Protein 5J81 (pdb70)

B-factor: mean 25.36, std 16.97, range [4.24, 122.99]

Radius of gyration: 30.82 Å; Cα contacts (8 Å, |Δi|>4): 1094; chains: 1; bounding box: 37×49×113 Å

Secondary structure (DSSP, 8-state):
-EES---SEE--GGG-SEEEEEEEETT--EEEEEEEP-TTTSSS-EEEEEEEPPPEEEEEEEEEEEEEEEEEEEEEEEESSS-GGGS--GGGGSSEEEEEEEES---TTSS-TT---SS-SEEEEEEEEEEEEEEEEEEEEEEEEEEEEEEEEETTEEEEEEEETT-EEE-SSEEEEEE----S--TT-EEEESS-GGG-EEEES----S--BTTSTT-SEEETTEEE--B-SS-EEEE--TTS--EEEE-S--S-HHHHHHHTGGGSEEE--EEEEE-SSEEEEE---TT-EEEEEEEE--STT-EETT--S-EEEEEEEEEEEBSS-SS-EEEEEEEEEEEEEEEEEEEEEE-SS-EEEEEEEEEEEEEEEEEEEE----TT--BEEEETTEE-S--B--BPP------

Solvent-accessible surface area: 20736 Å² total; per-residue (Å²): 119,127,42,28,55,46,81,9,24,19,50,80,108,162,99,34,41,18,102,21,86,44,57,15,18,10,20,27,66,72,83,38,156,126,104,3,87,25,101,104,77,138,154,118,100,45,50,1,26,0,70,3,36,82,15,45,9,16,0,5,4,22,94,42,9,60,0,20,24,3,41,32,34,57,91,49,18,39,54,26,116,20,25,6,164,145,56,91,10,82,2,82,126,22,42,2,82,52,52,91,59,28,67,124,84,12,22,168,51,12,6,13,115,122,6,89,3,94,41,32,1,0,4,0,0,0,0,32,2,52,130,49,140,62,24,9,84,0,3,53,3,7,32,38,74,37,21,2,117,0,11,3,60,13,16,142,96,103,55,57,107,74,3,51,18,109,40,25,14,30,25,106,12,1,21,0,20,5,98,12,74,109,45,60,4,81,76,67,4,1,0,0,1,76,32,80,34,112,125,3,11,18,13,4,127,150,17,20,94,114,75,3,52,2,14,41,40,0,0,0,8,33,36,143,140,33,68,32,37,5,63,27,77,37,62,37,135,33,93,57,41,160,43,60,61,4,70,7,69,27,109,24,20,58,81,1,2,45,83,122,7,67,90,67,93,139,80,66,125,75,3,77,7,54,120,30,103,84,46,95,10,2,1,48,1,16,7,60,48,69,87,22,111,5,65,0,26,0,10,0,0,59,44,181,36,22,109,40,82,31,128,36,68,15,112,30,107,23,52,13,59,51,38,89,33,14,61,5,12,36,134,4,0,58,0,27,0,34,0,40,2,71,98,3,82,43,4,68,1,40,0,56,0,5,13,107,98,41,32,20,21,73,40,82,0,109,2,89,141,33,137,18,85,24,115,0,66,0,80,1,0,53,72,43,3,133,0,34,0,2,25,87,114,108,58,6,118,84,25,61,77,11,64,63,26,170,102,128,60,131,123

Foldseek 3Di:
DAELQPFWKDDDVVQFFDKDWDKFFLQDKDKDKDFTADPVPRPHTKIKIKIKHRKKKKFFKDFQAFFKFWFKDKDKDWDLADFPVVDDDPQVPAQDKDKDKDAQDDDQFFDAPVHPHHSHTIIMMMIGTDPIDGQWTKIATLDIWIWMWMWIDIHHDIDTDIATQQHWDDDPFKIKGKAFDDDPDDHRWMWTDRDPQQAWTWTDPCAPAQAAEFQGRPQWGQDPVGIDHHHHAWDWDFDGGRNDHTDIDTDGDRGGNVVNCVVVVVVTDIFGFAPWDDDDRIIMTRGPPRVGIMIMMMIGGPDPNMDRSSDDQKDKDKAWDDKEDAASHSQFIKTKMKMAIPPDQWYWYKKWKAFPPGTFWIDTDTDGHGIDIDITGGYHDDQPGFIFIAGDHGTHPGGHGYHHHDRDHPD

InterPro domains:
  IPR002532 Hantavirus glycoprotein Gc, N-terminal domain [PF01561] (660-978)
  IPR002534 Hantavirus glycoprotein Gn, head [PF01567] (32-380)
  IPR012316 ITAM motif, hantavirus type [PS51056] (621-644)
  IPR016402 Envelope glycoprotein precursor, Hantavirus [PIRSF003945] (7-1144)
  IPR048790 Glycoprotein Gn, base, hantavirus [PF20679] (389-490)
  IPR048791 Glycoprotein Gc, C-terminal, bunyavirales [PF20682] (980-1139)

Structure (mmCIF, N/CA/C/O backbone):
data_5J81
#
_entry.id   5J81
#
_cell.length_a   96.430
_cell.length_b   96.430
_cell.length_c   247.110
_cell.angle_alpha   90.000
_cell.angle_beta   90.000
_cell.angle_gamma   120.000
#
_symmetry.space_group_name_H-M   'H 3 2'
#
loop_
_entity.id
_entity.type
_entity.pdbx_description
1 polymer 'Envelopment polyprotein'
2 branched beta-D-mannopyranose-(1-4)-2-acetamido-2-deoxy-beta-D-glucopyranose-(1-4)-2-acetamido-2-deoxy-beta-D-glucopyranose
3 non-polymer 3,6,9,12,15,18-HEXAOXAICOSANE-1,20-DIOL
4 non-polymer 'SULFATE ION'
5 non-polymer 'ACETATE ION'
6 water water
#
loop_
_atom_site.group_PDB
_atom_site.id
_atom_site.type_symbol
_atom_site.label_atom_id
_atom_site.label_alt_id
_atom_site.label_comp_id
_atom_site.label_asym_id
_atom_site.label_entity_id
_atom_site.label_seq_id
_atom_site.pdbx_PDB_ins_code
_atom_site.Cartn_x
_atom_site.Cartn_y
_atom_site.Cartn_z
_atom_site.occupancy
_atom_site.B_iso_or_equiv
_atom_site.auth_seq_id
_atom_site.auth_comp_id
_atom_site.auth_asym_id
_atom_site.auth_atom_id
_atom_site.pdbx_PDB_model_num
ATOM 1 N N . GLY A 1 8 ? -11.823 33.622 130.077 1.00 58.46 666 GLY A N 1
ATOM 2 C CA . GLY A 1 8 ? -10.914 32.527 130.366 1.00 49.59 666 GLY A CA 1
ATOM 3 C C . GLY A 1 8 ? -9.464 32.958 130.469 1.00 38.56 666 GLY A C 1
ATOM 4 O O . GLY A 1 8 ? -9.152 34.146 130.383 1.00 43.12 666 GLY A O 1
ATOM 5 N N . TRP A 1 9 ? -8.575 31.981 130.640 1.00 22.98 667 TRP A N 1
ATOM 6 C CA . TRP A 1 9 ? -7.166 32.273 130.861 1.00 21.49 667 TRP A CA 1
ATOM 7 C C . TRP A 1 9 ? -6.514 32.859 129.617 1.00 19.93 667 TRP A C 1
ATOM 8 O O . TRP A 1 9 ? -6.812 32.458 128.488 1.00 13.53 667 TRP A O 1
ATOM 19 N N . THR A 1 10 ? -5.600 33.802 129.835 1.00 15.11 668 THR A N 1
ATOM 20 C CA . THR A 1 10 ? -4.695 34.252 128.790 1.00 12.32 668 THR A CA 1
ATOM 21 C C . THR A 1 10 ? -3.390 34.685 129.439 1.00 16.58 668 THR A C 1
ATOM 22 O O . THR A 1 10 ? -3.379 35.197 130.563 1.00 14.07 668 THR A O 1
ATOM 26 N N . ASP A 1 11 ? -2.287 34.455 128.728 1.00 12.35 669 ASP A N 1
ATOM 27 C CA . ASP A 1 11 ? -0.978 34.933 129.151 1.00 14.46 669 ASP A CA 1
ATOM 28 C C . ASP A 1 11 ? -0.528 36.148 128.352 1.00 13.37 669 ASP A C 1
ATOM 29 O O . ASP A 1 11 ? 0.627 36.569 128.476 1.00 10.81 669 ASP A O 1
ATOM 34 N N . THR A 1 12 ? -1.414 36.721 127.537 1.00 10.85 670 THR A N 1
ATOM 35 C CA . THR A 1 12 ? -1.049 37.816 126.648 1.00 10.14 670 THR A CA 1
ATOM 36 C C . THR A 1 12 ? -1.132 39.185 127.312 1.00 13.29 670 THR A C 1
ATOM 37 O O . THR A 1 12 ? -0.637 40.159 126.737 1.00 8.97 670 THR A O 1
ATOM 41 N N . ALA A 1 13 ? -1.746 39.293 128.489 1.00 9.83 671 ALA A N 1
ATOM 42 C CA . ALA A 1 13 ? -1.727 40.547 129.237 1.00 11.84 671 ALA A CA 1
ATOM 43 C C . ALA A 1 13 ? -0.361 40.692 129.894 1.00 9.77 671 ALA A C 1
ATOM 44 O O . ALA A 1 13 ? -0.063 40.009 130.878 1.00 15.37 671 ALA A O 1
ATOM 46 N N . HIS A 1 14 ? 0.477 41.568 129.350 1.00 9.92 672 HIS A N 1
ATOM 47 C CA . HIS A 1 14 ? 1.822 41.786 129.879 1.00 11.45 672 HIS A CA 1
ATOM 48 C C . HIS A 1 14 ? 1.786 43.033 130.752 1.00 12.77 672 HIS A C 1
ATOM 49 O O . HIS A 1 14 ? 1.806 44.159 130.249 1.00 11.12 672 HIS A O 1
ATOM 56 N N . GLY A 1 15 ? 1.742 42.832 132.066 1.00 13.84 673 GLY A N 1
ATOM 57 C CA . GLY A 1 15 ? 1.731 43.960 132.974 1.00 10.82 673 GLY A CA 1
ATOM 58 C C . GLY A 1 15 ? 1.528 43.502 134.403 1.00 8.99 673 GLY A C 1
ATOM 59 O O . GLY A 1 15 ? 1.757 42.338 134.734 1.00 10.39 673 GLY A O 1
ATOM 60 N N . SER A 1 16 ? 1.084 44.435 135.238 1.00 13.28 674 SER A N 1
ATOM 61 C CA . SER A 1 16 ? 1.028 44.183 136.667 1.00 15.02 674 SER A CA 1
ATOM 62 C C . SER A 1 16 ? -0.254 44.737 137.268 1.00 10.75 674 SER A C 1
ATOM 63 O O . SER A 1 16 ? -0.843 45.694 136.758 1.00 12.69 674 SER A O 1
ATOM 66 N N . GLY A 1 17 ? -0.685 44.100 138.353 1.00 15.44 675 GLY A N 1
ATOM 67 C CA . GLY A 1 17 ? -1.627 44.686 139.289 1.00 14.57 675 GLY A CA 1
ATOM 68 C C . GLY A 1 17 ? -0.882 45.043 140.564 1.00 16.59 675 GLY A C 1
ATOM 69 O O . GLY A 1 17 ? -0.065 44.257 141.052 1.00 16.32 675 GLY A O 1
ATOM 70 N N . ILE A 1 18 ? -1.141 46.249 141.075 1.00 16.62 676 ILE A N 1
ATOM 71 C CA . ILE A 1 18 ? -0.434 46.751 142.248 1.00 16.44 676 ILE A CA 1
ATOM 72 C C . ILE A 1 18 ? -1.390 47.512 143.156 1.00 18.61 676 ILE A C 1
ATOM 73 O O . ILE A 1 18 ? -2.460 47.964 142.744 1.00 14.39 676 ILE A O 1
ATOM 78 N N . ILE A 1 19 ? -0.978 47.648 144.413 1.00 20.23 677 ILE A N 1
ATOM 79 C CA . ILE A 1 19 ? -1.568 48.603 145.345 1.00 20.69 677 ILE A CA 1
ATOM 80 C C . ILE A 1 19 ? -0.652 49.824 145.371 1.00 21.71 677 ILE A C 1
ATOM 81 O O . ILE A 1 19 ? 0.489 49.714 145.849 1.00 22.07 677 ILE A O 1
ATOM 86 N N . PRO A 1 20 ? -1.085 50.981 144.863 1.00 21.69 678 PRO A N 1
ATOM 87 C CA . PRO A 1 20 ? -0.157 52.122 144.756 1.00 24.77 678 PRO A CA 1
ATOM 88 C C . PRO A 1 20 ? 0.458 52.531 146.084 1.00 25.29 678 PRO A C 1
ATOM 89 O O . PRO A 1 20 ? 1.576 53.060 146.103 1.00 29.06 678 PRO A O 1
ATOM 93 N N . MET A 1 21 ? -0.238 52.281 147.196 1.00 22.49 679 MET A N 1
ATOM 94 C CA . MET A 1 21 ? 0.320 52.532 148.522 1.00 32.98 679 MET A CA 1
ATOM 95 C C . MET A 1 21 ? 1.558 51.686 148.787 1.00 36.44 679 MET A C 1
ATOM 96 O O . MET A 1 21 ? 2.408 52.066 149.601 1.00 33.55 679 MET A O 1
ATOM 101 N N . LYS A 1 22 ? 1.663 50.528 148.135 1.00 25.14 680 LYS A N 1
ATOM 102 C CA . LYS A 1 22 ? 2.759 49.593 148.342 1.00 21.32 680 LYS A CA 1
ATOM 103 C C . LYS A 1 22 ? 3.810 49.674 147.241 1.00 22.48 680 LYS A C 1
ATOM 104 O O . LYS A 1 22 ? 4.590 48.733 147.068 1.00 30.24 680 LYS A O 1
ATOM 110 N N . THR A 1 23 ? 3.845 50.775 146.496 1.00 13.70 681 THR A N 1
ATOM 111 C CA . THR A 1 23 ? 4.777 50.954 145.391 1.00 16.36 681 THR A CA 1
ATOM 112 C C . THR A 1 23 ? 6.000 51.724 145.868 1.00 19.30 681 THR A C 1
ATOM 113 O O . THR A 1 23 ? 5.869 52.775 146.502 1.00 24.13 681 THR A O 1
ATOM 117 N N . ASP A 1 24 ? 7.187 5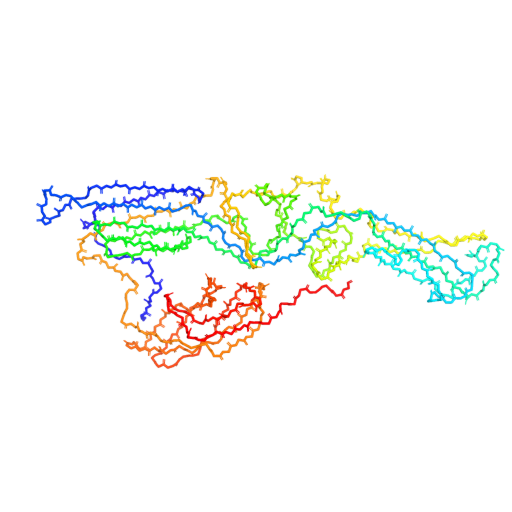1.200 145.554 1.00 16.92 682 ASP A N 1
ATOM 118 C CA . ASP A 1 24 ? 8.424 51.847 145.977 1.00 16.30 682 ASP A CA 1
ATOM 119 C C . ASP A 1 24 ? 8.768 53.045 145.103 1.00 23.32 682 ASP A C 1
ATOM 120 O O . ASP A 1 24 ? 9.286 54.048 145.603 1.00 15.95 682 ASP A O 1
ATOM 125 N N . LEU A 1 25 ? 8.491 52.960 143.802 1.00 17.81 683 LEU A N 1
ATOM 126 C CA . LEU A 1 25 ? 8.984 53.949 142.855 1.00 18.43 683 LEU A CA 1
ATOM 127 C C . LEU A 1 25 ? 8.165 53.870 141.576 1.00 16.35 683 LEU A C 1
ATOM 128 O O . LEU A 1 25 ? 7.778 52.778 141.152 1.00 18.52 683 LEU A O 1
ATOM 133 N N . GLU A 1 26 ? 7.903 55.027 140.967 1.00 13.79 684 GLU A N 1
ATOM 134 C CA . GLU A 1 26 ? 7.317 55.081 139.633 1.00 11.69 684 GLU A CA 1
ATOM 135 C C . GLU A 1 26 ? 8.070 56.098 138.789 1.00 9.81 684 GLU A C 1
ATOM 136 O O . GLU A 1 26 ? 8.238 57.250 139.200 1.00 15.90 684 GLU A O 1
ATOM 142 N N . LEU A 1 27 ? 8.526 55.665 137.618 1.00 10.47 685 LEU A N 1
ATOM 143 C CA . LEU A 1 27 ? 9.068 56.554 136.603 1.00 13.09 685 LEU A CA 1
ATOM 144 C C . LEU A 1 27 ? 8.066 56.659 135.467 1.00 15.04 685 LEU A C 1
ATOM 145 O O . LEU A 1 27 ? 7.496 55.651 135.034 1.00 12.95 685 LEU A O 1
ATOM 150 N N . ASP A 1 28 ? 7.845 57.878 134.989 1.00 10.87 686 ASP A N 1
ATOM 151 C CA . ASP A 1 28 ? 6.925 58.108 133.884 1.00 15.09 686 ASP A CA 1
ATOM 152 C C . ASP A 1 28 ? 7.483 59.240 133.041 1.00 13.18 686 ASP A C 1
ATOM 153 O O . ASP A 1 28 ? 7.620 60.365 133.534 1.00 9.06 686 ASP A O 1
ATOM 158 N N . PHE A 1 29 ? 7.807 58.948 131.782 1.00 10.07 687 PHE A N 1
ATOM 159 C CA . PHE A 1 29 ? 8.535 59.927 130.990 1.00 10.60 687 PHE A CA 1
ATOM 160 C C . PHE A 1 29 ? 8.415 59.622 129.504 1.00 16.15 687 PHE A C 1
ATOM 161 O O . PHE A 1 29 ? 8.035 58.521 129.094 1.00 12.97 687 PHE A O 1
ATOM 169 N N . SER A 1 30 ? 8.732 60.639 128.709 1.00 6.99 688 SER A N 1
ATOM 170 C CA . SER A 1 30 ? 8.835 60.539 127.262 1.00 12.05 688 SER A CA 1
ATOM 171 C C . SER A 1 30 ? 10.309 60.439 126.888 1.00 11.61 688 SER A C 1
ATOM 172 O O . SER A 1 30 ? 11.152 61.118 127.479 1.00 10.57 688 SER A O 1
ATOM 175 N N . LEU A 1 31 ? 10.620 59.578 125.918 1.00 11.97 689 LEU A N 1
ATOM 176 C CA . LEU A 1 31 ? 12.010 59.334 125.530 1.00 11.44 689 LEU A CA 1
ATOM 177 C C . LEU A 1 31 ? 12.087 59.186 124.016 1.00 11.54 689 LEU A C 1
ATOM 178 O O . LEU A 1 31 ? 11.257 58.465 123.426 1.00 9.58 689 LEU A O 1
ATOM 183 N N . PRO A 1 32 ? 13.046 59.837 123.355 1.00 11.38 690 PRO A N 1
ATOM 184 C CA . PRO A 1 32 ? 13.179 59.652 121.907 1.00 8.12 690 PRO A CA 1
ATOM 185 C C . PRO A 1 32 ? 13.539 58.214 121.576 1.00 5.60 690 PRO A C 1
ATOM 186 O O . PRO A 1 32 ? 14.273 57.546 122.309 1.00 8.72 690 PRO A O 1
ATOM 190 N N . SER A 1 33 ? 13.007 57.747 120.446 1.00 8.81 691 SER A N 1
ATOM 191 C CA A SER A 1 33 ? 13.296 56.384 120.022 0.60 9.92 691 SER A CA 1
ATOM 192 C CA B SER A 1 33 ? 13.297 56.399 119.964 0.40 11.46 691 SER A CA 1
ATOM 193 C C . SER A 1 33 ? 14.796 56.144 119.869 1.00 14.74 691 SER A C 1
ATOM 194 O O . SER A 1 33 ? 15.271 55.040 120.157 1.00 15.21 691 SER A O 1
ATOM 199 N N . SER A 1 34 ? 15.560 57.155 119.457 1.00 8.17 692 SER A N 1
ATOM 200 C CA . SER A 1 34 ? 16.997 56.991 119.275 1.00 10.74 692 SER A CA 1
ATOM 201 C C . SER A 1 34 ? 17.806 57.346 120.516 1.00 10.02 692 SER A C 1
ATOM 202 O O . SER A 1 34 ? 19.031 57.473 120.425 1.00 15.20 692 SER A O 1
ATOM 205 N N . ALA A 1 35 ? 17.162 57.497 121.665 1.00 6.96 693 ALA A N 1
ATOM 206 C CA . ALA A 1 35 ? 17.859 57.771 122.912 1.00 8.21 693 ALA A CA 1
ATOM 207 C C . ALA A 1 35 ? 17.895 56.520 123.782 1.00 9.98 693 ALA A C 1
ATOM 208 O O . ALA A 1 35 ? 16.908 55.782 123.867 1.00 11.97 693 ALA A O 1
ATOM 210 N N . SER A 1 36 ? 19.042 56.275 124.408 1.00 10.82 694 SER A N 1
ATOM 211 C CA . SER A 1 36 ? 19.120 55.324 125.506 1.00 11.50 694 SER A CA 1
ATOM 212 C C . SER A 1 36 ? 18.937 56.065 126.830 1.00 15.27 694 SER A C 1
ATOM 213 O O . SER A 1 36 ? 18.994 57.296 126.892 1.00 14.37 694 SER A O 1
ATOM 216 N N . TYR A 1 37 ? 18.704 55.304 127.898 1.00 9.93 695 TYR A N 1
ATOM 217 C CA . TYR A 1 37 ? 18.458 55.902 129.206 1.00 13.44 695 TYR A CA 1
ATOM 218 C C . TYR A 1 37 ? 18.908 54.956 130.309 1.00 14.72 695 TYR A C 1
ATOM 219 O O . TYR A 1 37 ? 18.703 53.741 130.223 1.00 15.83 695 TYR A O 1
ATOM 228 N N . THR A 1 38 ? 19.508 55.531 131.350 1.00 14.14 696 THR A N 1
ATOM 229 C CA . THR A 1 38 ? 19.987 54.801 132.514 1.00 17.42 696 THR A CA 1
ATOM 230 C C . THR A 1 38 ? 19.467 55.479 133.774 1.00 16.04 696 THR A C 1
ATOM 231 O O . THR A 1 38 ? 19.425 56.710 133.851 1.00 17.40 696 THR A O 1
ATOM 235 N N . TYR A 1 39 ? 19.066 54.674 134.757 1.00 17.57 697 TYR A N 1
ATOM 236 C CA . TYR A 1 39 ? 18.551 55.188 136.019 1.00 15.45 697 TYR A CA 1
ATOM 237 C C . TYR A 1 39 ? 19.008 54.283 137.152 1.00 15.51 697 TYR A C 1
ATOM 238 O O . TYR A 1 39 ? 18.878 53.058 137.062 1.00 11.31 697 TYR A O 1
ATOM 247 N N . ARG A 1 40 ? 19.532 54.888 138.216 1.00 14.08 698 ARG A N 1
ATOM 248 C CA . ARG A 1 40 ? 19.974 54.165 139.398 1.00 18.14 698 ARG A CA 1
ATOM 249 C C . ARG A 1 40 ? 19.361 54.793 140.640 1.00 19.79 698 ARG A C 1
ATOM 250 O O . ARG A 1 40 ? 19.161 56.009 140.703 1.00 26.87 698 ARG A O 1
ATOM 258 N N . ARG A 1 41 ? 19.072 53.957 141.634 1.00 24.75 699 ARG A N 1
ATOM 259 C CA . ARG A 1 41 ? 18.551 54.460 142.896 1.00 23.24 699 ARG A CA 1
ATOM 260 C C . ARG A 1 41 ? 18.743 53.412 143.981 1.00 30.98 699 ARG A C 1
ATOM 261 O O . ARG A 1 41 ? 18.615 52.211 143.725 1.00 25.41 699 ARG A O 1
ATOM 269 N N . GLN A 1 42 ? 19.063 53.883 145.185 1.00 21.17 700 GLN A N 1
ATOM 270 C CA . GLN A 1 42 ? 19.115 53.050 146.377 1.00 21.30 700 GLN A CA 1
ATOM 271 C C . GLN A 1 42 ? 17.739 53.051 147.026 1.00 28.82 700 GLN A C 1
ATOM 272 O O . GLN A 1 42 ? 17.262 54.099 147.471 1.00 31.92 700 GLN A O 1
ATOM 278 N N . LEU A 1 43 ? 17.105 51.888 147.084 1.00 22.73 701 LEU A N 1
ATOM 279 C CA . LEU A 1 43 ? 15.773 51.793 147.655 1.00 36.83 701 LEU A CA 1
ATOM 280 C C . LEU A 1 43 ? 15.835 51.298 149.094 1.00 42.21 701 LEU A C 1
ATOM 281 O O . LEU A 1 43 ? 16.750 50.569 149.490 1.00 39.01 701 LEU A O 1
ATOM 286 N N . GLN A 1 44 ? 14.840 51.714 149.869 1.00 47.20 702 GLN A N 1
ATOM 287 C CA . GLN A 1 44 ? 14.746 51.360 151.278 1.00 65.39 702 GLN A CA 1
ATOM 288 C C . GLN A 1 44 ? 14.565 49.856 151.458 1.00 70.75 702 GLN A C 1
ATOM 289 O O . GLN A 1 44 ? 13.675 49.248 150.858 1.00 65.05 702 GLN A O 1
ATOM 295 N N . ASN A 1 45 ? 15.422 49.247 152.276 1.00 83.03 703 ASN A N 1
ATOM 296 C CA . ASN A 1 45 ? 15.180 47.861 152.655 1.00 93.25 703 ASN A CA 1
ATOM 297 C C . ASN A 1 45 ? 14.151 47.854 153.778 1.00 97.72 703 ASN A C 1
ATOM 298 O O . ASN A 1 45 ? 14.430 48.352 154.876 1.00 95.16 703 ASN A O 1
ATOM 303 N N . PRO A 1 46 ? 12.950 47.319 153.541 1.00 100.03 704 PRO A N 1
ATOM 304 C CA . PRO A 1 46 ? 11.945 47.298 154.612 1.00 102.37 704 PRO A CA 1
ATOM 305 C C . PRO A 1 46 ? 12.285 46.327 155.727 1.00 107.86 704 PRO A C 1
ATOM 306 O O . PRO A 1 46 ? 12.019 46.632 156.894 1.00 108.41 704 PRO A O 1
ATOM 310 N N . ALA A 1 47 ? 12.938 45.206 155.413 1.00 111.19 705 ALA A N 1
ATOM 311 C CA . ALA A 1 47 ? 13.309 44.242 156.445 1.00 111.33 705 ALA A CA 1
ATOM 312 C C . ALA A 1 47 ? 14.525 44.685 157.258 1.00 114.86 705 ALA A C 1
ATOM 313 O O . ALA A 1 47 ? 14.614 44.360 158.448 1.00 122.99 705 ALA A O 1
ATOM 315 N N . ASN A 1 48 ? 15.455 45.425 156.652 1.00 108.58 706 ASN A N 1
ATOM 316 C CA . ASN A 1 48 ? 16.709 45.819 157.292 1.00 106.67 706 ASN A CA 1
ATOM 317 C C . ASN A 1 48 ? 16.733 47.283 157.708 1.00 108.10 706 ASN A C 1
ATOM 318 O O . ASN A 1 48 ? 16.985 47.590 158.878 1.00 109.77 706 ASN A O 1
ATOM 323 N N . GLU A 1 49 ? 16.443 48.196 156.774 1.00 108.28 707 GLU A N 1
ATOM 324 C CA . GLU A 1 49 ? 16.435 49.649 157.004 1.00 102.06 707 GLU A CA 1
ATOM 325 C C . GLU A 1 49 ? 17.797 50.163 157.455 1.00 100.63 707 GLU A C 1
ATOM 326 O O . GLU A 1 49 ? 17.892 51.161 158.172 1.00 100.62 707 GLU A O 1
ATOM 332 N N . GLN A 1 50 ? 18.860 49.476 157.040 1.00 100.25 708 GLN A N 1
ATOM 333 C CA . GLN A 1 50 ? 20.222 49.946 157.253 1.00 99.37 708 GLN A CA 1
ATOM 334 C C . GLN A 1 50 ? 20.975 49.872 155.931 1.00 99.87 708 GLN A C 1
ATOM 335 O O . GLN A 1 50 ? 21.471 50.886 155.429 1.00 95.74 708 GLN A O 1
ATOM 341 N N . GLU A 1 51 ? 21.050 48.671 155.360 1.00 103.77 709 GLU A N 1
ATOM 342 C CA . GLU A 1 51 ? 21.645 48.447 154.049 1.00 104.69 709 GLU A CA 1
ATOM 343 C C . GLU A 1 51 ? 20.585 48.611 152.966 1.00 96.00 709 GLU A C 1
ATOM 344 O O . GLU A 1 51 ? 19.434 48.202 153.144 1.00 99.10 709 GLU A O 1
ATOM 350 N N . LYS A 1 52 ? 20.975 49.211 151.843 1.00 80.06 710 LYS A N 1
ATOM 351 C CA . LYS A 1 52 ? 20.041 49.597 150.793 1.00 65.51 710 LYS A CA 1
ATOM 352 C C . LYS A 1 52 ? 20.077 48.619 149.622 1.00 58.36 710 LYS A C 1
ATOM 353 O O . LYS A 1 52 ? 21.095 47.973 149.356 1.00 59.70 710 LYS A O 1
ATOM 359 N N . ILE A 1 53 ? 18.954 48.534 148.913 1.00 46.58 711 ILE A N 1
ATOM 360 C CA . ILE A 1 53 ? 18.778 47.609 147.796 1.00 37.54 711 ILE A CA 1
ATOM 361 C C . ILE A 1 53 ? 18.952 48.400 146.500 1.00 29.58 711 ILE A C 1
ATOM 362 O O . ILE A 1 53 ? 18.126 49.282 146.212 1.00 26.61 711 ILE A O 1
ATOM 367 N N . PRO A 1 54 ? 19.980 48.124 145.698 1.00 30.95 712 PRO A N 1
ATOM 368 C CA . PRO A 1 54 ? 20.172 48.891 144.460 1.00 24.58 712 PRO A CA 1
ATOM 369 C C . PRO A 1 54 ? 19.132 48.551 143.403 1.00 24.71 712 PRO A C 1
ATOM 370 O O . PRO A 1 54 ? 18.730 47.395 143.243 1.00 18.25 712 PRO A O 1
ATOM 374 N N . PHE A 1 55 ? 18.698 49.581 142.680 1.00 23.71 713 PHE A N 1
ATOM 375 C CA . PHE A 1 55 ? 17.850 49.438 141.504 1.00 20.21 713 PHE A CA 1
ATOM 376 C C . PHE A 1 55 ? 18.547 50.097 140.324 1.00 16.37 713 PHE A C 1
ATOM 377 O O . PHE A 1 55 ? 18.998 51.244 140.427 1.00 17.11 713 PHE A O 1
ATOM 385 N N . HIS A 1 56 ? 18.638 49.375 139.211 1.00 12.13 714 HIS A N 1
ATOM 386 C CA . HIS A 1 56 ? 19.305 49.877 138.018 1.00 14.30 714 HIS A CA 1
ATOM 387 C C . HIS A 1 56 ? 18.443 49.558 136.808 1.00 15.65 714 HIS A C 1
ATOM 388 O O . HIS A 1 56 ? 18.053 48.405 136.607 1.00 16.16 714 HIS A O 1
ATOM 395 N N . LEU A 1 57 ? 18.136 50.581 136.016 1.00 13.58 715 LEU A N 1
ATOM 396 C CA . LEU A 1 57 ? 17.357 50.433 134.796 1.00 15.67 715 LEU A CA 1
ATOM 397 C C . LEU A 1 57 ? 18.203 50.882 133.615 1.00 11.68 715 LEU A C 1
ATOM 398 O O . LEU A 1 57 ? 18.827 51.945 133.667 1.00 14.76 715 LEU A O 1
ATOM 403 N N . GLN A 1 58 ? 18.222 50.076 132.555 1.00 10.40 716 GLN A N 1
ATOM 404 C CA . GLN A 1 58 ? 18.872 50.452 131.306 1.00 12.24 716 GLN A CA 1
ATOM 405 C C . GLN A 1 58 ? 17.921 50.180 130.153 1.00 11.59 716 GLN A C 1
ATOM 406 O O . GLN A 1 58 ? 17.407 49.065 130.020 1.00 17.05 716 GLN A O 1
ATOM 412 N N . LEU A 1 59 ? 17.689 51.197 129.327 1.00 11.58 717 LEU A N 1
ATOM 413 C CA . LEU A 1 59 ? 16.922 51.062 128.096 1.00 13.48 717 LEU A CA 1
ATOM 414 C C . LEU A 1 59 ? 17.851 51.351 126.929 1.00 13.27 717 LEU A C 1
ATOM 415 O O . LEU A 1 59 ? 18.468 52.420 126.878 1.00 15.05 717 LEU A O 1
ATOM 420 N N . SER A 1 60 ? 17.950 50.406 126.000 1.00 13.01 718 SER A N 1
ATOM 421 C CA . SER A 1 60 ? 18.692 50.650 124.777 1.00 7.71 718 SER A CA 1
ATOM 422 C C . SER A 1 60 ? 17.956 51.659 123.902 1.00 5.48 718 SER A C 1
ATOM 423 O O . SER A 1 60 ? 16.775 51.961 124.104 1.00 9.92 718 SER A O 1
ATOM 426 N N . LYS A 1 61 ? 18.677 52.184 122.914 1.00 10.35 719 LYS A N 1
ATOM 427 C CA . LYS A 1 61 ? 18.028 52.863 121.805 1.00 11.38 719 LYS A CA 1
ATOM 428 C C . LYS A 1 61 ? 17.094 51.895 121.089 1.00 9.67 719 LYS A C 1
ATOM 429 O O . LYS A 1 61 ? 17.325 50.684 121.057 1.00 10.24 719 LYS A O 1
ATOM 435 N N . GLN A 1 62 ? 16.027 52.438 120.516 1.00 9.87 720 GLN A N 1
ATOM 436 C CA . GLN A 1 62 ? 15.089 51.622 119.760 1.00 10.41 720 GLN A CA 1
ATOM 437 C C . GLN A 1 62 ? 15.673 51.301 118.393 1.00 12.65 720 GLN A C 1
ATOM 438 O O . GLN A 1 62 ? 16.141 52.195 117.680 1.00 12.84 720 GLN A O 1
ATOM 444 N N . VAL A 1 63 ? 15.650 50.021 118.033 1.00 8.07 721 VAL A N 1
ATOM 445 C CA . VAL A 1 63 ? 16.175 49.550 116.758 1.00 7.23 721 VAL A CA 1
ATOM 446 C C . VAL A 1 63 ? 15.002 49.238 115.841 1.00 9.34 721 VAL A C 1
ATOM 447 O O . VAL A 1 63 ? 14.068 48.528 116.237 1.00 10.50 721 VAL A O 1
ATOM 451 N N . ILE A 1 64 ? 15.036 49.782 114.624 1.00 8.40 722 ILE A N 1
ATOM 452 C CA . ILE A 1 64 ? 14.069 49.421 113.594 1.00 5.69 722 ILE A CA 1
ATOM 453 C C . ILE A 1 64 ? 14.561 48.164 112.891 1.00 9.34 722 ILE A C 1
ATOM 454 O O . ILE A 1 64 ? 15.702 48.1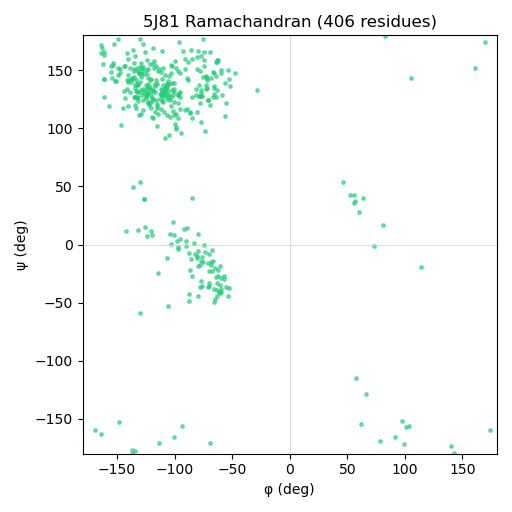15 112.420 1.00 10.44 722 ILE A O 1
ATOM 459 N N . HIS A 1 65 ? 13.708 47.145 112.821 1.00 10.00 723 HIS A N 1
ATOM 460 C CA . HIS A 1 65 ? 13.975 45.950 112.024 1.00 15.52 723 HIS A CA 1
ATOM 461 C C . HIS A 1 65 ? 12.950 45.906 110.900 1.00 7.56 723 HIS A C 1
ATOM 462 O O . HIS A 1 65 ? 11.756 45.709 111.149 1.00 9.35 723 HIS A O 1
ATOM 469 N N . ALA A 1 66 ? 13.408 46.090 109.670 1.00 7.00 724 ALA A N 1
ATOM 470 C CA . ALA A 1 66 ? 12.545 46.010 108.499 1.00 10.36 724 ALA A CA 1
ATOM 471 C C . ALA A 1 66 ? 12.890 44.738 107.736 1.00 10.97 724 ALA A C 1
ATOM 472 O O . ALA A 1 66 ? 14.001 44.610 107.210 1.00 10.87 724 ALA A O 1
ATOM 474 N N . GLU A 1 67 ? 11.950 43.795 107.681 1.00 8.49 725 GLU A N 1
ATOM 475 C CA . GLU A 1 67 ? 12.052 42.742 106.680 1.00 11.21 725 GLU A CA 1
ATOM 476 C C . GLU A 1 67 ? 11.895 43.391 105.313 1.00 8.65 725 GLU A C 1
ATOM 477 O O . GLU A 1 67 ? 11.020 44.242 105.122 1.00 10.97 725 GLU A O 1
ATOM 483 N N . ILE A 1 68 ? 12.760 43.028 104.367 1.00 8.12 726 ILE A N 1
ATOM 484 C CA . ILE A 1 68 ? 12.796 43.727 103.093 1.00 8.17 726 ILE A CA 1
ATOM 485 C C . ILE A 1 68 ? 12.868 42.741 101.937 1.00 10.35 726 ILE A C 1
ATOM 486 O O . ILE A 1 68 ? 13.191 41.561 102.101 1.00 9.03 726 ILE A O 1
ATOM 491 N N . GLN A 1 69 ? 12.536 43.253 100.756 1.00 12.18 727 GLN A N 1
ATOM 492 C CA . GLN A 1 69 ? 12.838 42.617 99.482 1.00 11.76 727 GLN A CA 1
ATOM 493 C C . GLN A 1 69 ? 13.970 43.400 98.831 1.00 18.54 727 GLN A C 1
ATOM 494 O O . GLN A 1 69 ? 13.867 44.621 98.670 1.00 15.27 727 GLN A O 1
ATOM 500 N N . HIS A 1 70 ? 15.053 42.704 98.486 1.00 16.79 728 HIS A N 1
ATOM 501 C CA . HIS A 1 70 ? 16.161 43.299 97.738 1.00 20.90 728 HIS A CA 1
ATOM 502 C C . HIS A 1 70 ? 15.717 43.495 96.295 1.00 20.44 728 HIS A C 1
ATOM 503 O O . HIS A 1 70 ? 15.764 42.563 95.490 1.00 18.34 728 HIS A O 1
ATOM 510 N N . LEU A 1 71 ? 15.284 44.706 95.947 1.00 12.39 729 LEU A N 1
ATOM 511 C CA . LEU A 1 71 ? 14.801 44.932 94.589 1.00 13.40 729 LEU A CA 1
ATOM 512 C C . LEU A 1 71 ? 15.922 45.140 93.578 1.00 18.77 729 LEU A C 1
ATOM 513 O O . LEU A 1 71 ? 15.653 45.123 92.373 1.00 23.35 729 LEU A O 1
ATOM 518 N N . GLY A 1 72 ? 17.155 45.330 94.025 1.00 14.98 730 GLY A N 1
ATOM 519 C CA . GLY A 1 72 ? 18.269 45.537 93.125 1.00 18.18 730 GLY A CA 1
ATOM 520 C C . GLY A 1 72 ? 18.701 46.988 93.052 1.00 22.69 730 GLY A C 1
ATOM 521 O O . GLY A 1 72 ? 18.475 47.791 93.961 1.00 18.60 730 GLY A O 1
ATOM 522 N N . HIS A 1 73 ? 19.341 47.323 91.935 1.00 16.80 731 HIS A N 1
ATOM 523 C CA . HIS A 1 73 ? 19.851 48.665 91.693 1.00 13.39 731 HIS A CA 1
ATOM 524 C C . HIS A 1 73 ? 18.967 49.378 90.682 1.00 17.15 731 HIS A C 1
ATOM 525 O O . HIS A 1 73 ? 18.710 48.850 89.596 1.00 16.01 731 HIS A O 1
ATOM 532 N N . TRP A 1 74 ? 18.501 50.569 91.045 1.00 13.48 732 TRP A N 1
ATOM 533 C CA . TRP A 1 74 ? 17.834 51.441 90.089 1.00 16.13 732 TRP A CA 1
ATOM 534 C C . TRP A 1 74 ? 18.868 52.028 89.137 1.00 14.85 732 TRP A C 1
ATOM 535 O O . TRP A 1 74 ? 19.952 52.441 89.558 1.00 15.28 732 TRP A O 1
ATOM 546 N N . MET A 1 75 ? 18.534 52.062 87.848 1.00 11.20 733 MET A N 1
ATOM 547 C CA . MET A 1 75 ? 19.476 52.467 86.815 1.00 15.72 733 MET A CA 1
ATOM 548 C C . MET A 1 75 ? 18.998 53.728 86.110 1.00 15.09 733 MET A C 1
ATOM 549 O O . MET A 1 75 ? 17.809 53.874 85.810 1.00 16.82 733 MET A O 1
ATOM 554 N N . ASP A 1 76 ? 19.933 54.633 85.850 1.00 13.76 734 ASP A N 1
ATOM 555 C CA . ASP A 1 76 ? 19.740 55.710 84.893 1.00 16.53 734 ASP A CA 1
ATOM 556 C C . ASP A 1 76 ? 20.152 55.216 83.507 1.00 17.36 734 ASP A C 1
ATOM 557 O O . ASP A 1 76 ? 20.912 54.253 83.372 1.00 14.38 734 ASP A O 1
ATOM 562 N N . ALA A 1 77 ? 19.625 55.868 82.472 1.00 15.00 735 ALA A N 1
ATOM 563 C CA . ALA A 1 77 ? 19.958 55.488 81.103 1.00 14.82 735 ALA A CA 1
ATOM 564 C C . ALA A 1 77 ? 19.562 56.606 80.154 1.00 20.14 735 ALA A C 1
ATOM 565 O O . ALA A 1 77 ? 18.795 57.505 80.507 1.00 17.96 735 ALA A O 1
ATOM 567 N N . THR A 1 78 ? 20.095 56.529 78.936 1.00 21.40 736 THR A N 1
ATOM 568 C CA . THR A 1 78 ? 19.731 57.432 77.854 1.00 19.31 736 THR A CA 1
ATOM 569 C C . THR A 1 78 ? 18.860 56.700 76.843 1.00 16.97 736 THR A C 1
ATOM 570 O O . THR A 1 78 ? 19.133 55.550 76.485 1.00 22.32 736 THR A O 1
ATOM 574 N N . PHE A 1 79 ? 17.798 57.374 76.416 1.00 16.22 737 PHE A N 1
ATOM 575 C CA . PHE A 1 79 ? 16.882 56.855 75.414 1.00 15.72 737 PHE A CA 1
ATOM 576 C C . PHE A 1 79 ? 17.491 57.017 74.024 1.00 11.79 737 PHE A C 1
ATOM 577 O O . PHE A 1 79 ? 18.084 58.054 73.711 1.00 21.87 737 PHE A O 1
ATOM 585 N N . ASN A 1 80 ? 17.354 55.980 73.196 1.00 15.33 738 ASN A N 1
ATOM 586 C CA . ASN A 1 80 ? 17.855 55.998 71.826 1.00 16.99 738 ASN A CA 1
ATOM 587 C C . ASN A 1 80 ? 16.819 55.383 70.897 1.00 19.18 738 ASN A C 1
ATOM 588 O O . ASN A 1 80 ? 16.161 54.402 71.255 1.00 20.32 738 ASN A O 1
ATOM 593 N N . LEU A 1 81 ? 16.687 55.951 69.698 1.00 18.84 739 LEU A N 1
ATOM 594 C CA . LEU A 1 81 ? 15.779 55.440 68.679 1.00 13.02 739 LEU A CA 1
ATOM 595 C C . LEU A 1 81 ? 16.532 55.333 67.361 1.00 14.14 739 LEU A C 1
ATOM 596 O O . LEU A 1 81 ? 17.210 56.282 66.955 1.00 18.51 739 LEU A O 1
ATOM 601 N N . LYS A 1 82 ? 16.420 54.181 66.701 1.00 21.03 740 LYS A N 1
ATOM 602 C CA . LYS A 1 82 ? 17.108 53.955 65.437 1.00 23.23 740 LYS A CA 1
ATOM 603 C C . LYS A 1 82 ? 16.174 53.296 64.433 1.00 25.83 740 LYS A C 1
ATOM 604 O O . LYS A 1 82 ? 15.278 52.529 64.799 1.00 21.18 740 LYS A O 1
ATOM 610 N N . THR A 1 83 ? 16.411 53.598 63.158 1.00 24.83 741 THR A N 1
ATOM 611 C CA . THR A 1 83 ? 15.715 52.991 62.033 1.00 22.13 741 THR A CA 1
ATOM 612 C C . THR A 1 83 ? 16.675 52.091 61.267 1.00 21.11 741 THR A C 1
ATOM 613 O O . THR A 1 83 ? 17.830 52.461 61.033 1.00 15.21 741 THR A O 1
ATOM 617 N N . ALA A 1 84 ? 16.194 50.915 60.871 1.00 17.06 742 ALA A N 1
ATOM 618 C CA . ALA A 1 84 ? 16.925 50.037 59.962 1.00 23.32 742 ALA A CA 1
ATOM 619 C C . ALA A 1 84 ? 15.967 49.605 58.862 1.00 24.78 742 ALA A C 1
ATOM 620 O O . ALA A 1 84 ? 15.021 48.856 59.121 1.00 26.60 742 ALA A O 1
ATOM 622 N N . PHE A 1 85 ? 16.204 50.075 57.639 1.00 14.06 743 PHE A N 1
ATOM 623 C CA . PHE A 1 85 ? 15.341 49.770 56.509 1.00 16.44 743 PHE A CA 1
ATOM 624 C C . PHE A 1 85 ? 16.008 48.772 55.574 1.00 19.93 743 PHE A C 1
ATOM 625 O O . PHE A 1 85 ? 17.201 48.885 55.271 1.00 14.98 743 PHE A O 1
ATOM 633 N N . HIS A 1 86 ? 15.222 47.809 55.104 1.00 14.54 744 HIS A N 1
ATOM 634 C CA . HIS A 1 86 ? 15.638 46.897 54.049 1.00 16.63 744 HIS A CA 1
ATOM 635 C C . HIS A 1 86 ? 14.519 46.798 53.026 1.00 20.00 744 HIS A C 1
ATOM 636 O O . HIS A 1 86 ? 13.369 46.527 53.384 1.00 20.85 744 HIS A O 1
ATOM 643 N N . CYS A 1 87 ? 14.862 47.027 51.757 1.00 15.55 745 CYS A N 1
ATOM 644 C CA . CYS A 1 87 ? 13.854 47.010 50.703 1.00 19.22 745 CYS A CA 1
ATOM 645 C C . CYS A 1 87 ? 13.183 45.646 50.601 1.00 20.24 745 CYS A C 1
ATOM 646 O O . CYS A 1 87 ? 11.963 45.559 50.421 1.00 19.87 745 CYS A O 1
ATOM 649 N N . TYR A 1 88 ? 13.961 44.572 50.722 1.00 16.48 746 TYR A N 1
ATOM 650 C CA . TYR A 1 88 ? 13.438 43.216 50.640 1.00 18.43 746 TYR A CA 1
ATOM 651 C C . TYR A 1 88 ? 13.910 42.395 51.827 1.00 27.50 746 TYR A C 1
ATOM 652 O O . TYR A 1 88 ? 14.951 42.671 52.429 1.00 22.71 746 TYR A O 1
ATOM 661 N N . GLY A 1 89 ? 13.143 41.365 52.135 1.00 22.91 747 GLY A N 1
ATOM 662 C CA . GLY A 1 89 ? 13.537 40.444 53.182 1.00 21.92 747 GLY A CA 1
ATOM 663 C C . GLY A 1 89 ? 12.724 40.652 54.445 1.00 26.16 747 GLY A C 1
ATOM 664 O O . GLY A 1 89 ? 12.381 41.783 54.817 1.00 27.13 747 GLY A O 1
ATOM 665 N N . SER A 1 90 ? 12.413 39.546 55.114 1.00 24.44 748 SER A N 1
ATOM 666 C CA . SER A 1 90 ? 11.709 39.599 56.383 1.00 29.76 748 SER A CA 1
ATOM 667 C C . SER A 1 90 ? 12.564 40.294 57.438 1.00 26.93 748 SER A C 1
ATOM 668 O O . SER A 1 90 ? 13.793 40.354 57.343 1.00 28.44 748 SER A O 1
ATOM 671 N N . CYS A 1 91 ? 11.894 40.823 58.465 1.00 24.16 749 CYS A N 1
ATOM 672 C CA . CYS A 1 91 ? 12.619 41.480 59.547 1.00 23.75 749 CYS A CA 1
ATOM 673 C C . CYS A 1 91 ? 13.533 40.508 60.287 1.00 32.67 749 CYS A C 1
ATOM 674 O O . CYS A 1 91 ? 14.609 40.906 60.751 1.00 28.42 749 CYS A O 1
ATOM 677 N N . GLU A 1 92 ? 13.137 39.233 60.395 1.00 27.64 750 GLU A N 1
ATOM 678 C CA . GLU A 1 92 ? 13.957 38.249 61.101 1.00 29.31 750 GLU A CA 1
ATOM 679 C C . GLU A 1 92 ? 15.254 37.938 60.364 1.00 28.56 750 GLU A C 1
ATOM 680 O O . GLU A 1 92 ? 16.169 37.360 60.962 1.00 28.41 750 GLU A O 1
ATOM 686 N N . LYS A 1 93 ? 15.359 38.320 59.091 1.00 24.55 751 LYS A N 1
ATOM 687 C CA . LYS A 1 93 ? 16.543 38.015 58.297 1.00 24.41 751 LYS A CA 1
ATOM 688 C C . LYS A 1 93 ? 17.770 38.810 58.735 1.00 31.43 751 LYS A C 1
ATOM 689 O O . LYS A 1 93 ? 18.896 38.368 58.484 1.00 27.80 751 LYS A O 1
ATOM 695 N N . TYR A 1 94 ? 17.590 39.951 59.400 1.00 23.52 752 TYR A N 1
ATOM 696 C CA . TYR A 1 94 ? 18.686 40.880 59.638 1.00 22.11 752 TYR A CA 1
ATOM 697 C C . TYR A 1 94 ? 18.963 41.056 61.124 1.00 22.33 752 TYR A C 1
ATOM 698 O O . TYR A 1 94 ? 18.067 40.926 61.965 1.00 23.23 752 TYR A O 1
ATOM 707 N N . ALA A 1 95 ? 20.220 41.365 61.431 1.00 26.45 753 ALA A N 1
ATOM 708 C CA . ALA A 1 95 ? 20.631 41.768 62.766 1.00 27.53 753 ALA A CA 1
ATOM 709 C C . ALA A 1 95 ? 20.553 43.284 62.891 1.00 29.60 753 ALA A C 1
ATOM 710 O O . ALA A 1 95 ? 20.713 44.016 61.911 1.00 28.56 753 ALA A O 1
ATOM 712 N N . TYR A 1 96 ? 20.301 43.753 64.109 1.00 23.11 754 TYR A N 1
ATOM 713 C CA . TYR A 1 96 ? 20.153 45.181 64.325 1.00 26.93 754 TYR A CA 1
ATOM 714 C C . TYR A 1 96 ? 21.038 45.625 65.481 1.00 30.75 754 TYR A C 1
ATOM 715 O O . TYR A 1 96 ? 21.212 44.882 66.455 1.00 34.80 754 TYR A O 1
ATOM 724 N N . PRO A 1 97 ? 21.617 46.826 65.397 1.00 27.44 755 PRO A N 1
ATOM 725 C CA . PRO A 1 97 ? 22.605 47.229 66.410 1.00 27.05 755 PRO A CA 1
ATOM 726 C C . PRO A 1 97 ? 22.030 47.342 67.810 1.00 27.45 755 PRO A C 1
ATOM 727 O O . PRO A 1 97 ? 22.765 47.144 68.786 1.00 36.08 755 PRO A O 1
ATOM 731 N N . TRP A 1 98 ? 20.734 47.638 67.944 1.00 30.56 756 TRP A N 1
ATOM 732 C CA . TRP A 1 98 ? 20.140 47.751 69.271 1.00 31.64 756 TRP A CA 1
ATOM 733 C C . TRP A 1 98 ? 20.011 46.405 69.973 1.00 39.00 756 TRP A C 1
ATOM 734 O O . TRP A 1 98 ? 19.819 46.376 71.193 1.00 32.74 756 TRP A O 1
ATOM 745 N N . GLN A 1 99 ? 20.119 45.295 69.240 1.00 33.47 757 GLN A N 1
ATOM 746 C CA . GLN A 1 99 ? 19.982 43.977 69.849 1.00 34.06 757 GLN A CA 1
ATOM 747 C C . GLN A 1 99 ? 21.122 43.645 70.802 1.00 29.05 757 GLN A C 1
ATOM 748 O O . GLN A 1 99 ? 21.070 42.602 71.462 1.00 35.72 757 GLN A O 1
ATOM 754 N N . THR A 1 100 ? 22.135 44.502 70.897 1.00 25.06 758 THR A N 1
ATOM 755 C CA . THR A 1 100 ? 23.248 44.318 71.816 1.00 35.32 758 THR A CA 1
ATOM 756 C C . THR A 1 100 ? 23.073 45.093 73.118 1.00 36.44 758 THR A C 1
ATOM 757 O O . THR A 1 100 ? 23.893 44.945 74.030 1.00 34.18 758 THR A O 1
ATOM 761 N N . ALA A 1 101 ? 22.010 45.887 73.238 1.00 29.21 759 ALA A N 1
ATOM 762 C CA . ALA A 1 101 ? 21.855 46.814 74.348 1.00 29.85 759 ALA A CA 1
ATOM 763 C C . ALA A 1 101 ? 21.341 46.109 75.602 1.00 29.81 759 ALA A C 1
ATOM 764 O O . ALA A 1 101 ? 20.775 45.013 75.550 1.00 28.02 759 ALA A O 1
ATOM 766 N N . GLY A 1 102 ? 21.545 46.771 76.745 1.00 31.25 760 GLY A N 1
ATOM 767 C CA . GLY A 1 102 ? 21.009 46.256 77.996 1.00 28.84 760 GLY A CA 1
ATOM 768 C C . GLY A 1 102 ? 19.497 46.135 77.974 1.00 34.50 760 GLY A C 1
ATOM 769 O O . GLY A 1 102 ? 18.937 45.145 78.451 1.00 33.67 760 GLY A O 1
ATOM 770 N N . CYS A 1 103 ? 18.818 47.137 77.418 1.00 31.75 761 CYS A N 1
ATOM 771 C CA . CYS A 1 103 ? 17.379 47.101 77.205 1.00 23.33 761 CYS A CA 1
ATOM 772 C C . CYS A 1 103 ? 17.074 47.592 75.799 1.00 23.26 761 CYS A C 1
ATOM 773 O O . CYS A 1 103 ? 17.626 48.605 75.360 1.00 27.86 761 CYS A O 1
ATOM 776 N N . PHE A 1 104 ? 16.197 46.877 75.095 1.00 25.46 762 PHE A N 1
ATOM 777 C CA . PHE A 1 104 ? 15.725 47.354 73.802 1.00 26.66 762 PHE A CA 1
ATOM 778 C C . PHE A 1 104 ? 14.302 46.871 73.560 1.00 22.47 762 PHE A C 1
ATOM 779 O O . PHE A 1 104 ? 13.886 45.826 74.067 1.00 22.06 762 PHE A O 1
ATOM 787 N N . ILE A 1 105 ? 13.563 47.652 72.772 1.00 23.93 763 ILE A N 1
ATOM 788 C CA . ILE A 1 105 ? 12.232 47.295 72.297 1.00 19.53 763 ILE A CA 1
ATOM 789 C C . ILE A 1 105 ? 12.187 47.578 70.801 1.00 23.18 763 ILE A C 1
ATOM 790 O O . ILE A 1 105 ? 12.583 48.663 70.361 1.00 25.70 763 ILE A O 1
ATOM 795 N N . GLU A 1 106 ? 11.707 46.609 70.024 1.00 24.66 764 GLU A N 1
ATOM 796 C CA . GLU A 1 106 ? 11.728 46.685 68.569 1.00 21.37 764 GLU A CA 1
ATOM 797 C C . GLU A 1 106 ? 10.309 46.595 68.024 1.00 24.62 764 GLU A C 1
ATOM 798 O O . GLU A 1 106 ? 9.530 45.735 68.446 1.00 23.94 764 GLU A O 1
ATOM 804 N N . LYS A 1 107 ? 9.978 47.490 67.095 1.00 23.24 765 LYS A N 1
ATOM 805 C CA . LYS A 1 107 ? 8.718 47.463 66.364 1.00 18.74 765 LYS A CA 1
ATOM 806 C C . LYS A 1 107 ? 9.020 47.289 64.882 1.00 18.92 765 LYS A C 1
ATOM 807 O O . LYS A 1 107 ? 9.790 48.067 64.307 1.00 25.25 765 LYS A O 1
ATOM 813 N N . ASP A 1 108 ? 8.420 46.273 64.270 1.00 18.00 766 ASP A N 1
ATOM 814 C CA . ASP A 1 108 ? 8.700 45.901 62.889 1.00 23.17 766 ASP A CA 1
ATOM 815 C C . ASP A 1 108 ? 7.527 46.265 61.991 1.00 31.60 766 ASP A C 1
ATOM 816 O O . ASP A 1 108 ? 6.377 45.935 62.300 1.00 31.47 766 ASP A O 1
ATOM 821 N N . TYR A 1 109 ? 7.823 46.937 60.882 1.00 16.99 767 TYR A N 1
ATOM 822 C CA . TYR A 1 109 ? 6.854 47.216 59.825 1.00 20.30 767 TYR A CA 1
ATOM 823 C C . TYR A 1 109 ? 7.256 46.330 58.651 1.00 28.68 767 TYR A C 1
ATOM 824 O O . TYR A 1 109 ? 8.072 46.713 57.812 1.00 21.96 767 TYR A O 1
ATOM 833 N N . GLU A 1 110 ? 6.684 45.132 58.608 1.00 22.49 768 GLU A N 1
ATOM 834 C CA . GLU A 1 110 ? 7.143 44.085 57.711 1.00 20.11 768 GLU A CA 1
ATOM 835 C C . GLU A 1 110 ? 6.228 43.968 56.502 1.00 17.47 768 GLU A C 1
ATOM 836 O O . GLU A 1 110 ? 5.002 44.052 56.626 1.00 24.48 768 GLU A O 1
ATOM 842 N N . TYR A 1 111 ? 6.838 43.768 55.332 1.00 18.57 769 TYR A N 1
ATOM 843 C CA . TYR A 1 111 ? 6.112 43.601 54.073 1.00 31.09 769 TYR A CA 1
ATOM 844 C C . TYR A 1 111 ? 5.176 44.782 53.810 1.00 37.57 769 TYR A C 1
ATOM 845 O O . TYR A 1 111 ? 4.031 44.607 53.389 1.00 31.33 769 TYR A O 1
ATOM 854 N N . GLU A 1 112 ? 5.666 46.001 54.059 1.00 27.84 770 GLU A N 1
ATOM 855 C CA . GLU A 1 112 ? 4.858 47.210 53.915 1.00 24.81 770 GLU A CA 1
ATOM 856 C C . GLU A 1 112 ? 5.415 48.214 52.914 1.00 24.20 770 GLU A C 1
ATOM 857 O O . GLU A 1 112 ? 4.955 49.362 52.902 1.00 26.17 770 GLU A O 1
ATOM 863 N N . THR A 1 113 ? 6.401 47.847 52.102 1.00 21.68 771 THR A N 1
ATOM 864 C CA . THR A 1 113 ? 6.950 48.823 51.171 1.00 23.64 771 THR A CA 1
ATOM 865 C C . THR A 1 113 ? 5.907 49.232 50.139 1.00 34.92 771 THR A C 1
ATOM 866 O O . THR A 1 113 ? 5.036 48.449 49.750 1.00 27.29 771 THR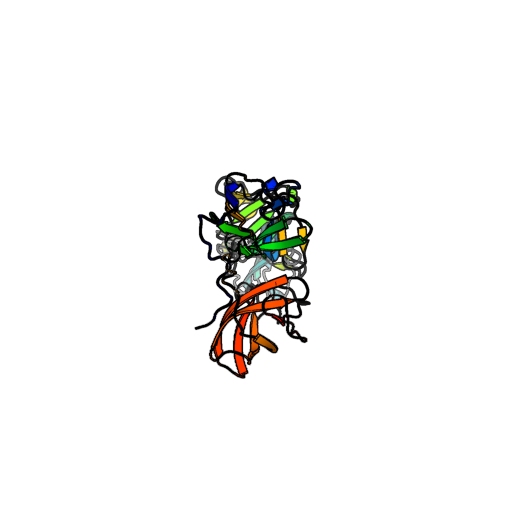 A O 1
ATOM 870 N N . GLY A 1 114 ? 6.005 50.484 49.706 1.00 24.48 772 GLY A N 1
ATOM 871 C CA . GLY A 1 114 ? 5.099 51.050 48.728 1.00 34.62 772 GLY A CA 1
ATOM 872 C C . GLY A 1 114 ? 5.725 52.297 48.148 1.00 30.71 772 GLY A C 1
ATOM 873 O O . GLY A 1 114 ? 6.562 52.944 48.784 1.00 24.27 772 GLY A O 1
ATOM 874 N N . TRP A 1 115 ? 5.305 52.635 46.932 1.00 35.46 773 TRP A N 1
ATOM 875 C CA . TRP A 1 115 ? 6.049 53.640 46.180 1.00 43.16 773 TRP A CA 1
ATOM 876 C C . TRP A 1 115 ? 5.838 55.064 46.684 1.00 39.82 773 TRP A C 1
ATOM 877 O O . TRP A 1 115 ? 6.443 55.987 46.128 1.00 46.31 773 TRP A O 1
ATOM 888 N N . GLY A 1 116 ? 5.024 55.268 47.716 1.00 26.75 774 GLY A N 1
ATOM 889 C CA . GLY A 1 116 ? 4.960 56.528 48.424 1.00 25.77 774 GLY A CA 1
ATOM 890 C C . GLY A 1 116 ? 5.728 56.544 49.728 1.00 28.79 774 GLY A C 1
ATOM 891 O O . GLY A 1 116 ? 5.620 57.517 50.485 1.00 30.60 774 GLY A O 1
ATOM 892 N N . CYS A 1 117 ? 6.501 55.493 50.020 1.00 20.29 775 CYS A N 1
ATOM 893 C CA . CYS A 1 117 ? 7.230 55.400 51.277 1.00 19.53 775 CYS A CA 1
ATOM 894 C C . CYS A 1 117 ? 8.608 54.772 51.098 1.00 17.05 775 CYS A C 1
ATOM 895 O O . CYS A 1 117 ? 9.251 54.429 52.100 1.00 21.30 775 CYS A O 1
ATOM 898 N N . ASN A 1 118 ? 9.082 54.610 49.858 1.00 15.77 776 ASN A N 1
ATOM 899 C CA . ASN A 1 118 ? 10.328 53.917 49.588 1.00 21.79 776 ASN A CA 1
ATOM 900 C C . ASN A 1 118 ? 11.454 54.896 49.277 1.00 26.79 776 ASN A C 1
ATOM 901 O O . ASN A 1 118 ? 11.220 55.961 48.698 1.00 20.76 776 ASN A O 1
ATOM 906 N N . PRO A 1 119 ? 12.677 54.536 49.647 1.00 20.34 777 PRO A N 1
ATOM 907 C CA . PRO A 1 119 ? 13.848 55.240 49.115 1.00 23.08 777 PRO A CA 1
ATOM 908 C C . PRO A 1 119 ? 13.908 55.074 47.609 1.00 17.52 777 PRO A C 1
ATOM 909 O O . PRO A 1 119 ? 13.305 54.143 47.059 1.00 19.20 777 PRO A O 1
ATOM 913 N N . PRO A 1 120 ? 14.622 55.958 46.898 1.00 21.21 778 PRO A N 1
ATOM 914 C CA . PRO A 1 120 ? 14.567 55.930 45.426 1.00 25.41 778 PRO A CA 1
ATOM 915 C C . PRO A 1 120 ? 15.169 54.685 44.795 1.00 27.01 778 PRO A C 1
ATOM 916 O O . PRO A 1 120 ? 14.935 54.450 43.605 1.00 22.79 778 PRO A O 1
ATOM 920 N N . ASP A 1 121 ? 15.932 53.885 45.532 1.00 18.60 779 ASP A N 1
ATOM 921 C CA . ASP A 1 121 ? 16.496 52.666 44.973 1.00 21.62 779 ASP A CA 1
ATOM 922 C C . ASP A 1 121 ? 15.647 51.435 45.260 1.00 27.25 779 ASP A C 1
ATOM 923 O O . ASP A 1 121 ? 16.067 50.322 44.927 1.00 26.35 779 ASP A O 1
ATOM 928 N N . CYS A 1 122 ? 14.481 51.606 45.877 1.00 20.34 780 CYS A N 1
ATOM 929 C CA . CYS A 1 122 ? 13.637 50.488 46.296 1.00 17.49 780 CYS A CA 1
ATOM 930 C C . CYS A 1 122 ? 12.322 50.497 45.532 1.00 17.53 780 CYS A C 1
ATOM 931 O O . CYS A 1 122 ? 11.420 51.292 45.853 1.00 17.43 780 CYS A O 1
ATOM 934 N N . PRO A 1 123 ? 12.159 49.644 44.523 1.00 18.75 781 PRO A N 1
ATOM 935 C CA . PRO A 1 123 ? 10.857 49.493 43.858 1.00 31.54 781 PRO A CA 1
ATOM 936 C C . PRO A 1 123 ? 9.952 48.444 44.486 1.00 26.61 781 PRO A C 1
ATOM 937 O O . PRO A 1 123 ? 8.966 48.052 43.854 1.00 34.92 781 PRO A O 1
ATOM 941 N N . GLY A 1 124 ? 10.270 47.987 45.694 1.00 25.49 782 GLY A N 1
ATOM 942 C CA . GLY A 1 124 ? 9.484 46.944 46.316 1.00 30.29 782 GLY A CA 1
ATOM 943 C C . GLY A 1 124 ? 8.082 47.405 46.664 1.00 35.30 782 GLY A C 1
ATOM 944 O O . GLY A 1 124 ? 7.833 48.573 46.969 1.00 25.05 782 GLY A O 1
ATOM 945 N N . VAL A 1 125 ? 7.153 46.457 46.609 1.00 28.03 783 VAL A N 1
ATOM 946 C CA . VAL A 1 125 ? 5.753 46.686 46.934 1.00 22.59 783 VAL A CA 1
ATOM 947 C C . VAL A 1 125 ? 5.310 45.548 47.844 1.00 25.34 783 VAL A C 1
ATOM 948 O O . VAL A 1 125 ? 5.339 44.382 47.437 1.00 31.03 783 VAL A O 1
ATOM 952 N N . GLY A 1 126 ? 4.929 45.879 49.074 1.00 23.16 784 GLY A N 1
ATOM 953 C CA . GLY A 1 126 ? 4.578 44.851 50.046 1.00 26.94 784 GLY A CA 1
ATOM 954 C C . GLY A 1 126 ? 5.733 43.942 50.405 1.00 32.85 784 GLY A C 1
ATOM 955 O O . GLY A 1 126 ? 5.546 42.726 50.545 1.00 26.57 784 GLY A O 1
ATOM 956 N N . THR A 1 127 ? 6.929 44.505 50.560 1.00 26.29 785 THR A N 1
ATOM 957 C CA . THR A 1 127 ? 8.148 43.737 50.774 1.00 23.73 785 THR A CA 1
ATOM 958 C C . THR A 1 127 ? 8.905 44.302 51.969 1.00 20.23 785 THR A C 1
ATOM 959 O O . THR A 1 127 ? 8.505 45.298 52.580 1.00 17.66 785 THR A O 1
ATOM 963 N N . GLY A 1 128 ? 10.010 43.641 52.300 1.00 24.43 786 GLY A N 1
ATOM 964 C CA . GLY A 1 128 ? 11.042 44.189 53.153 1.00 22.69 786 GLY A CA 1
ATOM 965 C C . GLY A 1 128 ? 10.581 44.513 54.559 1.00 22.55 786 GLY A C 1
ATOM 966 O O . GLY A 1 128 ? 9.616 43.949 55.090 1.00 24.78 786 GLY A O 1
ATOM 967 N N . CYS A 1 129 ? 11.287 45.459 55.172 1.00 15.34 787 CYS A N 1
ATOM 968 C CA . CYS A 1 129 ? 11.136 45.695 56.598 1.00 19.16 787 CYS A CA 1
ATOM 969 C C . CYS A 1 129 ? 11.667 47.074 56.951 1.00 20.25 787 CYS A C 1
ATOM 970 O O . CYS A 1 129 ? 12.806 47.408 56.610 1.00 15.95 787 CYS A O 1
ATOM 973 N N . THR A 1 130 ? 10.841 47.867 57.622 1.00 12.90 788 THR A N 1
ATOM 974 C CA . THR A 1 130 ? 11.315 48.992 58.417 1.00 17.30 788 THR A CA 1
ATOM 975 C C . THR A 1 130 ? 11.309 48.531 59.868 1.00 18.72 788 THR A C 1
ATOM 976 O O . THR A 1 130 ? 10.242 48.303 60.448 1.00 20.54 788 THR A O 1
ATOM 980 N N . ALA A 1 131 ? 12.495 48.375 60.444 1.00 17.20 789 ALA A N 1
ATOM 981 C CA . ALA A 1 131 ? 12.638 47.956 61.831 1.00 19.28 789 ALA A CA 1
ATOM 982 C C . ALA A 1 131 ? 12.982 49.165 62.687 1.00 18.50 789 ALA A C 1
ATOM 983 O O . ALA A 1 131 ? 13.935 49.893 62.391 1.00 25.91 789 ALA A O 1
ATOM 985 N N . CYS A 1 132 ? 12.205 49.374 63.743 1.00 15.17 790 CYS A N 1
ATOM 986 C CA . CYS A 1 132 ? 12.381 50.499 64.647 1.00 12.51 790 CYS A CA 1
ATOM 987 C C . CYS A 1 132 ? 12.833 49.983 66.003 1.00 25.29 790 CYS A C 1
ATOM 988 O O . CYS A 1 132 ? 12.175 49.120 66.594 1.00 24.54 790 CYS A O 1
ATOM 991 N N . GLY A 1 133 ? 13.955 50.505 66.489 1.00 16.33 791 GLY A N 1
ATOM 992 C CA . GLY A 1 133 ? 14.485 50.065 67.760 1.00 18.73 791 GLY A CA 1
ATOM 993 C C . GLY A 1 133 ? 14.667 51.178 68.771 1.00 21.74 791 GLY A C 1
ATOM 994 O O . GLY A 1 133 ? 15.360 52.165 68.507 1.00 22.62 791 GLY A O 1
ATOM 995 N N . VAL A 1 134 ? 14.037 51.034 69.931 1.00 26.41 792 VAL A N 1
ATOM 996 C CA . VAL A 1 134 ? 14.330 51.860 71.095 1.00 23.96 792 VAL A CA 1
ATOM 997 C C . VAL A 1 134 ? 15.295 51.083 71.975 1.00 18.00 792 VAL A C 1
ATOM 998 O O . VAL A 1 134 ? 15.040 49.918 72.296 1.00 22.94 792 VAL A O 1
ATOM 1002 N N . TYR A 1 135 ? 16.404 51.708 72.362 1.00 28.44 793 TYR A N 1
ATOM 1003 C CA . TYR A 1 135 ? 17.335 51.035 73.254 1.00 24.32 793 TYR A CA 1
ATOM 1004 C C . TYR A 1 135 ? 17.881 52.011 74.284 1.00 25.69 793 TYR A C 1
ATOM 1005 O O . TYR A 1 135 ? 18.064 53.202 74.016 1.00 22.48 793 TYR A O 1
ATOM 1014 N N . LEU A 1 136 ? 18.116 51.486 75.480 1.00 21.41 794 LEU A N 1
ATOM 1015 C CA . LEU A 1 136 ? 18.650 52.257 76.590 1.00 22.21 794 LEU A CA 1
ATOM 1016 C C . LEU A 1 136 ? 20.133 51.949 76.723 1.00 19.08 794 LEU A C 1
ATOM 1017 O O . LEU A 1 136 ? 20.524 50.778 76.766 1.00 29.08 794 LEU A O 1
ATOM 1022 N N . ASP A 1 137 ? 20.960 52.989 76.772 1.00 17.57 795 ASP A N 1
ATOM 1023 C CA . ASP A 1 137 ? 22.385 52.786 76.972 1.00 27.45 795 ASP A CA 1
ATOM 1024 C C . ASP A 1 137 ? 22.894 53.811 77.977 1.00 28.96 795 ASP A C 1
ATOM 1025 O O . ASP A 1 137 ? 22.124 54.597 78.543 1.00 24.13 795 ASP A O 1
ATOM 1030 N N . LYS A 1 138 ? 24.208 53.787 78.200 1.00 21.95 796 LYS A N 1
ATOM 1031 C CA . LYS A 1 138 ? 24.831 54.517 79.300 1.00 22.30 796 LYS A CA 1
ATOM 1032 C C . LYS A 1 138 ? 24.131 54.180 80.613 1.00 19.60 796 LYS A C 1
ATOM 1033 O O . LYS A 1 138 ? 23.844 55.048 81.441 1.00 22.85 796 LYS A O 1
ATOM 1039 N N . LEU A 1 139 ? 23.831 52.894 80.783 1.00 18.65 797 LEU A N 1
ATOM 1040 C CA . LEU A 1 139 ? 23.204 52.414 82.004 1.00 19.22 797 LEU A CA 1
ATOM 1041 C C . LEU A 1 139 ? 24.163 52.572 83.175 1.00 31.03 797 LEU A C 1
ATOM 1042 O O . LEU A 1 139 ? 25.308 52.114 83.122 1.00 26.53 797 LEU A O 1
ATOM 1047 N N . LYS A 1 140 ? 23.693 53.234 84.229 1.00 24.85 798 LYS A N 1
ATOM 1048 C CA . LYS A 1 140 ? 24.488 53.477 85.423 1.00 24.44 798 LYS A CA 1
ATOM 1049 C C . LYS A 1 140 ? 23.617 53.277 86.648 1.00 18.56 798 LYS A C 1
ATOM 1050 O O . LYS A 1 140 ? 22.510 53.819 86.718 1.00 12.98 798 LYS A O 1
ATOM 1056 N N . SER A 1 141 ? 24.116 52.505 87.607 1.00 16.79 799 SER A N 1
ATOM 1057 C CA . SER A 1 141 ? 23.415 52.353 88.872 1.00 23.66 799 SER A CA 1
ATOM 1058 C C . SER A 1 141 ? 23.391 53.682 89.612 1.00 19.11 799 SER A C 1
ATOM 1059 O O . SER A 1 141 ? 24.425 54.340 89.762 1.00 21.12 799 SER A O 1
ATOM 1062 N N . VAL A 1 142 ? 22.205 54.086 90.061 1.00 14.68 800 VAL A N 1
ATOM 1063 C CA . VAL A 1 142 ? 22.054 55.301 90.854 1.00 13.33 800 VAL A CA 1
ATOM 1064 C C . VAL A 1 142 ? 21.780 55.009 92.314 1.00 19.16 800 VAL A C 1
ATOM 1065 O O . VAL A 1 142 ? 21.849 55.935 93.139 1.00 20.43 800 VAL A O 1
ATOM 1069 N N . GLY A 1 143 ? 21.474 53.772 92.666 1.00 15.17 801 GLY A N 1
ATOM 1070 C CA . GLY A 1 143 ? 21.266 53.459 94.060 1.00 14.77 801 GLY A CA 1
ATOM 1071 C C . GLY A 1 143 ? 20.680 52.083 94.230 1.00 23.30 801 GLY A C 1
ATOM 1072 O O . GLY A 1 143 ? 20.322 51.396 93.270 1.00 17.29 801 GLY A O 1
ATOM 1073 N N . LYS A 1 144 ? 20.575 51.701 95.490 1.00 13.46 802 LYS A N 1
ATOM 1074 C CA . LYS A 1 144 ? 20.081 50.406 95.904 1.00 18.35 802 LYS A CA 1
ATOM 1075 C C . LYS A 1 144 ? 18.677 50.566 96.452 1.00 15.18 802 LYS A C 1
ATOM 1076 O O . LYS A 1 144 ? 18.366 51.565 97.106 1.00 15.02 802 LYS A O 1
ATOM 1082 N N . VAL A 1 145 ? 17.832 49.571 96.212 1.00 11.84 803 VAL A N 1
ATOM 1083 C CA . VAL A 1 145 ? 16.404 49.710 96.459 1.00 9.14 803 VAL A CA 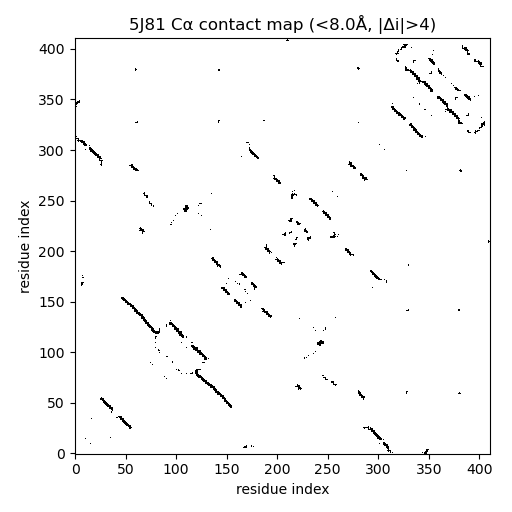1
ATOM 1084 C C . VAL A 1 145 ? 15.920 48.538 97.303 1.00 13.85 803 VAL A C 1
ATOM 1085 O O . VAL A 1 145 ? 16.242 47.381 97.015 1.00 11.75 803 VAL A O 1
ATOM 1089 N N . PHE A 1 146 ? 15.144 48.846 98.337 1.00 11.09 804 PHE A N 1
ATOM 1090 C CA . PHE A 1 146 ? 14.572 47.851 99.231 1.00 8.19 804 PHE A CA 1
ATOM 1091 C C . PHE A 1 146 ? 13.089 48.137 99.402 1.00 14.97 804 PHE A C 1
ATOM 1092 O O . PHE A 1 146 ? 12.690 49.293 99.574 1.00 13.72 804 PHE A O 1
ATOM 1100 N N . LYS A 1 147 ? 12.272 47.091 99.374 1.00 7.85 805 LYS A N 1
ATOM 1101 C CA . LYS A 1 147 ? 10.850 47.230 99.655 1.00 7.95 805 LYS A CA 1
ATOM 1102 C C . LYS A 1 147 ? 10.563 46.667 101.038 1.00 9.79 805 LYS A C 1
ATOM 1103 O O . LYS A 1 147 ? 11.006 45.562 101.364 1.00 12.12 805 LYS A O 1
ATOM 1109 N N . ILE A 1 148 ? 9.832 47.427 101.848 1.00 11.01 806 ILE A N 1
ATOM 1110 C CA . ILE A 1 148 ? 9.574 47.027 103.228 1.00 4.94 806 ILE A CA 1
ATOM 1111 C C . ILE A 1 148 ? 8.485 45.961 103.248 1.00 9.69 806 ILE A C 1
ATOM 1112 O O . ILE A 1 148 ? 7.367 46.190 102.772 1.00 9.88 806 ILE A O 1
ATOM 1117 N N . VAL A 1 149 ? 8.814 44.797 103.802 1.00 7.27 807 VAL A N 1
ATOM 1118 C CA . VAL A 1 149 ? 7.850 43.717 103.991 1.00 7.53 807 VAL A CA 1
ATOM 1119 C C . VAL A 1 149 ? 7.121 43.856 105.322 1.00 14.04 807 VAL A C 1
ATOM 1120 O O . VAL A 1 149 ? 5.905 43.667 105.394 1.00 8.70 807 VAL A O 1
ATOM 1124 N N . SER A 1 150 ? 7.849 44.188 106.383 1.00 7.30 808 SER A N 1
ATOM 1125 C CA . SER A 1 150 ? 7.241 44.399 107.691 1.00 4.24 808 SER A CA 1
ATOM 1126 C C . SER A 1 150 ? 8.210 45.201 108.545 1.00 6.82 808 SER A C 1
ATOM 1127 O O . SER A 1 150 ? 9.397 45.324 108.229 1.00 8.03 808 SER A O 1
ATOM 1130 N N . LEU A 1 151 ? 7.686 45.723 109.652 1.00 6.11 809 LEU A N 1
ATOM 1131 C CA . LEU A 1 151 ? 8.425 46.608 110.538 1.00 7.79 809 LEU A CA 1
ATOM 1132 C C . LEU A 1 151 ? 8.249 46.163 111.980 1.00 11.32 809 LEU A C 1
ATOM 1133 O O . LEU A 1 151 ? 7.146 45.796 112.401 1.00 8.57 809 LEU A O 1
ATOM 1138 N N . ARG A 1 152 ? 9.346 46.199 112.728 1.00 5.85 810 ARG A N 1
ATOM 1139 C CA . ARG A 1 152 ? 9.343 45.934 114.158 1.00 10.17 810 ARG A CA 1
ATOM 1140 C C . ARG A 1 152 ? 10.241 46.962 114.828 1.00 12.55 810 ARG A C 1
ATOM 1141 O O . ARG A 1 152 ? 11.265 47.354 114.265 1.00 12.04 810 ARG A O 1
ATOM 1149 N N . TYR A 1 153 ? 9.852 47.406 116.022 1.00 8.47 811 TYR A N 1
ATOM 1150 C CA . TYR A 1 153 ? 10.595 48.417 116.766 1.00 7.14 811 TYR A CA 1
ATOM 1151 C C . TYR A 1 153 ? 10.858 47.876 118.164 1.00 10.17 811 TYR A C 1
ATOM 1152 O O . TYR A 1 153 ? 9.912 47.632 118.918 1.00 13.70 811 TYR A O 1
ATOM 1161 N N . THR A 1 154 ? 12.132 47.670 118.505 1.00 11.26 812 THR A N 1
ATOM 1162 C CA . THR A 1 154 ? 12.490 46.994 119.746 1.00 10.08 812 THR A CA 1
ATOM 1163 C C . THR A 1 154 ? 13.541 47.772 120.523 1.00 9.20 812 THR A C 1
ATOM 1164 O O . THR A 1 154 ? 14.409 48.430 119.944 1.00 12.53 812 THR A O 1
ATOM 1168 N N . ARG A 1 155 ? 13.463 47.666 121.848 1.00 7.37 813 ARG A N 1
ATOM 1169 C CA . ARG A 1 155 ? 14.514 48.114 122.749 1.00 9.95 813 ARG A CA 1
ATOM 1170 C C . ARG A 1 155 ? 14.962 46.950 123.617 1.00 11.37 813 ARG A C 1
ATOM 1171 O O . ARG A 1 155 ? 14.142 46.125 124.035 1.00 12.86 813 ARG A O 1
ATOM 1179 N N . LYS A 1 156 ? 16.258 46.889 123.903 1.00 8.56 814 LYS A N 1
ATOM 1180 C CA . LYS A 1 156 ? 16.728 45.998 124.951 1.00 16.46 814 LYS A CA 1
ATOM 1181 C C . LYS A 1 156 ? 16.514 46.682 126.292 1.00 20.87 814 LYS A C 1
ATOM 1182 O O . LYS A 1 156 ? 16.908 47.838 126.479 1.00 11.69 814 LYS A O 1
ATOM 1188 N N . VAL A 1 157 ? 15.865 45.978 127.213 1.00 10.19 815 VAL A N 1
ATOM 1189 C CA . VAL A 1 157 ? 15.511 46.512 128.522 1.00 14.48 815 VAL A CA 1
ATOM 1190 C C . VAL A 1 157 ? 16.162 45.625 129.570 1.00 13.75 815 VAL A C 1
ATOM 1191 O O . VAL A 1 157 ? 15.917 44.413 129.600 1.00 15.64 815 VAL A O 1
ATOM 1195 N N . CYS A 1 158 ? 16.997 46.220 130.418 1.00 11.85 816 CYS A N 1
ATOM 1196 C CA . CYS A 1 158 ? 17.651 45.509 131.508 1.00 13.17 816 CYS A CA 1
ATOM 1197 C C . CYS A 1 158 ? 17.190 46.091 132.835 1.00 17.76 816 CYS A C 1
ATOM 1198 O O . CYS A 1 158 ? 17.196 47.313 133.019 1.00 18.00 816 CYS A O 1
ATOM 1201 N N . ILE A 1 159 ? 16.792 45.212 133.749 1.00 17.55 817 ILE A N 1
ATOM 1202 C CA . ILE A 1 159 ? 16.352 45.581 135.088 1.00 13.58 817 ILE A CA 1
ATOM 1203 C C . ILE A 1 159 ? 17.227 44.843 136.084 1.00 19.42 817 ILE A C 1
ATOM 1204 O O . ILE A 1 159 ? 17.406 43.625 135.972 1.00 16.26 817 ILE A O 1
ATOM 1209 N N . GLN A 1 160 ? 17.769 45.572 137.056 1.00 13.22 818 GLN A N 1
ATOM 1210 C CA . GLN A 1 160 ? 18.484 44.957 138.166 1.00 18.08 818 GLN A CA 1
ATOM 1211 C C . GLN A 1 160 ? 17.904 45.478 139.469 1.00 18.09 818 GLN A C 1
ATOM 1212 O O . GLN A 1 160 ? 17.849 46.693 139.687 1.00 19.44 818 GLN A O 1
ATOM 1218 N N . LEU A 1 161 ? 17.467 44.561 140.326 1.00 23.19 819 LEU A N 1
ATOM 1219 C CA . LEU A 1 161 ? 16.997 44.889 141.667 1.00 18.96 819 LEU A CA 1
ATOM 1220 C C . LEU A 1 161 ? 17.741 43.977 142.632 1.00 15.92 819 LEU A C 1
ATOM 1221 O O . LEU A 1 161 ? 17.531 42.760 142.624 1.00 25.29 819 LEU A O 1
ATOM 1226 N N . GLY A 1 162 ? 18.613 44.554 143.446 1.00 17.94 820 GLY A N 1
ATOM 1227 C CA . GLY A 1 162 ? 19.491 43.721 144.252 1.00 20.10 820 GLY A CA 1
ATOM 1228 C C . GLY A 1 162 ? 20.451 42.972 143.347 1.00 19.61 820 GLY A C 1
ATOM 1229 O O . GLY A 1 162 ? 21.109 43.564 142.483 1.00 19.68 820 GLY A O 1
ATOM 1230 N N . THR A 1 163 ? 20.523 41.653 143.521 1.00 22.45 821 THR A N 1
ATOM 1231 C CA . THR A 1 163 ? 21.445 40.817 142.761 1.00 26.20 821 THR A CA 1
ATOM 1232 C C . THR A 1 163 ? 20.799 40.124 141.567 1.00 17.16 821 THR A C 1
ATOM 1233 O O . THR A 1 163 ? 21.475 39.346 140.888 1.00 24.44 821 THR A O 1
ATOM 1237 N N . GLU A 1 164 ? 19.521 40.370 141.292 1.00 23.96 822 GLU A N 1
ATOM 1238 C CA . GLU A 1 164 ? 18.833 39.713 140.186 1.00 25.85 822 GLU A CA 1
ATOM 1239 C C . GLU A 1 164 ? 18.686 40.690 139.025 1.00 30.13 822 GLU A C 1
ATOM 1240 O O . GLU A 1 164 ? 18.146 41.789 139.193 1.00 18.59 822 GLU A O 1
ATOM 1246 N N . GLN A 1 165 ? 19.176 40.288 137.855 1.00 20.03 823 GLN A N 1
ATOM 1247 C CA . GLN A 1 165 ? 19.074 41.071 136.634 1.00 22.32 823 GLN A CA 1
ATOM 1248 C C . GLN A 1 165 ? 18.222 40.325 135.619 1.00 24.61 823 GLN A C 1
ATOM 1249 O O . GLN A 1 165 ? 18.305 39.098 135.506 1.00 25.04 823 GLN A O 1
ATOM 1255 N N . THR A 1 166 ? 17.399 41.069 134.886 1.00 15.46 824 THR A N 1
ATOM 1256 C CA . THR A 1 166 ? 16.665 40.532 133.747 1.00 14.69 824 THR A CA 1
ATOM 1257 C C . THR A 1 166 ? 16.853 41.482 132.578 1.00 18.42 824 THR A C 1
ATOM 1258 O O . THR A 1 166 ? 16.560 42.676 132.695 1.00 24.33 824 THR A O 1
ATOM 1262 N N . CYS A 1 167 ? 17.355 40.960 131.464 1.00 23.48 825 CYS A N 1
ATOM 1263 C CA . CYS A 1 167 ? 17.426 41.698 130.212 1.00 20.69 825 CYS A CA 1
ATOM 1264 C C . CYS A 1 167 ? 16.557 40.996 129.182 1.00 26.71 825 CYS A C 1
ATOM 1265 O O . CYS A 1 167 ? 16.571 39.765 129.082 1.00 25.82 825 CYS A O 1
ATOM 1268 N N . LYS A 1 168 ? 15.795 41.777 128.423 1.00 21.88 826 LYS A N 1
ATOM 1269 C CA . LYS A 1 168 ? 14.960 41.203 127.381 1.00 21.49 826 LYS A CA 1
ATOM 1270 C C . LYS A 1 168 ? 14.706 42.253 126.312 1.00 19.97 826 LYS A C 1
ATOM 1271 O O . LYS A 1 168 ? 14.664 43.453 126.593 1.00 16.28 826 LYS A O 1
ATOM 1277 N N . THR A 1 169 ? 14.564 41.782 125.078 1.00 13.99 827 THR A N 1
ATOM 1278 C CA . THR A 1 169 ? 14.119 42.625 123.980 1.00 12.26 827 THR A CA 1
ATOM 1279 C C . THR A 1 169 ? 12.616 42.847 124.098 1.00 25.38 827 THR A C 1
ATOM 1280 O O . THR A 1 169 ? 11.850 41.889 124.232 1.00 26.96 827 THR A O 1
ATOM 1284 N N . VAL A 1 170 ? 12.195 44.111 124.067 1.00 13.26 828 VAL A N 1
ATOM 1285 C CA . VAL A 1 170 ? 10.800 44.482 124.270 1.00 10.57 828 VAL A CA 1
ATOM 1286 C C . VAL A 1 170 ? 10.330 45.292 123.069 1.00 11.69 828 VAL A C 1
ATOM 1287 O O . VAL A 1 170 ? 10.987 46.264 122.678 1.00 11.89 828 VAL A O 1
ATOM 1291 N N . ASP A 1 171 ? 9.196 44.893 122.489 1.00 9.98 829 ASP A N 1
ATOM 1292 C CA . ASP A 1 171 ? 8.628 45.609 121.353 1.00 10.85 829 ASP A CA 1
ATOM 1293 C C . ASP A 1 171 ? 7.979 46.918 121.813 1.00 13.44 829 ASP A C 1
ATOM 1294 O O . ASP A 1 171 ? 7.707 47.129 122.998 1.00 14.64 829 ASP A O 1
ATOM 1299 N N . SER A 1 172 ? 7.701 47.795 120.841 1.00 12.61 830 SER A N 1
ATOM 1300 C CA . SER A 1 172 ? 7.437 49.204 121.135 1.00 16.75 830 SER A CA 1
ATOM 1301 C C . SER A 1 172 ? 6.129 49.446 121.881 1.00 18.05 830 SER A C 1
ATOM 1302 O O . SER A 1 172 ? 5.953 50.531 122.450 1.00 22.09 830 SER A O 1
ATOM 1305 N N . ASN A 1 173 ? 5.206 48.489 121.891 1.00 16.29 831 ASN A N 1
ATOM 1306 C CA . ASN A 1 173 ? 3.960 48.634 122.637 1.00 13.16 831 ASN A CA 1
ATOM 1307 C C . ASN A 1 173 ? 3.752 47.451 123.568 1.00 16.64 831 ASN A C 1
ATOM 1308 O O . ASN A 1 173 ? 2.634 46.959 123.742 1.00 18.70 831 ASN A O 1
ATOM 1313 N N . ASP A 1 174 ? 4.830 46.980 124.185 1.00 13.96 832 ASP A N 1
ATOM 1314 C CA . ASP A 1 174 ? 4.792 45.826 125.069 1.00 11.83 832 ASP A CA 1
ATOM 1315 C C . ASP A 1 174 ? 5.425 46.203 126.405 1.00 13.90 832 ASP A C 1
ATOM 1316 O O . ASP A 1 174 ? 5.974 47.297 126.570 1.00 11.04 832 ASP A O 1
ATOM 1321 N N . CYS A 1 175 ? 5.328 45.290 127.372 1.00 12.89 833 CYS A N 1
ATOM 1322 C CA . CYS A 1 175 ? 5.853 45.504 128.714 1.00 8.13 833 CYS A CA 1
ATOM 1323 C C . CYS A 1 175 ? 6.736 44.336 129.129 1.00 14.89 833 CYS A C 1
ATOM 1324 O O . CYS A 1 175 ? 6.514 43.193 128.721 1.00 15.13 833 CYS A O 1
ATOM 1327 N N . LEU A 1 176 ? 7.731 44.634 129.965 1.00 9.81 834 LEU A N 1
ATOM 1328 C CA . LEU A 1 176 ? 8.565 43.628 130.611 1.00 10.61 834 LEU A CA 1
ATOM 1329 C C . LEU A 1 176 ? 8.211 43.577 132.090 1.00 13.97 834 LEU A C 1
ATOM 1330 O O . LEU A 1 176 ? 8.142 44.620 132.748 1.00 18.50 834 LEU A O 1
ATOM 1335 N N . ILE A 1 177 ? 7.987 42.372 132.608 1.00 12.23 835 ILE A N 1
ATOM 1336 C CA . ILE A 1 177 ? 7.586 42.173 133.997 1.00 13.99 835 ILE A CA 1
ATOM 1337 C C . ILE A 1 177 ? 8.564 41.209 134.651 1.00 22.16 835 ILE A C 1
ATOM 1338 O O . ILE A 1 177 ? 8.795 40.110 134.133 1.00 19.51 835 ILE A O 1
ATOM 1343 N N . THR A 1 178 ? 9.140 41.624 135.779 1.00 19.07 836 THR A N 1
ATOM 1344 C CA . THR A 1 178 ? 9.941 40.771 136.641 1.00 22.49 836 THR A CA 1
ATOM 1345 C C . THR A 1 178 ? 9.219 40.588 137.974 1.00 24.00 836 THR A C 1
ATOM 1346 O O . THR A 1 178 ? 8.066 41.003 138.143 1.00 24.95 836 THR A O 1
ATOM 1350 N N . THR A 1 179 ? 9.926 39.989 138.936 1.00 28.64 837 THR A N 1
ATOM 1351 C CA . THR A 1 179 ? 9.348 39.688 140.244 1.00 22.46 837 THR A CA 1
ATOM 1352 C C . THR A 1 179 ? 8.732 40.919 140.904 1.00 24.08 837 THR A C 1
ATOM 1353 O O . THR A 1 179 ? 7.628 40.850 141.457 1.00 33.61 837 THR A O 1
ATOM 1357 N N . SER A 1 180 ? 9.427 42.058 140.855 1.00 17.05 838 SER A N 1
ATOM 1358 C CA . SER A 1 180 ? 8.995 43.265 141.552 1.00 15.08 838 SER A CA 1
ATOM 1359 C C . SER A 1 180 ? 9.026 44.508 140.668 1.00 13.50 838 SER A C 1
ATOM 1360 O O . SER A 1 180 ? 8.924 45.624 141.192 1.00 14.96 838 SER A O 1
ATOM 1363 N N . VAL A 1 181 ? 9.184 44.357 139.353 1.00 16.28 839 VAL A N 1
ATOM 1364 C CA . VAL A 1 181 ? 9.384 45.493 138.458 1.00 13.74 839 VAL A CA 1
ATOM 1365 C C . VAL A 1 181 ? 8.554 45.299 137.196 1.00 13.80 839 VAL A C 1
ATOM 1366 O O . VAL A 1 181 ? 8.469 44.189 136.658 1.00 13.38 839 VAL A O 1
ATOM 1370 N N . LYS A 1 182 ? 7.949 46.388 136.723 1.00 11.50 840 LYS A N 1
ATOM 1371 C CA . LYS A 1 182 ? 7.255 46.425 135.442 1.00 9.70 840 LYS A CA 1
ATOM 1372 C C . LYS A 1 182 ? 7.772 47.602 134.626 1.00 6.60 840 LYS A C 1
ATOM 1373 O O . LYS A 1 182 ? 7.805 48.733 135.119 1.00 12.23 840 LYS A O 1
ATOM 1379 N N . VAL A 1 183 ? 8.161 47.343 133.380 1.00 11.70 841 VAL A N 1
ATOM 1380 C CA . VAL A 1 183 ? 8.559 48.392 132.445 1.00 11.18 841 VAL A CA 1
ATOM 1381 C C . VAL A 1 183 ? 7.653 48.296 131.229 1.00 12.46 841 VAL A C 1
ATOM 1382 O O . VAL A 1 183 ? 7.638 47.266 130.545 1.00 10.86 841 VAL A O 1
ATOM 1386 N N . CYS A 1 184 ? 6.912 49.366 130.948 1.00 9.95 842 CYS A N 1
ATOM 1387 C CA . CYS A 1 184 ? 6.003 49.403 129.811 1.00 12.47 842 CYS A CA 1
ATOM 1388 C C . CYS A 1 184 ? 6.452 50.449 128.801 1.00 11.84 842 CYS A C 1
ATOM 1389 O O . CYS A 1 184 ? 6.852 51.559 129.169 1.00 10.01 842 CYS A O 1
ATOM 1392 N N . LEU A 1 185 ? 6.376 50.081 127.526 1.00 10.42 843 LEU A N 1
ATOM 1393 C CA . LEU A 1 185 ? 6.651 50.977 126.414 1.00 10.43 843 LEU A CA 1
ATOM 1394 C C . LEU A 1 185 ? 5.351 51.235 125.672 1.00 12.68 843 LEU A C 1
ATOM 1395 O O . LEU A 1 185 ? 4.594 50.297 125.396 1.00 9.61 843 LEU A O 1
ATOM 1400 N N . ILE A 1 186 ? 5.087 52.495 125.352 1.00 10.19 844 ILE A N 1
ATOM 1401 C CA . ILE A 1 186 ? 3.935 52.855 124.540 1.00 8.95 844 ILE A CA 1
ATOM 1402 C C . ILE A 1 186 ? 4.466 53.529 123.290 1.00 24.62 844 ILE A C 1
ATOM 1403 O O . ILE A 1 186 ? 5.005 54.645 123.349 1.00 18.54 844 ILE A O 1
ATOM 1408 N N . GLY A 1 187 ? 4.333 52.831 122.167 1.00 21.29 845 GLY A N 1
ATOM 1409 C CA . GLY A 1 187 ? 4.766 53.303 120.877 1.00 20.65 845 GLY A CA 1
ATOM 1410 C C . GLY A 1 187 ? 3.895 54.446 120.427 1.00 38.63 845 GLY A C 1
ATOM 1411 O O . GLY A 1 187 ? 3.064 54.952 121.192 1.00 49.93 845 GLY A O 1
ATOM 1412 N N . THR A 1 188 ? 4.079 54.848 119.172 1.00 46.85 846 THR A N 1
ATOM 1413 C CA . THR A 1 188 ? 3.751 56.178 118.670 1.00 54.58 846 THR A CA 1
ATOM 1414 C C . THR A 1 188 ? 3.836 56.225 117.163 1.00 34.66 846 THR A C 1
ATOM 1415 O O . THR A 1 188 ? 3.818 55.185 116.500 1.00 42.14 846 THR A O 1
ATOM 1419 N N . ILE A 1 189 ? 3.979 57.445 116.645 1.00 43.71 847 ILE A N 1
ATOM 1420 C CA . ILE A 1 189 ? 4.320 57.744 115.259 1.00 59.85 847 ILE A CA 1
ATOM 1421 C C . ILE A 1 189 ? 5.159 56.639 114.633 1.00 50.83 847 ILE A C 1
ATOM 1422 O O . ILE A 1 189 ? 6.121 56.148 115.236 1.00 62.18 847 ILE A O 1
ATOM 1427 N N . SER A 1 190 ? 4.789 56.226 113.427 1.00 25.75 848 SER A N 1
ATOM 1428 C CA . SER A 1 190 ? 5.637 55.381 112.604 1.00 24.74 848 SER A CA 1
ATOM 1429 C C . SER A 1 190 ? 5.925 56.118 111.306 1.00 21.02 848 SER A C 1
ATOM 1430 O O . SER A 1 190 ? 5.005 56.425 110.540 1.00 27.66 848 SER A O 1
ATOM 1433 N N . LYS A 1 191 ? 7.203 56.413 111.078 1.00 18.73 849 LYS A N 1
ATOM 1434 C CA . LYS A 1 191 ? 7.618 57.125 109.877 1.00 13.39 849 LYS A CA 1
ATOM 1435 C C . LYS A 1 191 ? 7.489 56.245 108.638 1.00 14.50 849 LYS A C 1
ATOM 1436 O O . LYS A 1 191 ? 7.130 56.730 107.558 1.00 16.00 849 LYS A O 1
ATOM 1442 N N . PHE A 1 192 ? 7.767 54.953 108.777 1.00 7.91 850 PHE A N 1
ATOM 1443 C CA . PHE A 1 192 ? 7.737 54.014 107.666 1.00 12.24 850 PHE A CA 1
ATOM 1444 C C . PHE A 1 192 ? 6.472 53.164 107.708 1.00 12.19 850 PHE A C 1
ATOM 1445 O O . PHE A 1 192 ? 5.878 52.954 108.768 1.00 9.71 850 PHE A O 1
ATOM 1453 N N . GLN A 1 193 ? 6.068 52.674 106.541 1.00 8.88 851 GLN A N 1
ATOM 1454 C CA . GLN A 1 193 ? 4.911 51.804 106.401 1.00 11.64 851 GLN A CA 1
ATOM 1455 C C . GLN A 1 193 ? 5.285 50.588 105.571 1.00 13.33 851 GLN A C 1
ATOM 1456 O O . GLN A 1 193 ? 6.122 50.687 104.669 1.00 9.77 851 GLN A O 1
ATOM 1462 N N . PRO A 1 194 ? 4.681 49.433 105.845 1.00 11.08 852 PRO A N 1
ATOM 1463 C CA . PRO A 1 194 ? 4.848 48.295 104.936 1.00 7.55 852 PRO A CA 1
ATOM 1464 C C . PRO A 1 194 ? 4.493 48.710 103.515 1.00 9.25 852 PRO A C 1
ATOM 1465 O O . PRO A 1 194 ? 3.589 49.522 103.298 1.00 12.01 852 PRO A O 1
ATOM 1469 N N . SER A 1 195 ? 5.258 48.177 102.560 1.00 9.07 853 SER A N 1
ATOM 1470 C CA A SER A 1 195 ? 5.192 48.417 101.115 0.56 10.37 853 SER A CA 1
ATOM 1471 C CA B SER A 1 195 ? 5.203 48.408 101.113 0.44 10.74 853 SER A CA 1
ATOM 1472 C C . SER A 1 195 ? 5.863 49.725 100.707 1.00 13.25 853 SER A C 1
ATOM 1473 O O . SER A 1 195 ? 5.919 50.013 99.501 1.00 12.84 853 SER A O 1
ATOM 1478 N N . ASP A 1 196 ? 6.367 50.527 101.648 1.00 9.41 854 ASP A N 1
ATOM 1479 C CA . ASP A 1 196 ? 7.223 51.646 101.270 1.00 5.85 854 ASP A CA 1
ATOM 1480 C C . ASP A 1 196 ? 8.445 51.108 100.543 1.00 7.16 854 ASP A C 1
ATOM 1481 O O . ASP A 1 196 ? 8.945 50.021 100.848 1.00 9.80 854 ASP A O 1
ATOM 1486 N N . THR A 1 197 ? 8.950 51.889 99.599 1.00 9.22 855 THR A N 1
ATOM 1487 C CA . THR A 1 197 ? 10.181 51.555 98.903 1.00 10.96 855 THR A CA 1
ATOM 1488 C C . THR A 1 197 ? 11.261 52.551 99.301 1.00 14.35 855 THR A C 1
ATOM 1489 O O . THR A 1 197 ? 11.039 53.765 99.259 1.00 12.91 855 THR A O 1
ATOM 1493 N N . LEU A 1 198 ? 12.417 52.032 99.709 1.00 7.99 856 LEU A N 1
ATOM 1494 C CA . LEU A 1 198 ? 13.537 52.845 100.160 1.00 12.21 856 LEU A CA 1
ATOM 1495 C C . LEU A 1 198 ? 14.631 52.828 99.103 1.00 9.82 856 LEU A C 1
ATOM 1496 O O . LEU A 1 198 ? 15.049 51.757 98.649 1.00 12.84 856 LEU A O 1
ATOM 1501 N N . LEU A 1 199 ? 15.097 54.013 98.725 1.00 10.06 857 LEU A N 1
ATOM 1502 C CA . LEU A 1 199 ? 16.165 54.172 97.750 1.00 13.60 857 LEU A CA 1
ATOM 1503 C C . LEU A 1 199 ? 17.370 54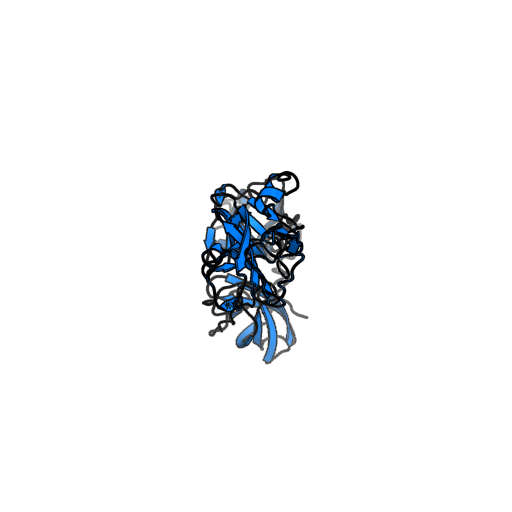.788 98.446 1.00 13.20 857 LEU A C 1
ATOM 1504 O O . LEU A 1 199 ? 17.267 55.881 99.009 1.00 12.38 857 LEU A O 1
ATOM 1509 N N . PHE A 1 200 ? 18.500 54.088 98.413 1.00 12.20 858 PHE A N 1
ATOM 1510 C CA . PHE A 1 200 ? 19.761 54.598 98.941 1.00 11.80 858 PHE A CA 1
ATOM 1511 C C . PHE A 1 200 ? 20.638 55.015 97.764 1.00 11.02 858 PHE A C 1
ATOM 1512 O O . PHE A 1 200 ? 21.119 54.161 97.012 1.00 12.14 858 PHE A O 1
ATOM 1520 N N . LEU A 1 201 ? 20.845 56.322 97.600 1.00 15.25 859 LEU A N 1
ATOM 1521 C CA . LEU A 1 201 ? 21.688 56.813 96.514 1.00 21.63 859 LEU A CA 1
ATOM 1522 C C . LEU A 1 201 ? 23.175 56.626 96.783 1.00 27.44 859 LEU A C 1
ATOM 1523 O O . LEU A 1 201 ? 23.982 56.816 95.867 1.00 23.83 859 LEU A O 1
ATOM 1528 N N . GLY A 1 202 ? 23.554 56.270 98.006 1.00 19.13 860 GLY A N 1
ATOM 1529 C CA . GLY A 1 202 ? 24.937 56.042 98.345 1.00 17.89 860 GLY A CA 1
ATOM 1530 C C . GLY A 1 202 ? 25.064 54.985 99.420 1.00 23.82 860 GLY A C 1
ATOM 1531 O O . GLY A 1 202 ? 24.215 54.097 99.545 1.00 22.09 860 GLY A O 1
ATOM 1532 N N . PRO A 1 203 ? 26.137 55.052 100.210 1.00 28.74 861 PRO A N 1
ATOM 1533 C CA . PRO A 1 203 ? 26.267 54.147 101.359 1.00 27.66 861 PRO A CA 1
ATOM 1534 C C . PRO A 1 203 ? 25.035 54.220 102.251 1.00 21.48 861 PRO A C 1
ATOM 1535 O O . PRO A 1 203 ? 24.363 55.250 102.325 1.00 20.07 861 PRO A O 1
ATOM 1539 N N . LEU A 1 204 ? 24.736 53.104 102.922 1.00 16.80 862 LEU A N 1
ATOM 1540 C CA . LEU A 1 204 ? 23.541 53.051 103.759 1.00 28.68 862 LEU A CA 1
ATOM 1541 C C . LEU A 1 204 ? 23.534 54.176 104.784 1.00 26.32 862 LEU A C 1
ATOM 1542 O O . LEU A 1 204 ? 22.481 54.758 105.069 1.00 18.70 862 LEU A O 1
ATOM 1547 N N . GLN A 1 205 ? 24.709 54.521 105.318 1.00 24.78 863 GLN A N 1
ATOM 1548 C CA . GLN A 1 205 ? 24.807 55.531 106.367 1.00 24.33 863 GLN A CA 1
ATOM 1549 C C . GLN A 1 205 ? 24.341 56.909 105.913 1.00 22.85 863 GLN A C 1
ATOM 1550 O O . GLN A 1 205 ? 23.995 57.739 106.759 1.00 26.63 863 GLN A O 1
ATOM 1556 N N . GLN A 1 206 ? 24.326 57.177 104.610 1.00 21.43 864 GLN A N 1
ATOM 1557 C CA . GLN A 1 206 ? 23.902 58.484 104.120 1.00 18.07 864 GLN A CA 1
ATOM 1558 C C . GLN A 1 206 ? 22.391 58.623 104.005 1.00 16.58 864 GLN A C 1
ATOM 1559 O O . GLN A 1 206 ? 21.916 59.680 103.576 1.00 21.81 864 GLN A O 1
ATOM 1565 N N . GLY A 1 207 ? 21.629 57.602 104.378 1.00 18.49 865 GLY A N 1
ATOM 1566 C CA . GLY A 1 207 ? 20.189 57.701 104.341 1.00 18.74 865 GLY A CA 1
ATOM 1567 C C . GLY A 1 207 ? 19.644 57.528 102.938 1.00 16.82 865 GLY A C 1
ATOM 1568 O O . GLY A 1 207 ? 20.344 57.133 102.001 1.00 12.88 865 GLY A O 1
ATOM 1569 N N . GLY A 1 208 ? 18.367 57.835 102.793 1.00 12.43 866 GLY A N 1
ATOM 1570 C CA . GLY A 1 208 ? 17.739 57.631 101.512 1.00 20.03 866 GLY A CA 1
ATOM 1571 C C . GLY A 1 208 ? 16.434 58.358 101.353 1.00 11.80 866 GLY A C 1
ATOM 1572 O O . GLY A 1 208 ? 16.122 59.289 102.097 1.00 13.42 866 GLY A O 1
ATOM 1573 N N . LEU A 1 209 ? 15.674 57.916 100.356 1.00 9.29 867 LEU A N 1
ATOM 1574 C CA . LEU A 1 209 ? 14.391 58.495 99.995 1.00 11.30 867 LEU A CA 1
ATOM 1575 C C . LEU A 1 209 ? 13.301 57.440 100.116 1.00 10.24 867 LEU A C 1
ATOM 1576 O O . LEU A 1 209 ? 13.521 56.266 99.796 1.00 11.58 867 LEU A O 1
ATOM 1581 N N . ILE A 1 210 ? 12.127 57.866 100.576 1.00 10.20 868 ILE A N 1
ATOM 1582 C CA . ILE A 1 210 ? 10.943 57.018 100.652 1.00 10.93 868 ILE A CA 1
ATOM 1583 C C . ILE A 1 210 ? 10.105 57.251 99.404 1.00 11.24 868 ILE A C 1
ATOM 1584 O O . ILE A 1 210 ? 9.823 58.401 99.045 1.00 11.61 868 ILE A O 1
ATOM 1589 N N . PHE A 1 211 ? 9.693 56.168 98.746 1.00 10.20 869 PHE A N 1
ATOM 1590 C CA . PHE A 1 211 ? 8.780 56.247 97.614 1.00 14.02 869 PHE A CA 1
ATOM 1591 C C . PHE A 1 211 ? 7.521 55.452 97.917 1.00 17.55 869 PHE A C 1
ATOM 1592 O O . PHE A 1 211 ? 7.598 54.283 98.311 1.00 11.30 869 PHE A O 1
ATOM 1600 N N . LYS A 1 212 ? 6.370 56.093 97.735 1.00 10.93 870 LYS A N 1
ATOM 1601 C CA . LYS A 1 212 ? 5.082 55.441 97.913 1.00 19.40 870 LYS A CA 1
ATOM 1602 C C . LYS A 1 212 ? 4.592 54.730 96.658 1.00 22.77 870 LYS A C 1
ATOM 1603 O O . LYS A 1 212 ? 3.765 53.818 96.768 1.00 29.01 870 LYS A O 1
ATOM 1609 N N . GLN A 1 213 ? 5.077 55.114 95.477 1.00 21.36 871 GLN A N 1
ATOM 1610 C CA . GLN A 1 213 ? 4.537 54.631 94.204 1.00 22.42 871 GLN A CA 1
ATOM 1611 C C . GLN A 1 213 ? 5.647 54.125 93.286 1.00 27.52 871 GLN A C 1
ATOM 1612 O O . GLN A 1 213 ? 5.772 54.531 92.129 1.00 47.51 871 GLN A O 1
ATOM 1618 N N . TRP A 1 214 ? 6.460 53.208 93.800 1.00 18.33 872 TRP A N 1
ATOM 1619 C CA . TRP A 1 214 ? 7.454 52.514 92.989 1.00 15.44 872 TRP A CA 1
ATOM 1620 C C . TRP A 1 214 ? 6.750 51.515 92.076 1.00 19.04 872 TRP A C 1
ATOM 1621 O O . TRP A 1 214 ? 5.874 50.772 92.523 1.00 16.65 872 TRP A O 1
ATOM 1632 N N . CYS A 1 215 ? 7.123 51.490 90.798 1.00 18.42 873 CYS A N 1
ATOM 1633 C CA . CYS A 1 215 ? 6.375 50.685 89.840 1.00 19.74 873 CYS A CA 1
ATOM 1634 C C . CYS A 1 215 ? 6.513 49.198 90.167 1.00 22.05 873 CYS A C 1
ATOM 1635 O O . CYS A 1 215 ? 7.598 48.713 90.500 1.00 17.39 873 CYS A O 1
ATOM 1638 N N . THR A 1 216 ? 5.390 48.478 90.106 1.00 14.45 874 THR A N 1
ATOM 1639 C CA A THR A 1 216 ? 5.375 47.076 90.502 0.34 15.21 874 THR A CA 1
ATOM 1640 C CA B THR A 1 216 ? 5.359 47.075 90.507 0.66 14.04 874 THR A CA 1
ATOM 1641 C C . THR A 1 216 ? 4.716 46.192 89.444 1.00 17.91 874 THR A C 1
ATOM 1642 O O . THR A 1 216 ? 5.369 45.305 88.887 1.00 16.94 874 THR A O 1
ATOM 1649 N N . THR A 1 217 ? 3.432 46.419 89.154 1.00 17.17 875 THR A N 1
ATOM 1650 C CA . THR A 1 217 ? 2.714 45.583 88.197 1.00 17.59 875 THR A CA 1
ATOM 1651 C C . THR A 1 217 ? 2.903 46.038 86.759 1.00 17.69 875 THR A C 1
ATOM 1652 O O . THR A 1 217 ? 2.795 45.217 85.841 1.00 16.26 875 THR A O 1
ATOM 1656 N N . THR A 1 218 ? 3.172 47.321 86.542 1.00 12.76 876 THR A N 1
ATOM 1657 C CA . THR A 1 218 ? 3.513 47.828 85.219 1.00 19.47 876 THR A CA 1
ATOM 1658 C C . THR A 1 218 ? 4.610 48.861 85.385 1.00 20.02 876 THR A C 1
ATOM 1659 O O . THR A 1 218 ? 4.412 49.876 86.059 1.00 22.75 876 THR A O 1
ATOM 1663 N N . CYS A 1 219 ? 5.758 48.608 84.781 1.00 16.57 877 CYS A N 1
ATOM 1664 C CA . CYS A 1 219 ? 6.847 49.565 84.819 1.00 16.12 877 CYS A CA 1
ATOM 1665 C C . CYS A 1 219 ? 7.119 50.078 83.421 1.00 19.59 877 CYS A C 1
ATOM 1666 O O . CYS A 1 219 ? 7.479 49.309 82.520 1.00 20.39 877 CYS A O 1
ATOM 1669 N N . GLN A 1 220 ? 6.925 51.373 83.247 1.00 19.02 878 GLN A N 1
ATOM 1670 C CA . GLN A 1 220 ? 7.195 52.048 81.995 1.00 20.24 878 GLN A CA 1
ATOM 1671 C C . GLN A 1 220 ? 8.377 52.988 82.170 1.00 23.99 878 GLN A C 1
ATOM 1672 O O . GLN A 1 220 ? 8.609 53.522 83.259 1.00 16.84 878 GLN A O 1
ATOM 1678 N N . PHE A 1 221 ? 9.133 53.166 81.089 1.00 17.05 879 PHE A N 1
ATOM 1679 C CA . PHE A 1 221 ? 10.261 54.087 81.098 1.00 16.27 879 PHE A CA 1
ATOM 1680 C C . PHE A 1 221 ? 9.794 55.471 81.521 1.00 18.85 879 PHE A C 1
ATOM 1681 O O . PHE A 1 221 ? 8.901 56.051 80.895 1.00 17.51 879 PHE A O 1
ATOM 1689 N N . GLY A 1 222 ? 10.386 55.987 82.598 1.00 12.91 880 GLY A N 1
ATOM 1690 C CA . GLY A 1 222 ? 9.971 57.227 83.216 1.00 14.42 880 GLY A CA 1
ATOM 1691 C C . GLY A 1 222 ? 9.401 57.062 84.610 1.00 9.94 880 GLY A C 1
ATOM 1692 O O . GLY A 1 222 ? 9.343 58.046 85.361 1.00 14.13 880 GLY A O 1
ATOM 1693 N N . ASP A 1 223 ? 8.967 55.847 84.972 1.00 13.61 881 ASP A N 1
ATOM 1694 C CA . ASP A 1 223 ? 8.438 55.555 86.295 1.00 15.90 881 ASP A CA 1
ATOM 1695 C C . ASP A 1 223 ? 9.561 55.490 87.323 1.00 13.79 881 ASP A C 1
ATOM 1696 O O . ASP A 1 223 ? 10.702 55.167 86.984 1.00 15.08 881 ASP A O 1
ATOM 1701 N N . PRO A 1 224 ? 9.257 55.764 88.590 1.00 13.63 882 PRO A N 1
ATOM 1702 C CA . PRO A 1 224 ? 10.159 55.330 89.661 1.00 12.94 882 PRO A CA 1
ATOM 1703 C C . PRO A 1 224 ? 10.310 53.817 89.611 1.00 16.42 882 PRO A C 1
ATOM 1704 O O . PRO A 1 224 ? 9.321 53.081 89.558 1.00 12.75 882 PRO A O 1
ATOM 1708 N N . GLY A 1 225 ? 11.557 53.358 89.596 1.00 13.53 883 GLY A N 1
ATOM 1709 C CA . GLY A 1 225 ? 11.828 51.938 89.483 1.00 13.88 883 GLY A CA 1
ATOM 1710 C C . GLY A 1 225 ? 11.758 51.367 88.085 1.00 14.06 883 GLY A C 1
ATOM 1711 O O . GLY A 1 225 ? 11.688 50.142 87.936 1.00 15.09 883 GLY A O 1
ATOM 1712 N N . ASP A 1 226 ? 11.798 52.211 87.051 1.00 13.49 884 ASP A N 1
ATOM 1713 C CA . ASP A 1 226 ? 11.572 51.713 85.696 1.00 12.36 884 ASP A CA 1
ATOM 1714 C C . ASP A 1 226 ? 12.644 50.712 85.269 1.00 16.76 884 ASP A C 1
ATOM 1715 O O . ASP A 1 226 ? 12.321 49.660 84.708 1.00 19.00 884 ASP A O 1
ATOM 1720 N N . ILE A 1 227 ? 13.916 51.000 85.546 1.00 16.11 885 ILE A N 1
ATOM 1721 C CA . ILE A 1 227 ? 15.032 50.154 85.115 1.00 18.86 885 ILE A CA 1
ATOM 1722 C C . ILE A 1 227 ? 15.733 49.613 86.353 1.00 17.33 885 ILE A C 1
ATOM 1723 O O . ILE A 1 227 ? 16.374 50.377 87.085 1.00 17.63 885 ILE A O 1
ATOM 1728 N N . MET A 1 228 ? 15.667 48.301 86.569 1.00 13.59 886 MET A N 1
ATOM 1729 C CA . MET A 1 228 ? 16.314 47.697 87.725 1.00 19.40 886 MET A CA 1
ATOM 1730 C C . MET A 1 228 ? 17.284 46.602 87.307 1.00 23.51 886 MET A C 1
ATOM 1731 O O . MET A 1 228 ? 16.959 45.745 86.478 1.00 25.42 886 MET A O 1
ATOM 1736 N N . SER A 1 229 ? 18.467 46.631 87.912 1.00 17.26 887 SER A N 1
ATOM 1737 C CA . SER A 1 229 ? 19.495 45.618 87.728 1.00 24.04 887 SER A CA 1
ATOM 1738 C C . SER A 1 229 ? 19.499 44.717 88.955 1.00 28.48 887 SER A C 1
ATOM 1739 O O . SER A 1 229 ? 19.721 45.189 90.075 1.00 19.63 887 SER A O 1
ATOM 1742 N N . THR A 1 230 ? 19.241 43.431 88.745 1.00 25.06 888 THR A N 1
ATOM 1743 C CA . THR A 1 230 ? 19.180 42.468 89.837 1.00 25.64 888 THR A CA 1
ATOM 1744 C C . THR A 1 230 ? 20.256 41.408 89.622 1.00 39.45 888 THR A C 1
ATOM 1745 O O . THR A 1 230 ? 20.873 41.373 88.549 1.00 32.89 888 THR A O 1
ATOM 1749 N N . PRO A 1 231 ? 20.533 40.549 90.610 1.00 49.05 889 PRO A N 1
ATOM 1750 C CA . PRO A 1 231 ? 21.492 39.457 90.368 1.00 48.60 889 PRO A CA 1
ATOM 1751 C C . PRO A 1 231 ? 21.107 38.555 89.207 1.00 42.13 889 PRO A C 1
ATOM 1752 O O . PRO A 1 231 ? 21.993 37.990 88.553 1.00 39.35 889 PRO A O 1
ATOM 1756 N N . THR A 1 232 ? 19.811 38.404 88.929 1.00 45.38 890 THR A N 1
ATOM 1757 C CA . THR A 1 232 ? 19.369 37.553 87.832 1.00 45.52 890 THR A CA 1
ATOM 1758 C C . THR A 1 232 ? 19.491 38.231 86.476 1.00 49.05 890 THR A C 1
ATOM 1759 O O . THR A 1 232 ? 19.488 37.542 85.450 1.00 62.55 890 THR A O 1
ATOM 1763 N N . GLY A 1 233 ? 19.595 39.546 86.444 1.00 35.06 891 GLY A N 1
ATOM 1764 C CA . GLY A 1 233 ? 19.750 40.259 85.203 1.00 37.25 891 GLY A CA 1
ATOM 1765 C C . GLY A 1 233 ? 18.936 41.525 85.207 1.00 31.90 891 GLY A C 1
ATOM 1766 O O . GLY A 1 233 ? 18.357 41.924 86.220 1.00 29.31 891 GLY A O 1
ATOM 1767 N N . MET A 1 234 ? 18.918 42.162 84.042 1.00 29.89 892 MET A N 1
ATOM 1768 C CA . MET A 1 234 ? 18.199 43.405 83.893 1.00 26.01 892 MET A CA 1
ATOM 1769 C C . MET A 1 234 ? 16.724 43.156 83.879 1.00 33.40 892 MET A C 1
ATOM 1770 O O . MET A 1 234 ? 16.217 42.181 83.314 1.00 30.22 892 MET A O 1
ATOM 1775 N N . LYS A 1 235 ? 16.035 44.078 84.449 1.00 26.06 893 LYS A N 1
ATOM 1776 C CA . LYS A 1 235 ? 14.614 44.035 84.376 1.00 24.77 893 LYS A CA 1
ATOM 1777 C C . LYS A 1 235 ? 14.279 45.351 83.647 1.00 32.36 893 LYS A C 1
ATOM 1778 O O . LYS A 1 235 ? 14.503 46.455 84.171 1.00 22.00 893 LYS A O 1
ATOM 1784 N N . CYS A 1 236 ? 13.854 45.243 82.417 1.00 20.63 894 CYS A N 1
ATOM 1785 C CA . CYS A 1 236 ? 13.697 46.412 81.564 1.00 21.50 894 CYS A CA 1
ATOM 1786 C C . CYS A 1 236 ? 12.250 46.894 81.560 1.00 18.20 894 CYS A C 1
ATOM 1787 O O . CYS A 1 236 ? 11.321 46.095 81.711 1.00 23.62 894 CYS A O 1
ATOM 1790 N N . PRO A 1 237 ? 12.029 48.194 81.399 1.00 18.42 895 PRO A N 1
ATOM 1791 C CA . PRO A 1 237 ? 10.662 48.713 81.393 1.00 20.15 895 PRO A CA 1
ATOM 1792 C C . PRO A 1 237 ? 10.022 48.606 80.017 1.00 25.23 895 PRO A C 1
ATOM 1793 O O . PRO A 1 237 ? 10.693 48.486 78.991 1.00 27.22 895 PRO A O 1
ATOM 1797 N N . GLU A 1 238 ? 8.691 48.645 80.020 1.00 22.79 896 GLU A N 1
ATOM 1798 C CA . GLU A 1 238 ? 7.936 48.880 78.801 1.00 27.17 896 GLU A CA 1
ATOM 1799 C C . GLU A 1 238 ? 8.032 50.359 78.427 1.00 29.41 896 GLU A C 1
ATOM 1800 O O . GLU A 1 238 ? 8.611 51.172 79.152 1.00 22.24 896 GLU A O 1
ATOM 1806 N N . LEU A 1 239 ? 7.437 50.724 77.295 1.00 36.27 897 LEU A N 1
ATOM 1807 C CA . LEU A 1 239 ? 7.456 52.099 76.812 1.00 26.57 897 LEU A CA 1
ATOM 1808 C C . LEU A 1 239 ? 6.099 52.766 77.022 1.00 22.52 897 LEU A C 1
ATOM 1809 O O . LEU A 1 239 ? 5.052 52.135 76.853 1.00 32.64 897 LEU A O 1
ATOM 1814 N N . ASN A 1 240 ? 6.128 54.044 77.407 1.00 31.27 898 ASN A N 1
ATOM 1815 C CA . ASN A 1 240 ? 4.939 54.887 77.564 1.00 38.81 898 ASN A CA 1
ATOM 1816 C C . ASN A 1 240 ? 4.930 55.830 76.364 1.00 36.79 898 ASN A C 1
ATOM 1817 O O . ASN A 1 240 ? 5.566 56.885 76.373 1.00 35.65 898 ASN A O 1
ATOM 1822 N N . GLY A 1 241 ? 4.214 55.425 75.321 1.00 27.08 899 GLY A N 1
ATOM 1823 C CA . GLY A 1 241 ? 4.216 56.123 74.052 1.00 26.34 899 GLY A CA 1
ATOM 1824 C C . GLY A 1 241 ? 4.147 55.107 72.937 1.00 24.93 899 GLY A C 1
ATOM 1825 O O . GLY A 1 241 ? 4.092 53.903 73.207 1.00 28.27 899 GLY A O 1
ATOM 1826 N N . SER A 1 242 ? 4.158 55.554 71.685 1.00 31.12 900 SER A N 1
ATOM 1827 C CA . SER A 1 242 ? 3.982 54.625 70.581 1.00 22.52 900 SER A CA 1
ATOM 1828 C C . SER A 1 242 ? 4.841 55.029 69.391 1.00 26.65 900 SER A C 1
ATOM 1829 O O . SER A 1 242 ? 5.184 56.200 69.208 1.00 21.15 900 SER A O 1
ATOM 1832 N N . PHE A 1 243 ? 5.178 54.027 68.585 1.00 29.07 901 PHE A N 1
ATOM 1833 C CA . PHE A 1 243 ? 6.000 54.186 67.399 1.00 24.78 901 PHE A CA 1
ATOM 1834 C C . PHE A 1 243 ? 5.188 54.777 66.253 1.00 27.02 901 PHE A C 1
ATOM 1835 O O . PHE A 1 243 ? 3.957 54.748 66.250 1.00 28.53 901 PHE A O 1
ATOM 1843 N N . ARG A 1 244 ? 5.899 55.300 65.257 1.00 25.66 902 ARG A N 1
ATOM 1844 C CA . ARG A 1 244 ? 5.283 55.677 63.994 1.00 21.51 902 ARG A CA 1
ATOM 1845 C C . ARG A 1 244 ? 6.320 55.533 62.890 1.00 19.85 902 ARG A C 1
ATOM 1846 O O . ARG A 1 244 ? 7.496 55.847 63.092 1.00 23.73 902 ARG A O 1
ATOM 1854 N N . LYS A 1 245 ? 5.884 55.044 61.731 1.00 16.63 903 LYS A N 1
ATOM 1855 C CA . LYS A 1 245 ? 6.731 54.978 60.542 1.00 18.78 903 LYS A CA 1
ATOM 1856 C C . LYS A 1 245 ? 6.367 56.162 59.656 1.00 23.53 903 LYS A C 1
ATOM 1857 O O . LYS A 1 245 ? 5.338 56.150 58.977 1.00 26.69 903 LYS A O 1
ATOM 1863 N N . LYS A 1 246 ? 7.214 57.186 59.664 1.00 23.64 904 LYS A N 1
ATOM 1864 C CA . LYS A 1 246 ? 6.978 58.355 58.829 1.00 19.82 904 LYS A CA 1
ATOM 1865 C C . LYS A 1 246 ? 7.365 58.058 57.385 1.00 21.29 904 LYS A C 1
ATOM 1866 O O . LYS A 1 246 ? 8.481 57.605 57.110 1.00 18.99 904 LYS A O 1
ATOM 1872 N N . CYS A 1 247 ? 6.443 58.327 56.463 1.00 20.07 905 CYS A N 1
ATOM 1873 C CA . CYS A 1 247 ? 6.623 58.027 55.050 1.00 22.90 905 CYS A CA 1
ATOM 1874 C C . CYS A 1 247 ? 6.767 59.305 54.235 1.00 26.35 905 CYS A C 1
ATOM 1875 O O . CYS A 1 247 ? 6.100 60.308 54.508 1.00 29.40 905 CYS A O 1
ATOM 1878 N N . ALA A 1 248 ? 7.631 59.254 53.226 1.00 16.13 906 ALA A N 1
ATOM 1879 C CA . ALA A 1 248 ? 7.723 60.313 52.232 1.00 29.72 906 ALA A CA 1
ATOM 1880 C C . ALA A 1 248 ? 8.265 59.718 50.942 1.00 31.94 906 ALA A C 1
ATOM 1881 O O . ALA A 1 248 ? 9.114 58.823 50.972 1.00 25.92 906 ALA A O 1
ATOM 1883 N N . PHE A 1 249 ? 7.758 60.211 49.815 1.00 20.19 907 PHE A N 1
ATOM 1884 C CA . PHE A 1 249 ? 8.205 59.735 48.514 1.00 27.07 907 PHE A CA 1
ATOM 1885 C C . PHE A 1 249 ? 9.713 59.891 48.376 1.00 21.96 907 PHE A C 1
ATOM 1886 O O . PHE A 1 249 ? 10.293 60.888 48.816 1.00 20.81 907 PHE A O 1
ATOM 1894 N N . ALA A 1 250 ? 10.345 58.875 47.784 1.00 19.62 908 ALA A N 1
ATOM 1895 C CA . ALA A 1 250 ? 11.778 58.887 47.484 1.00 20.22 908 ALA A CA 1
ATOM 1896 C C . ALA A 1 250 ? 12.615 59.156 48.732 1.00 21.56 908 ALA A C 1
ATOM 1897 O O . ALA A 1 250 ? 13.659 59.809 48.672 1.00 19.27 908 ALA A O 1
ATOM 1899 N N . THR A 1 251 ? 12.159 58.638 49.873 1.00 16.81 909 THR A N 1
ATOM 1900 C CA . THR A 1 251 ? 12.837 58.831 51.147 1.00 18.51 909 THR A CA 1
ATOM 1901 C C . THR A 1 251 ? 12.785 57.537 51.946 1.00 23.17 909 THR A C 1
ATOM 1902 O O . THR A 1 251 ? 11.765 56.845 51.945 1.00 15.72 909 THR A O 1
ATOM 1906 N N . THR A 1 252 ? 13.887 57.216 52.618 1.00 15.94 910 THR A N 1
ATOM 1907 C CA . THR A 1 252 ? 13.893 56.081 53.532 1.00 15.47 910 THR A CA 1
ATOM 1908 C C . THR A 1 252 ? 12.902 56.339 54.667 1.00 14.90 910 THR A C 1
ATOM 1909 O O . THR A 1 252 ? 12.891 57.440 55.233 1.00 20.19 910 THR A O 1
ATOM 1913 N N . PRO A 1 253 ? 12.050 55.368 55.006 1.00 14.51 911 PRO A N 1
ATOM 1914 C CA . PRO A 1 253 ? 11.200 55.511 56.197 1.00 13.95 911 PRO A CA 1
ATOM 1915 C C . PRO A 1 253 ? 12.002 55.979 57.401 1.00 13.75 911 PRO A C 1
ATOM 1916 O O . PRO A 1 253 ? 13.182 55.655 57.552 1.00 19.38 911 PRO A O 1
ATOM 1920 N N . VAL A 1 254 ? 11.349 56.754 58.265 1.00 18.28 912 VAL A N 1
ATOM 1921 C CA . VAL A 1 254 ? 11.955 57.257 59.490 1.00 18.68 912 VAL A CA 1
ATOM 1922 C C . VAL A 1 254 ? 11.096 56.811 60.664 1.00 18.41 912 VAL A C 1
ATOM 1923 O O . VAL A 1 254 ? 9.901 57.128 60.723 1.00 16.97 912 VAL A O 1
ATOM 1927 N N . CYS A 1 255 ? 11.701 56.075 61.592 1.00 13.63 913 CYS A N 1
ATOM 1928 C CA . CYS A 1 255 ? 11.010 55.721 62.824 1.00 18.49 913 CYS A CA 1
ATOM 1929 C C . CYS A 1 255 ? 10.864 56.945 63.715 1.00 16.37 913 CYS A C 1
ATOM 1930 O O . CYS A 1 255 ? 11.818 57.705 63.907 1.00 19.17 913 CYS A O 1
ATOM 1933 N N . GLN A 1 256 ? 9.665 57.131 64.261 1.00 19.97 914 GLN A N 1
ATOM 1934 C CA . GLN A 1 256 ? 9.396 58.149 65.263 1.00 19.74 914 GLN A CA 1
ATOM 1935 C C . GLN A 1 256 ? 8.830 57.490 66.513 1.00 21.09 914 GLN A C 1
ATOM 1936 O O . GLN A 1 256 ? 8.180 56.442 66.441 1.00 22.74 914 GLN A O 1
ATOM 1942 N N . PHE A 1 257 ? 9.081 58.113 67.663 1.00 20.58 915 PHE A N 1
ATOM 1943 C CA . PHE A 1 257 ? 8.496 57.689 68.929 1.00 25.35 915 PHE A CA 1
ATOM 1944 C C . PHE A 1 257 ? 7.941 58.914 69.637 1.00 14.91 915 PHE A C 1
ATOM 1945 O O . PHE A 1 257 ? 8.665 59.893 69.841 1.00 25.96 915 PHE A O 1
ATOM 1953 N N . ASP A 1 258 ? 6.666 58.859 70.016 1.00 17.09 916 ASP A N 1
ATOM 1954 C CA . ASP A 1 258 ? 5.964 60.028 70.529 1.00 16.65 916 ASP A CA 1
ATOM 1955 C C . ASP A 1 258 ? 5.913 60.101 72.052 1.00 34.55 916 ASP A C 1
ATOM 1956 O O . ASP A 1 258 ? 5.365 61.068 72.590 1.00 46.72 916 ASP A O 1
ATOM 1961 N N . GLY A 1 259 ? 6.445 59.112 72.756 1.00 39.69 917 GLY A N 1
ATOM 1962 C CA . GLY A 1 259 ? 6.251 58.993 74.185 1.00 41.94 917 GLY A CA 1
ATOM 1963 C C . GLY A 1 259 ? 7.342 59.633 75.017 1.00 34.71 917 GLY A C 1
ATOM 1964 O O . GLY A 1 259 ? 8.049 60.545 74.581 1.00 27.70 917 GLY A O 1
ATOM 1965 N N . ASN A 1 260 ? 7.466 59.143 76.248 1.00 33.54 918 ASN A N 1
ATOM 1966 C CA . ASN A 1 260 ? 8.449 59.672 77.182 1.00 22.56 918 ASN A CA 1
ATOM 1967 C C . ASN A 1 260 ? 9.841 59.164 76.842 1.00 13.77 918 ASN A C 1
ATOM 1968 O O . ASN A 1 260 ? 10.039 57.962 76.634 1.00 18.36 918 ASN A O 1
ATOM 1973 N N . THR A 1 261 ? 10.809 60.079 76.823 1.00 18.28 919 THR A N 1
ATOM 1974 C CA . THR A 1 261 ? 12.194 59.751 76.511 1.00 16.39 919 THR A CA 1
ATOM 1975 C C . THR A 1 261 ? 13.149 60.081 77.651 1.00 22.43 919 THR A C 1
ATOM 1976 O O . THR A 1 261 ? 14.369 60.004 77.460 1.00 20.48 919 THR A O 1
ATOM 1980 N N . ILE A 1 262 ? 12.634 60.450 78.822 1.00 19.76 920 ILE A N 1
ATOM 1981 C CA . ILE A 1 262 ? 13.450 60.836 79.970 1.00 13.36 920 ILE A CA 1
ATOM 1982 C C . ILE A 1 262 ? 13.320 59.756 81.035 1.00 14.27 920 ILE A C 1
ATOM 1983 O O . ILE A 1 262 ? 12.205 59.349 81.380 1.00 12.85 920 ILE A O 1
ATOM 1988 N N . SER A 1 263 ? 14.456 59.298 81.555 1.00 15.21 921 SER A N 1
ATOM 1989 C CA . SER A 1 263 ? 14.454 58.191 82.499 1.00 19.18 921 SER A CA 1
ATOM 1990 C C . SER A 1 263 ? 13.705 58.564 83.774 1.00 15.30 921 SER A C 1
ATOM 1991 O O . SER A 1 263 ? 13.527 59.739 84.106 1.00 10.15 921 SER A O 1
ATOM 1994 N N . GLY A 1 264 ? 13.266 57.531 84.495 1.00 16.15 922 GLY A N 1
ATOM 1995 C CA . GLY A 1 264 ? 12.625 57.761 85.778 1.00 12.42 922 GLY A CA 1
ATOM 1996 C C . GLY A 1 264 ? 13.541 58.456 86.767 1.00 14.38 922 GLY A C 1
ATOM 1997 O O . GLY A 1 264 ? 13.093 59.273 87.573 1.00 12.66 922 GLY A O 1
ATOM 1998 N N . TYR A 1 265 ? 14.840 58.150 86.710 1.00 13.08 923 TYR A N 1
ATOM 1999 C CA . TYR A 1 265 ? 15.784 58.791 87.619 1.00 16.87 923 TYR A CA 1
ATOM 2000 C C . TYR A 1 265 ? 15.883 60.286 87.349 1.00 15.68 923 TYR A C 1
ATOM 2001 O O . TYR A 1 265 ? 15.840 61.099 88.280 1.00 13.14 923 TYR A O 1
ATOM 2010 N N . LYS A 1 266 ? 16.018 60.674 86.078 1.00 12.38 924 LYS A N 1
ATOM 2011 C CA . LYS A 1 266 ? 16.136 62.095 85.768 1.00 9.66 924 LYS A CA 1
ATOM 2012 C C . LYS A 1 266 ? 14.853 62.847 86.113 1.00 15.75 924 LYS A C 1
ATOM 2013 O O . LYS A 1 266 ? 14.906 63.978 86.610 1.00 13.59 924 LYS A O 1
ATOM 2019 N N . ARG A 1 267 ? 13.691 62.232 85.870 1.00 9.83 925 ARG A N 1
ATOM 2020 C CA . ARG A 1 267 ? 12.432 62.867 86.252 1.00 8.82 925 ARG A CA 1
ATOM 2021 C C . ARG A 1 267 ? 12.341 63.034 87.762 1.00 12.37 925 ARG A C 1
ATOM 2022 O O . ARG A 1 267 ? 11.833 64.049 88.252 1.00 14.50 925 ARG A O 1
ATOM 2030 N N . MET A 1 268 ? 12.817 62.040 88.513 1.00 14.35 926 MET A N 1
ATOM 2031 C CA . MET A 1 268 ? 12.814 62.137 89.969 1.00 13.22 926 MET A CA 1
ATOM 2032 C C . MET A 1 268 ? 13.744 63.250 90.439 1.00 12.65 926 MET A C 1
ATOM 2033 O O . MET A 1 268 ? 13.350 64.102 91.244 1.00 11.75 926 MET A O 1
ATOM 2038 N N . ILE A 1 269 ? 14.980 63.266 89.932 1.00 16.77 927 ILE A N 1
ATOM 2039 C CA . ILE A 1 269 ? 15.963 64.258 90.366 1.00 14.61 927 ILE A CA 1
ATOM 2040 C C . ILE A 1 269 ? 15.467 65.671 90.087 1.00 15.35 927 ILE A C 1
ATOM 2041 O O . ILE A 1 269 ? 15.682 66.588 90.890 1.00 12.05 927 ILE A O 1
ATOM 2046 N N . ALA A 1 270 ? 14.789 65.869 88.951 1.00 16.66 928 ALA A N 1
ATOM 2047 C CA . ALA A 1 270 ? 14.313 67.201 88.589 1.00 14.82 928 ALA A CA 1
ATOM 2048 C C . ALA A 1 270 ? 13.361 67.767 89.632 1.00 20.41 928 ALA A C 1
ATOM 2049 O O . ALA A 1 270 ? 13.276 68.989 89.795 1.00 13.03 928 ALA A O 1
ATOM 2051 N N . THR A 1 271 ? 12.640 66.904 90.342 1.00 14.62 929 THR A N 1
ATOM 2052 C CA . THR A 1 271 ? 11.704 67.308 91.383 1.00 13.85 929 THR A CA 1
ATOM 2053 C C . THR A 1 271 ? 12.027 66.574 92.685 1.00 18.63 929 THR A C 1
ATOM 2054 O O . THR A 1 271 ? 11.141 66.187 93.456 1.00 11.86 929 THR A O 1
ATOM 2058 N N . LYS A 1 272 ? 13.331 66.419 92.948 1.00 11.54 930 LYS A N 1
ATOM 2059 C CA . LYS A 1 272 ? 13.824 65.629 94.076 1.00 9.20 930 LYS A CA 1
ATOM 2060 C C . LYS A 1 272 ? 13.189 66.045 95.394 1.00 12.10 930 LYS A C 1
ATOM 2061 O O . LYS A 1 272 ? 12.900 65.200 96.248 1.00 9.86 930 LYS A O 1
ATOM 2067 N N . ASP A 1 273 ? 12.964 67.339 95.579 1.00 7.35 931 ASP A N 1
ATOM 2068 C CA . ASP A 1 273 ? 12.493 67.837 96.860 1.00 9.97 931 ASP A CA 1
ATOM 2069 C C . ASP A 1 273 ? 10.993 67.641 97.065 1.00 16.14 931 ASP A C 1
ATOM 2070 O O . ASP A 1 273 ? 10.444 68.161 98.043 1.00 17.47 931 ASP A O 1
ATOM 2075 N N . SER A 1 274 ? 10.329 66.895 96.181 1.00 11.61 932 SER A N 1
ATOM 2076 C CA . SER A 1 274 ? 8.964 66.441 96.416 1.00 9.27 932 SER A CA 1
ATOM 2077 C C . SER A 1 274 ? 8.893 65.214 97.315 1.00 11.81 932 SER A C 1
ATOM 2078 O O . SER A 1 274 ? 7.793 64.838 97.733 1.00 12.42 932 SER A O 1
ATOM 2081 N N . PHE A 1 275 ? 10.019 64.576 97.608 1.00 11.82 933 PHE A N 1
ATOM 2082 C CA . PHE A 1 275 ? 10.029 63.282 98.271 1.00 10.02 933 PHE A CA 1
ATOM 2083 C C . PHE A 1 275 ? 10.578 63.401 99.685 1.00 9.34 933 PHE A C 1
ATOM 2084 O O . PHE A 1 275 ? 11.172 64.411 100.069 1.00 20.41 933 PHE A O 1
ATOM 2092 N N . GLN A 1 276 ? 10.362 62.343 100.460 1.00 9.07 934 GLN A N 1
ATOM 2093 C CA . GLN A 1 276 ? 10.735 62.291 101.867 1.00 4.50 934 GLN A CA 1
ATOM 2094 C C . GLN A 1 276 ? 12.093 61.627 102.024 1.00 15.13 934 GLN A C 1
ATOM 2095 O O . GLN A 1 276 ? 12.297 60.506 101.547 1.00 10.87 934 GLN A O 1
ATOM 2101 N N . SER A 1 277 ? 13.006 62.301 102.711 1.00 12.80 935 SER A N 1
ATOM 2102 C CA . SER A 1 277 ? 14.263 61.685 103.100 1.00 10.33 935 SER A CA 1
ATOM 2103 C C . SER A 1 277 ? 14.129 61.031 104.474 1.00 9.44 935 SER A C 1
ATOM 2104 O O . SER A 1 277 ? 13.238 61.354 105.262 1.00 9.92 935 SER A O 1
ATOM 2107 N N . PHE A 1 278 ? 15.035 60.093 104.744 1.00 9.09 936 PHE A N 1
ATOM 2108 C CA . PHE A 1 278 ? 15.205 59.503 106.063 1.00 11.48 936 PHE A CA 1
ATOM 2109 C C . PHE A 1 278 ? 16.690 59.261 106.275 1.00 8.92 936 PHE A C 1
ATOM 2110 O O . PHE A 1 278 ? 17.446 59.084 105.317 1.00 12.15 936 PHE A O 1
ATOM 2118 N N . ASN A 1 279 ? 17.104 59.250 107.533 1.00 10.94 937 ASN A N 1
ATOM 2119 C CA . ASN A 1 279 ? 18.507 59.067 107.857 1.00 12.20 937 ASN A CA 1
ATOM 2120 C C . ASN A 1 279 ? 18.665 57.845 108.751 1.00 12.51 937 ASN A C 1
ATOM 2121 O O . ASN A 1 279 ? 17.712 57.394 109.393 1.00 10.75 937 ASN A O 1
ATOM 2126 N N . VAL A 1 280 ? 19.856 57.251 108.719 1.00 12.37 938 VAL A N 1
ATOM 2127 C CA . VAL A 1 280 ? 20.098 55.992 109.415 1.00 11.97 938 VAL A CA 1
ATOM 2128 C C . VAL A 1 280 ? 21.423 56.080 110.159 1.00 18.89 938 VAL A C 1
ATOM 2129 O O . VAL A 1 280 ? 22.374 56.722 109.698 1.00 19.81 938 VAL A O 1
ATOM 2133 N N . THR A 1 281 ? 21.469 55.458 111.333 1.00 17.85 939 THR A N 1
ATOM 2134 C CA . THR A 1 281 ? 22.710 55.239 112.055 1.00 15.91 939 THR A CA 1
ATOM 2135 C C . THR A 1 281 ? 22.812 53.761 112.398 1.00 17.17 939 THR A C 1
ATOM 2136 O O . THR A 1 281 ? 21.799 53.067 112.525 1.00 11.74 939 THR A O 1
ATOM 2140 N N . GLU A 1 282 ? 24.049 53.290 112.525 1.00 16.88 940 GLU A N 1
ATOM 2141 C CA . GLU A 1 282 ? 24.356 51.896 112.817 1.00 16.71 940 GLU A CA 1
ATOM 2142 C C . GLU A 1 282 ? 23.556 50.897 111.954 1.00 17.52 940 GLU A C 1
ATOM 2143 O O . GLU A 1 282 ? 22.902 50.011 112.493 1.00 16.44 940 GLU A O 1
ATOM 2149 N N . PRO A 1 283 ? 23.613 51.036 110.631 1.00 13.55 941 PRO A N 1
ATOM 2150 C CA . PRO A 1 283 ? 22.843 50.107 109.787 1.00 14.81 941 PRO A CA 1
ATOM 2151 C C . PRO A 1 283 ? 23.465 48.720 109.781 1.00 24.86 941 PRO A C 1
ATOM 2152 O O . PRO A 1 283 ? 24.688 48.563 109.804 1.00 15.87 941 PRO A O 1
ATOM 2156 N N . HIS A 1 284 ? 22.602 47.707 109.755 1.00 20.77 942 HIS A N 1
ATOM 2157 C CA . HIS A 1 284 ? 23.025 46.312 109.735 1.00 16.01 942 HIS A CA 1
ATOM 2158 C C . HIS A 1 284 ? 22.213 45.586 108.676 1.00 20.71 942 HIS A C 1
ATOM 2159 O O . HIS A 1 284 ? 20.982 45.537 108.756 1.00 13.40 942 HIS A O 1
ATOM 2166 N N . ILE A 1 285 ? 22.901 45.030 107.686 1.00 19.61 943 ILE A N 1
ATOM 2167 C CA . ILE A 1 285 ? 22.270 44.406 106.532 1.00 18.91 943 ILE A CA 1
ATOM 2168 C C . ILE A 1 285 ? 22.328 42.894 106.716 1.00 25.79 943 ILE A C 1
ATOM 2169 O O . ILE A 1 285 ? 23.369 42.347 107.099 1.00 32.55 943 ILE A O 1
ATOM 2174 N N . SER A 1 286 ? 21.203 42.217 106.491 1.00 15.14 944 SER A N 1
ATOM 2175 C CA . SER A 1 286 ? 21.163 40.761 106.578 1.00 11.51 944 SER A CA 1
ATOM 2176 C C . SER A 1 286 ? 20.417 40.215 105.367 1.00 15.66 944 SER A C 1
ATOM 2177 O O . SER A 1 286 ? 19.991 40.966 104.484 1.00 12.39 944 SER A O 1
ATOM 2180 N N . THR A 1 287 ? 20.262 38.888 105.329 1.00 15.42 945 THR A N 1
ATOM 2181 C CA . THR A 1 287 ? 19.771 38.240 104.114 1.00 19.45 945 THR A CA 1
ATOM 2182 C C . THR A 1 287 ? 18.390 38.751 103.724 1.00 14.63 945 THR A C 1
ATOM 2183 O O . THR A 1 287 ? 18.122 38.982 102.539 1.00 14.01 945 THR A O 1
ATOM 2187 N N . SER A 1 288 ? 17.504 38.952 104.703 1.00 10.72 946 SER A N 1
ATOM 2188 C CA . SER A 1 288 ? 16.135 39.359 104.409 1.00 12.49 946 SER A CA 1
ATOM 2189 C C . SER A 1 288 ? 15.729 40.627 105.152 1.00 17.03 946 SER A C 1
ATOM 2190 O O . SER A 1 288 ? 14.535 40.937 105.219 1.00 12.10 946 SER A O 1
ATOM 2193 N N . ALA A 1 289 ? 16.679 41.375 105.708 1.00 8.62 947 ALA A N 1
ATOM 2194 C CA . ALA A 1 289 ? 16.294 42.445 106.614 1.00 7.08 947 ALA A CA 1
ATOM 2195 C C . ALA A 1 289 ? 17.340 43.547 106.639 1.00 11.47 947 ALA A C 1
ATOM 2196 O O . ALA A 1 289 ? 18.517 43.339 106.327 1.00 13.09 947 ALA A O 1
ATOM 2198 N N . LEU A 1 290 ? 16.874 44.733 107.017 1.00 12.53 948 LEU A N 1
ATOM 2199 C CA . LEU A 1 290 ? 17.717 45.880 107.313 1.00 7.87 948 LEU A CA 1
ATOM 2200 C C . LEU A 1 290 ? 17.359 46.372 108.705 1.00 11.78 948 LEU A C 1
ATOM 2201 O O . LEU A 1 290 ? 16.175 46.520 109.025 1.00 9.61 948 LEU A O 1
ATOM 2206 N N . GLU A 1 291 ? 18.374 46.601 109.535 1.00 11.32 949 GLU A N 1
ATOM 2207 C CA . GLU A 1 291 ? 18.195 47.151 110.870 1.00 11.35 949 GLU A CA 1
ATOM 2208 C C . GLU A 1 291 ? 18.979 48.449 110.993 1.00 13.50 949 GLU A C 1
ATOM 2209 O O . GLU A 1 291 ? 20.091 48.561 110.467 1.00 11.99 949 GLU A O 1
ATOM 2215 N N . TRP A 1 292 ? 18.400 49.427 111.688 1.00 11.70 950 TRP A N 1
ATOM 2216 C CA . TRP A 1 292 ? 19.092 50.689 111.914 1.00 12.20 950 TRP A CA 1
ATOM 2217 C C . TRP A 1 292 ? 18.419 51.444 113.050 1.00 12.78 950 TRP A C 1
ATOM 2218 O O . TRP A 1 292 ? 17.340 51.077 113.523 1.00 10.69 950 TRP A O 1
ATOM 2229 N N . ILE A 1 293 ? 19.091 52.501 113.495 1.00 8.57 951 ILE A N 1
ATOM 2230 C CA . ILE A 1 293 ? 18.553 53.447 114.464 1.00 7.45 951 ILE A CA 1
ATOM 2231 C C . ILE A 1 293 ? 18.325 54.768 113.744 1.00 9.73 951 ILE A C 1
ATOM 2232 O O . ILE A 1 293 ? 19.221 55.270 113.054 1.00 10.97 951 ILE A O 1
ATOM 2237 N N . ASP A 1 294 ? 17.121 55.320 113.888 1.00 8.82 952 ASP A N 1
ATOM 2238 C CA . ASP A 1 294 ? 16.756 56.558 113.214 1.00 13.10 952 ASP A CA 1
ATOM 2239 C C . ASP A 1 294 ? 17.193 57.732 114.080 1.00 12.13 952 ASP A C 1
ATOM 2240 O O . ASP A 1 294 ? 16.635 57.921 115.170 1.00 11.46 952 ASP A O 1
ATOM 2245 N N . PRO A 1 295 ? 18.154 58.556 113.642 1.00 12.23 953 PRO A N 1
ATOM 2246 C CA . PRO A 1 295 ? 18.656 59.636 114.511 1.00 15.14 953 PRO A CA 1
ATOM 2247 C C . PRO A 1 295 ? 17.661 60.767 114.740 1.00 17.97 953 PRO A C 1
ATOM 2248 O O . PRO A 1 295 ? 17.941 61.652 115.560 1.00 13.19 953 PRO A O 1
ATOM 2252 N N . ASP A 1 296 ? 16.528 60.771 114.036 1.00 12.92 954 ASP A N 1
ATOM 2253 C CA . ASP A 1 296 ? 15.433 61.713 114.254 1.00 14.86 954 ASP A CA 1
ATOM 2254 C C . ASP A 1 296 ? 14.951 61.647 115.700 1.00 20.53 954 ASP A C 1
ATOM 2255 O O . ASP A 1 296 ? 14.346 60.652 116.106 1.00 17.17 954 ASP A O 1
ATOM 2260 N N . SER A 1 297 ? 15.195 62.693 116.486 1.00 14.95 955 SER A N 1
ATOM 2261 C CA . SER A 1 297 ? 14.822 62.655 117.896 1.00 10.27 955 SER A CA 1
ATOM 2262 C C . SER A 1 297 ? 13.413 63.173 118.159 1.00 16.84 955 SER A C 1
ATOM 2263 O O . SER A 1 297 ? 12.997 63.223 119.323 1.00 13.83 955 SER A O 1
ATOM 2266 N N . SER A 1 298 ? 12.662 63.536 117.116 1.00 12.66 956 SER A N 1
ATOM 2267 C CA . SER A 1 298 ? 11.276 63.954 117.291 1.00 13.74 956 SER A CA 1
ATOM 2268 C C . SER A 1 298 ? 10.333 62.781 117.517 1.00 14.77 956 SER A C 1
ATOM 2269 O O . SER A 1 298 ? 9.193 62.996 117.939 1.00 18.07 956 SER A O 1
ATOM 2272 N N . LEU A 1 299 ? 10.777 61.556 117.245 1.00 9.77 957 LEU A N 1
ATOM 2273 C CA . LEU A 1 299 ? 9.982 60.354 117.468 1.00 14.23 957 LEU A CA 1
ATOM 2274 C C . LEU A 1 299 ? 10.193 59.912 118.908 1.00 12.84 957 LEU A C 1
ATOM 2275 O O . LEU A 1 299 ? 11.293 59.491 119.273 1.00 13.81 957 LEU A O 1
ATOM 2280 N N . ARG A 1 300 ? 9.150 59.996 119.724 1.00 12.84 958 ARG A N 1
ATOM 2281 C CA . ARG A 1 300 ? 9.274 59.742 121.152 1.00 9.50 958 ARG A CA 1
ATOM 2282 C C . ARG A 1 300 ? 8.318 58.643 121.584 1.00 16.92 958 ARG A C 1
ATOM 2283 O O . ARG A 1 300 ? 7.170 58.601 121.143 1.00 16.61 958 ARG A O 1
ATOM 2291 N N . ASP A 1 301 ? 8.804 57.756 122.444 1.00 9.43 959 ASP A N 1
ATOM 2292 C CA . ASP A 1 301 ? 7.995 56.735 123.091 1.00 11.78 959 ASP A CA 1
ATOM 2293 C C . ASP A 1 301 ? 7.647 57.182 124.503 1.00 10.20 959 ASP A C 1
ATOM 2294 O O . ASP A 1 301 ? 8.328 58.023 125.091 1.00 9.62 959 ASP A O 1
ATOM 2299 N N . HIS A 1 302 ? 6.579 56.613 125.050 1.00 8.24 960 HIS A N 1
ATOM 2300 C CA . HIS A 1 302 ? 6.255 56.825 126.454 1.00 9.67 960 HIS A CA 1
ATOM 2301 C C . HIS A 1 302 ? 6.705 55.618 127.266 1.00 10.35 960 HIS A C 1
ATOM 2302 O O . HIS A 1 302 ? 6.451 54.474 126.877 1.00 10.58 960 HIS A O 1
ATOM 2309 N N . ILE A 1 303 ? 7.371 55.882 128.391 1.00 8.18 961 ILE A N 1
ATOM 2310 C CA . ILE A 1 303 ? 7.936 54.851 129.250 1.00 8.45 961 ILE A CA 1
ATOM 2311 C C . ILE A 1 303 ? 7.326 54.982 130.638 1.00 11.21 961 ILE A C 1
ATOM 2312 O O . ILE A 1 303 ? 7.235 56.088 131.181 1.00 11.51 961 ILE A O 1
ATOM 2317 N N . ASN A 1 304 ? 6.936 53.855 131.224 1.00 6.75 962 ASN A N 1
ATOM 2318 C CA . ASN A 1 304 ? 6.480 53.825 132.607 1.00 8.17 962 ASN A CA 1
ATOM 2319 C C . ASN A 1 304 ? 7.159 52.664 133.313 1.00 11.05 962 ASN A C 1
ATOM 2320 O O . ASN A 1 304 ? 7.199 51.549 132.782 1.00 11.10 962 ASN A O 1
ATOM 2325 N N . VAL A 1 305 ? 7.710 52.935 134.495 1.00 9.75 963 VAL A N 1
ATOM 2326 C CA . VAL A 1 305 ? 8.417 51.946 135.299 1.00 7.65 963 VAL A CA 1
ATOM 2327 C C . VAL A 1 305 ? 7.797 51.944 136.688 1.00 8.58 963 VAL A C 1
ATOM 2328 O O . VAL A 1 305 ? 7.631 53.009 137.294 1.00 12.36 963 VAL A O 1
ATOM 2332 N N . ILE A 1 306 ? 7.461 50.757 137.190 1.00 11.95 964 ILE A N 1
ATOM 2333 C CA . ILE A 1 306 ? 6.958 50.577 138.549 1.00 11.62 964 ILE A CA 1
ATOM 2334 C C . ILE A 1 306 ? 7.868 49.595 139.273 1.00 14.36 964 ILE A C 1
ATOM 2335 O O . ILE A 1 306 ? 8.236 48.555 138.717 1.00 13.81 964 ILE A O 1
ATOM 2340 N N . VAL A 1 307 ? 8.232 49.921 140.512 1.00 12.34 965 VAL A N 1
ATOM 2341 C CA . VAL A 1 307 ? 8.920 48.990 141.398 1.00 16.59 965 VAL A CA 1
ATOM 2342 C C . VAL A 1 307 ? 8.058 48.788 142.634 1.00 17.97 965 VAL A C 1
ATOM 2343 O O . VAL A 1 307 ? 7.674 49.761 143.293 1.00 19.57 965 VAL A O 1
ATOM 2347 N N . SER A 1 308 ? 7.759 47.526 142.950 1.00 14.09 966 SER A N 1
ATOM 2348 C CA . SER A 1 308 ? 6.984 47.208 144.149 1.00 18.41 966 SER A CA 1
ATOM 2349 C C . SER A 1 308 ? 7.480 45.869 144.687 1.00 23.93 966 SER A C 1
ATOM 2350 O O . SER A 1 308 ? 7.142 44.815 144.141 1.00 24.50 966 SER A O 1
ATOM 2353 N N . ARG A 1 309 ? 8.276 45.918 145.754 1.00 25.59 967 ARG A N 1
ATOM 2354 C CA . ARG A 1 309 ? 8.723 44.712 146.452 1.00 31.32 967 ARG A CA 1
ATOM 2355 C C . ARG A 1 309 ? 7.712 44.243 147.484 1.00 40.50 967 ARG A C 1
ATOM 2356 O O . ARG A 1 309 ? 8.086 43.833 148.586 1.00 54.27 967 ARG A O 1
ATOM 2364 N N . ASP A 1 310 ? 6.425 44.305 147.162 1.00 37.90 968 ASP A N 1
ATOM 2365 C CA . ASP A 1 310 ? 5.364 43.903 148.068 1.00 39.08 968 ASP A CA 1
ATOM 2366 C C . ASP A 1 310 ? 4.658 42.668 147.522 1.00 41.81 968 ASP A C 1
ATOM 2367 O O . ASP A 1 310 ? 4.594 42.457 146.307 1.00 28.95 968 ASP A O 1
ATOM 2372 N N . LEU A 1 311 ? 4.125 41.853 148.439 1.00 30.64 969 LEU A N 1
ATOM 2373 C CA . LEU A 1 311 ? 3.453 40.614 148.054 1.00 30.54 969 LEU A CA 1
ATOM 2374 C C . LEU A 1 311 ? 2.249 40.858 147.155 1.00 21.99 969 LEU A C 1
ATOM 2375 O O . LEU A 1 311 ? 1.782 39.922 146.498 1.00 30.70 969 LEU A O 1
ATOM 2380 N N . SER A 1 312 ? 1.727 42.085 147.123 1.00 21.94 970 SER A N 1
ATOM 2381 C CA . SER A 1 312 ? 0.535 42.396 146.345 1.00 33.18 970 SER A CA 1
ATOM 2382 C C . SER A 1 312 ? 0.830 42.648 144.872 1.00 28.50 970 SER A C 1
ATOM 2383 O O . SER A 1 312 ? -0.112 42.784 144.083 1.00 35.51 970 SER A O 1
ATOM 2386 N N . PHE A 1 313 ? 2.101 42.723 144.489 1.00 26.78 971 PHE A N 1
ATOM 2387 C CA . PHE A 1 313 ? 2.476 42.907 143.092 1.00 26.57 971 PHE A CA 1
ATOM 2388 C C . PHE A 1 313 ? 2.152 41.638 142.306 1.00 19.72 971 PHE A C 1
ATOM 2389 O O . PHE A 1 313 ? 2.669 40.562 142.621 1.00 19.08 971 PHE A O 1
ATOM 2397 N N . GLN A 1 314 ? 1.293 41.758 141.293 1.00 16.95 972 GLN A N 1
ATOM 2398 C CA . GLN A 1 314 ? 0.825 40.620 140.507 1.00 23.01 972 GLN A CA 1
ATOM 2399 C C . GLN A 1 314 ? 1.392 40.678 139.096 1.00 17.17 972 GLN A C 1
ATOM 2400 O O . GLN A 1 314 ? 1.324 41.724 138.445 1.00 16.14 972 GLN A O 1
ATOM 2406 N N . ASP A 1 315 ? 1.913 39.549 138.615 1.00 16.10 973 ASP A N 1
ATOM 2407 C CA . ASP A 1 315 ? 2.251 39.380 137.202 1.00 15.90 973 ASP A CA 1
ATOM 2408 C C . ASP A 1 315 ? 0.985 38.934 136.478 1.00 16.25 973 ASP A C 1
ATOM 2409 O O . ASP A 1 315 ? 0.536 37.795 136.647 1.00 19.21 973 ASP A O 1
ATOM 2414 N N . LEU A 1 316 ? 0.409 39.826 135.667 1.00 13.16 974 LEU A N 1
ATOM 2415 C CA . LEU A 1 316 ? -0.858 39.514 135.012 1.00 13.43 974 LEU A CA 1
ATOM 2416 C C . LEU A 1 316 ? -0.719 38.509 133.875 1.00 14.38 974 LEU A C 1
ATOM 2417 O O . LEU A 1 316 ? -1.741 38.090 133.324 1.00 14.44 974 LEU A O 1
ATOM 2422 N N . SER A 1 317 ? 0.500 38.117 133.504 1.00 14.67 975 SER A N 1
ATOM 2423 C CA . SER A 1 317 ? 0.684 37.100 132.476 1.00 15.52 975 SER A CA 1
ATOM 2424 C C . SER A 1 317 ? 0.676 35.686 133.035 1.00 19.32 975 SER A C 1
ATOM 2425 O O . SER A 1 317 ? 0.680 34.729 132.252 1.00 18.05 975 SER A O 1
ATOM 2428 N N . GLU A 1 318 ? 0.650 35.533 134.360 1.00 17.63 976 GLU A N 1
ATOM 2429 C CA . GLU A 1 318 ? 0.731 34.221 134.989 1.00 17.58 976 GLU A CA 1
ATOM 2430 C C . GLU A 1 318 ? -0.601 33.488 134.888 1.00 18.28 976 GLU A C 1
ATOM 2431 O O . GLU A 1 318 ? -1.651 34.033 135.244 1.00 18.29 976 GLU A O 1
ATOM 2437 N N . THR A 1 319 ? -0.552 32.250 134.389 1.00 14.05 977 THR A N 1
ATOM 2438 C CA . THR A 1 319 ? -1.687 31.336 134.312 1.00 15.42 977 THR A CA 1
ATOM 2439 C C . THR A 1 319 ? -1.185 29.934 134.639 1.00 15.62 977 THR A C 1
ATOM 2440 O O . THR A 1 319 ? 0.030 29.697 134.614 1.00 18.60 977 THR A O 1
ATOM 2444 N N . PRO A 1 320 ? -2.067 28.972 134.931 1.00 16.12 978 PRO A N 1
ATOM 2445 C CA . PRO A 1 320 ? -1.606 27.585 135.058 1.00 20.46 978 PRO A CA 1
ATOM 2446 C C . PRO A 1 320 ? -1.417 26.879 133.727 1.00 23.25 978 PRO A C 1
ATOM 2447 O O . PRO A 1 320 ? -0.907 25.752 133.719 1.00 21.69 978 PRO A O 1
ATOM 2451 N N . CYS A 1 321 ? -1.787 27.507 132.611 1.00 13.91 979 CYS A N 1
ATOM 2452 C CA . CYS A 1 321 ? -1.900 26.791 131.346 1.00 12.70 979 CYS A CA 1
ATOM 2453 C C . CYS A 1 321 ? -0.519 26.502 130.770 1.00 16.79 979 CYS A C 1
ATOM 2454 O O . CYS A 1 321 ? 0.397 27.322 130.863 1.00 16.02 979 CYS A O 1
ATOM 2457 N N . GLN A 1 322 ? -0.390 25.337 130.141 1.00 16.05 980 GLN A N 1
ATOM 2458 C CA . GLN A 1 322 ? 0.859 24.882 129.548 1.00 13.44 980 GLN A CA 1
ATOM 2459 C C . GLN A 1 322 ? 0.577 24.360 128.149 1.00 13.91 980 GLN A C 1
ATOM 2460 O O . GLN A 1 322 ? -0.457 23.726 127.914 1.00 15.27 980 GLN A O 1
ATOM 2466 N N . ILE A 1 323 ? 1.484 24.630 127.214 1.00 13.72 981 ILE A N 1
ATOM 2467 C CA . ILE A 1 323 ? 1.284 24.180 125.843 1.00 16.58 981 ILE A CA 1
ATOM 2468 C C . ILE A 1 323 ? 2.549 23.530 125.304 1.00 19.42 981 ILE A C 1
ATOM 2469 O O . ILE A 1 323 ? 3.668 23.833 125.729 1.00 18.55 981 ILE A O 1
ATOM 2474 N N . ASP A 1 324 ? 2.347 22.610 124.363 1.00 17.24 982 ASP A N 1
ATOM 2475 C CA . ASP A 1 324 ? 3.399 22.037 123.541 1.00 13.99 982 ASP A CA 1
ATOM 2476 C C . ASP A 1 324 ? 3.045 22.250 122.075 1.00 21.75 982 ASP A C 1
ATOM 2477 O O . ASP A 1 324 ? 1.868 22.255 121.703 1.00 19.11 982 ASP A O 1
ATOM 2482 N N . LEU A 1 325 ? 4.070 22.434 121.241 1.00 16.27 983 LEU A N 1
ATOM 2483 C CA . LEU A 1 325 ? 3.874 22.813 119.848 1.00 15.10 983 LEU A CA 1
ATOM 2484 C C . LEU A 1 325 ? 4.606 21.860 118.916 1.00 17.44 983 LEU A C 1
ATOM 2485 O O . LEU A 1 325 ? 5.683 21.351 119.234 1.00 19.71 983 LEU A O 1
ATOM 2490 N N . ALA A 1 326 ? 4.013 21.647 117.745 1.00 12.11 984 ALA A N 1
ATOM 2491 C CA . ALA A 1 326 ? 4.664 20.956 116.644 1.00 18.80 984 ALA A CA 1
ATOM 2492 C C . ALA A 1 326 ? 4.294 21.675 115.358 1.00 17.62 984 ALA A C 1
ATOM 2493 O O . ALA A 1 326 ? 3.159 22.132 115.204 1.00 14.78 984 ALA A O 1
ATOM 2495 N N . THR A 1 327 ? 5.254 21.794 114.447 1.00 13.18 985 THR A N 1
ATOM 2496 C CA . THR A 1 327 ? 5.008 22.439 113.164 1.00 10.92 985 THR A CA 1
ATOM 2497 C C . THR A 1 327 ? 4.569 21.380 112.156 1.00 19.02 985 THR A C 1
ATOM 2498 O O . THR A 1 327 ? 5.337 20.472 111.824 1.00 20.68 985 THR A O 1
ATOM 2502 N N . ALA A 1 328 ? 3.329 21.502 111.678 1.00 15.16 986 ALA A N 1
ATOM 2503 C CA . ALA A 1 328 ? 2.697 20.467 110.865 1.00 23.74 986 ALA A CA 1
ATOM 2504 C C . ALA A 1 328 ? 3.003 20.611 109.377 1.00 21.62 986 ALA A C 1
ATOM 2505 O O . ALA A 1 328 ? 3.371 19.631 108.723 1.00 19.50 986 ALA A O 1
ATOM 2507 N N . SER A 1 329 ? 2.845 21.813 108.825 1.00 17.42 987 SER A N 1
ATOM 2508 C CA . SER A 1 329 ? 3.005 22.016 107.391 1.00 20.27 987 SER A CA 1
ATOM 2509 C C . SER A 1 329 ? 3.165 23.507 107.125 1.00 19.22 987 SER A C 1
ATOM 2510 O O . SER A 1 329 ? 2.997 24.340 108.018 1.00 15.27 987 SER A O 1
ATOM 2513 N N . ILE A 1 330 ? 3.492 23.833 105.874 1.00 16.73 988 ILE A N 1
ATOM 2514 C CA . ILE A 1 330 ? 3.713 25.217 105.470 1.00 14.29 988 ILE A CA 1
ATOM 2515 C C . ILE A 1 330 ? 3.261 25.377 104.026 1.00 19.14 988 ILE A C 1
ATOM 2516 O O . ILE A 1 330 ? 3.276 24.425 103.243 1.00 18.22 988 ILE A O 1
ATOM 2521 N N . ASP A 1 331 ? 2.831 26.589 103.681 1.00 15.22 989 ASP A N 1
ATOM 2522 C CA . ASP A 1 331 ? 2.712 26.979 102.285 1.00 21.78 989 ASP A CA 1
ATOM 2523 C C . ASP A 1 331 ? 2.883 28.490 102.210 1.00 23.30 989 ASP A C 1
ATOM 2524 O O . ASP A 1 331 ? 2.975 29.175 103.231 1.00 15.80 989 ASP A O 1
ATOM 2529 N N . GLY A 1 332 ? 2.956 29.003 100.993 1.00 15.55 990 GLY A N 1
ATOM 2530 C CA . GLY A 1 332 ? 3.314 30.395 100.817 1.00 13.71 990 GLY A CA 1
ATOM 2531 C C . GLY A 1 332 ? 4.811 30.566 100.652 1.00 11.51 990 GLY A C 1
ATOM 2532 O O . GLY A 1 332 ? 5.561 29.613 100.429 1.00 18.09 990 GLY A O 1
ATOM 2533 N N . ALA A 1 333 ? 5.255 31.814 100.787 1.00 11.83 991 ALA A N 1
ATOM 2534 C CA . ALA A 1 333 ? 6.593 32.189 100.356 1.00 13.28 991 ALA A CA 1
ATOM 2535 C C . ALA A 1 333 ? 7.348 32.939 101.444 1.00 14.85 991 ALA A C 1
ATOM 2536 O O . ALA A 1 333 ? 6.751 33.606 102.292 1.00 12.56 991 ALA A O 1
ATOM 2538 N N . TRP A 1 334 ? 8.677 32.823 101.402 1.00 10.34 992 TRP A N 1
ATOM 2539 C CA . TRP A 1 334 ? 9.546 33.700 102.173 1.00 11.26 992 TRP A CA 1
ATOM 2540 C C . TRP A 1 334 ? 9.705 35.044 101.460 1.00 12.93 992 TRP A C 1
ATOM 2541 O O . TRP A 1 334 ? 9.350 35.201 100.288 1.00 11.83 992 TRP A O 1
ATOM 2552 N N . GLY A 1 335 ? 10.243 36.019 102.188 1.00 10.79 993 GLY A N 1
ATOM 2553 C CA . GLY A 1 335 ? 10.517 37.338 101.626 1.00 12.56 993 GLY A CA 1
ATOM 2554 C C . GLY A 1 335 ? 9.313 38.024 101.019 1.00 9.97 993 GLY A C 1
ATOM 2555 O O . GLY A 1 335 ? 9.443 38.714 100.000 1.00 16.48 993 GLY A O 1
ATOM 2556 N N . SER A 1 336 ? 8.140 37.867 101.632 1.00 12.34 994 SER A N 1
ATOM 2557 C CA . SER A 1 336 ? 6.880 38.259 101.017 1.00 12.28 994 SER A CA 1
ATOM 2558 C C . SER A 1 336 ? 6.001 39.023 101.997 1.00 10.98 994 SER A C 1
ATOM 2559 O O . SER A 1 336 ? 5.862 38.629 103.157 1.00 7.73 994 SER A O 1
ATOM 2562 N N . GLY A 1 337 ? 5.382 40.099 101.511 1.00 18.33 995 GLY A N 1
ATOM 2563 C CA . GLY A 1 337 ? 4.359 40.784 102.279 1.00 15.72 995 GLY A CA 1
ATOM 2564 C C . GLY A 1 337 ? 3.028 40.068 102.330 1.00 13.21 995 GLY A C 1
ATOM 2565 O O . GLY A 1 337 ? 2.173 40.431 103.143 1.00 9.51 995 GLY A O 1
ATOM 2566 N N . VAL A 1 338 ? 2.822 39.084 101.454 1.00 10.91 996 VAL A N 1
ATOM 2567 C CA . VAL A 1 338 ? 1.695 38.172 101.604 1.00 12.99 996 VAL A CA 1
ATOM 2568 C C . VAL A 1 338 ? 2.024 37.115 102.645 1.00 7.02 996 VAL A C 1
ATOM 2569 O O . VAL A 1 338 ? 1.199 36.794 103.507 1.00 12.74 996 VAL A O 1
ATOM 2573 N N . GLY A 1 339 ? 3.229 36.563 102.575 1.00 10.59 997 GLY A N 1
ATOM 2574 C CA . GLY A 1 339 ? 3.773 35.752 103.641 1.00 10.15 997 GLY A CA 1
ATOM 2575 C C . GLY A 1 339 ? 3.648 34.265 103.390 1.00 16.70 997 GLY A C 1
ATOM 2576 O O . GLY A 1 339 ? 3.282 33.795 102.308 1.00 12.30 997 GLY A O 1
ATOM 2577 N N . PHE A 1 340 ? 3.984 33.514 104.431 1.00 10.51 998 PHE A N 1
ATOM 2578 C CA . PHE A 1 340 ? 3.805 32.075 104.457 1.00 6.66 998 PHE A CA 1
ATOM 2579 C C . PHE A 1 340 ? 2.799 31.732 105.544 1.00 11.54 998 PHE A C 1
ATOM 2580 O O . PHE A 1 340 ? 2.627 32.480 106.513 1.00 13.61 998 PHE A O 1
ATOM 2588 N N . ASN A 1 341 ? 2.120 30.606 105.368 1.00 11.04 999 ASN A N 1
ATOM 2589 C CA . ASN A 1 341 ? 1.142 30.123 106.332 1.00 15.04 999 ASN A CA 1
ATOM 2590 C C . ASN A 1 341 ? 1.691 28.863 106.981 1.00 17.49 999 ASN A C 1
ATOM 2591 O O . ASN A 1 341 ? 1.916 27.854 106.303 1.00 12.87 999 ASN A O 1
ATOM 2596 N N . LEU A 1 342 ? 1.922 28.934 108.284 1.00 12.09 1000 LEU A N 1
ATOM 2597 C CA . LEU A 1 342 ? 2.439 27.820 109.059 1.00 21.37 1000 LEU A CA 1
ATOM 2598 C C . LEU A 1 342 ? 1.279 27.167 109.798 1.00 24.12 1000 LEU A C 1
ATOM 2599 O O . LEU A 1 342 ? 0.471 27.860 110.426 1.00 20.02 1000 LEU A O 1
ATOM 2604 N N . VAL A 1 343 ? 1.180 25.846 109.700 1.00 17.33 1001 VAL A N 1
ATOM 2605 C CA . VAL A 1 343 ? 0.148 25.090 110.400 1.00 13.80 1001 VAL A CA 1
ATOM 2606 C C . VAL A 1 343 ? 0.779 24.482 111.643 1.00 19.34 1001 VAL A C 1
ATOM 2607 O O . VAL A 1 343 ? 1.769 23.745 111.553 1.00 17.00 1001 VAL A O 1
ATOM 2611 N N . CYS A 1 344 ? 0.207 24.796 112.802 1.00 14.26 1002 CYS A N 1
ATOM 2612 C CA . CYS A 1 344 ? 0.765 24.428 114.094 1.00 15.15 1002 CYS A CA 1
ATOM 2613 C C . CYS A 1 344 ? -0.210 23.527 114.831 1.00 13.05 1002 CYS A C 1
ATOM 2614 O O . CYS A 1 344 ? -1.402 23.838 114.922 1.00 15.36 1002 CYS A O 1
ATOM 2617 N N . THR A 1 345 ? 0.300 22.424 115.362 1.00 11.17 1003 THR A N 1
ATOM 2618 C CA . THR A 1 345 ? -0.447 21.598 116.297 1.00 10.98 1003 THR A CA 1
ATOM 2619 C C . THR A 1 345 ? -0.062 22.023 117.706 1.00 16.35 1003 THR A C 1
ATOM 2620 O O . THR A 1 345 ? 1.103 21.901 118.097 1.00 17.80 1003 THR A O 1
ATOM 2624 N N . VAL A 1 346 ? -1.033 22.530 118.457 1.00 13.29 1004 VAL A N 1
ATOM 2625 C CA . VAL A 1 346 ? -0.795 23.078 119.786 1.00 12.17 1004 VAL A CA 1
ATOM 2626 C C . VAL A 1 346 ? -1.626 22.276 120.774 1.00 14.09 1004 VAL A C 1
ATOM 2627 O O . VAL A 1 346 ? -2.851 22.177 120.626 1.00 16.31 1004 VAL A O 1
ATOM 2631 N N . SER A 1 347 ? -0.969 21.705 121.776 1.00 12.19 1005 SER A N 1
ATOM 2632 C CA . SER A 1 347 ? -1.638 20.901 122.788 1.00 12.84 1005 SER A CA 1
ATOM 2633 C C . SER A 1 347 ? -1.630 21.643 124.117 1.00 27.26 1005 SER A C 1
ATOM 2634 O O . SER A 1 347 ? -0.573 22.073 124.590 1.00 18.00 1005 SER A O 1
ATOM 2637 N N . LEU A 1 348 ? -2.810 21.787 124.710 1.00 14.80 1006 LEU A N 1
ATOM 2638 C CA . LEU A 1 348 ? -3.009 22.563 125.925 1.00 12.69 1006 LEU A CA 1
ATOM 2639 C C . LEU A 1 348 ? -3.312 21.628 127.088 1.00 13.59 1006 LEU A C 1
ATOM 2640 O O . LEU A 1 348 ? -4.165 20.742 126.970 1.00 14.48 1006 LEU A O 1
ATOM 2645 N N . THR A 1 349 ? -2.611 21.827 128.202 1.00 14.00 1007 THR A N 1
ATOM 2646 C CA . THR A 1 349 ? -2.902 21.146 129.454 1.00 14.83 1007 THR A CA 1
ATOM 2647 C C . THR A 1 349 ? -3.091 22.183 130.554 1.00 17.48 1007 THR A C 1
ATOM 2648 O O . THR A 1 349 ? -2.751 23.359 130.397 1.00 14.00 1007 THR A O 1
ATOM 2652 N N . GLU A 1 350 ? -3.647 21.726 131.676 1.00 15.89 1008 GLU A N 1
ATOM 2653 C CA . GLU A 1 350 ? -3.878 22.462 132.918 1.00 20.04 1008 GLU A CA 1
ATOM 2654 C C . GLU A 1 350 ? -5.012 23.466 132.828 1.00 24.72 1008 GLU A C 1
ATOM 2655 O O . GLU A 1 350 ? -5.309 24.129 133.830 1.00 24.13 1008 GLU A O 1
ATOM 2661 N N . CYS A 1 351 ? -5.654 23.612 131.675 1.00 16.81 1009 CYS A N 1
ATOM 2662 C CA . CYS A 1 351 ? -6.693 24.615 131.528 1.00 18.36 1009 CYS A CA 1
ATOM 2663 C C . CYS A 1 351 ? -7.751 24.118 130.562 1.00 22.13 1009 CYS A C 1
ATOM 2664 O O . CYS A 1 351 ? -7.452 23.408 129.598 1.00 20.18 1009 CYS A O 1
ATOM 2667 N N . SER A 1 352 ? -8.991 24.531 130.819 1.00 17.12 1010 SER A N 1
ATOM 2668 C CA . SER A 1 352 ? -10.087 24.216 129.913 1.00 18.26 1010 SER A CA 1
ATOM 2669 C C . SER A 1 352 ? -9.959 24.993 128.608 1.00 20.21 1010 SER A C 1
ATOM 2670 O O . SER A 1 352 ? -10.298 24.480 127.534 1.00 19.90 1010 SER A O 1
ATOM 2673 N N . ALA A 1 353 ? -9.468 26.227 128.684 1.00 16.03 1011 ALA A N 1
ATOM 2674 C CA . ALA A 1 353 ? -9.295 27.084 127.524 1.00 18.75 1011 ALA A CA 1
ATOM 2675 C C . ALA A 1 353 ? -8.169 28.065 127.814 1.00 17.55 1011 ALA A C 1
ATOM 2676 O O . ALA A 1 353 ? -7.894 28.391 128.972 1.00 16.60 1011 ALA A O 1
ATOM 2678 N N . PHE A 1 354 ? -7.527 28.537 126.751 1.00 14.90 1012 PHE A N 1
ATOM 2679 C CA . PHE A 1 354 ? -6.330 29.362 126.891 1.00 9.28 1012 PHE A CA 1
ATOM 2680 C C . PHE A 1 354 ? -6.182 30.182 125.624 1.00 13.87 1012 PHE A C 1
ATOM 2681 O O . PHE A 1 354 ? -6.065 29.615 124.532 1.00 15.81 1012 PHE A O 1
ATOM 2689 N N . LEU A 1 355 ? -6.212 31.502 125.763 1.00 11.98 1013 LEU A N 1
ATOM 2690 C CA . LEU A 1 355 ? -5.958 32.415 124.658 1.00 9.28 1013 LEU A CA 1
ATOM 2691 C C . LEU A 1 355 ? -4.497 32.836 124.742 1.00 9.35 1013 LEU A C 1
ATOM 2692 O O . LEU A 1 355 ? -4.066 33.391 125.757 1.00 10.07 1013 LEU A O 1
ATOM 2697 N N . THR A 1 356 ? -3.736 32.578 123.686 1.00 7.07 1014 THR A N 1
ATOM 2698 C CA . THR A 1 356 ? -2.314 32.874 123.738 1.00 11.64 1014 THR A CA 1
ATOM 2699 C C . THR A 1 356 ? -1.829 33.242 122.344 1.00 17.39 1014 THR A C 1
ATOM 2700 O O . THR A 1 356 ? -2.586 33.215 121.369 1.00 18.68 1014 THR A O 1
ATOM 2704 N N . SER A 1 357 ? -0.552 33.596 122.265 1.00 10.20 1015 SER A N 1
ATOM 2705 C CA . SER A 1 357 ? 0.071 34.066 121.038 1.00 12.12 1015 SER A CA 1
ATOM 2706 C C . SER A 1 357 ? 1.056 33.012 120.551 1.00 11.24 1015 SER A C 1
ATOM 2707 O O . SER A 1 357 ? 1.968 32.623 121.287 1.00 13.94 1015 SER A O 1
ATOM 2710 N N . ILE A 1 358 ? 0.873 32.554 119.317 1.00 11.67 1016 ILE A N 1
ATOM 2711 C CA . ILE A 1 358 ? 1.763 31.585 118.688 1.00 11.06 1016 ILE A CA 1
ATOM 2712 C C . ILE A 1 358 ? 2.540 32.303 117.594 1.00 15.39 1016 ILE A C 1
ATOM 2713 O O . ILE A 1 358 ? 1.948 32.995 116.757 1.00 12.66 1016 ILE A O 1
ATOM 2718 N N . LYS A 1 359 ? 3.861 32.145 117.605 1.00 13.69 1017 LYS A N 1
ATOM 2719 C CA . LYS A 1 359 ? 4.751 32.888 116.725 1.00 14.51 1017 LYS A CA 1
ATOM 2720 C C . LYS A 1 359 ? 5.364 31.974 115.671 1.00 13.14 1017 LYS A C 1
ATOM 2721 O O . LYS A 1 359 ? 5.545 30.773 115.890 1.00 14.66 1017 LYS A O 1
ATOM 2727 N N . ALA A 1 360 ? 5.695 32.562 114.524 1.00 10.26 1018 ALA A N 1
ATOM 2728 C CA . ALA A 1 360 ? 6.415 31.876 113.456 1.00 12.93 1018 ALA A CA 1
ATOM 2729 C C . ALA A 1 360 ? 7.840 32.415 113.437 1.00 16.25 1018 ALA A C 1
ATOM 2730 O O . ALA A 1 360 ? 8.064 33.575 113.075 1.00 15.41 1018 ALA A O 1
ATOM 2732 N N . CYS A 1 361 ? 8.800 31.576 113.814 1.00 12.41 1019 CYS A N 1
ATOM 2733 C CA . CYS A 1 361 ? 10.179 32.010 113.979 1.00 12.67 1019 CYS A CA 1
ATOM 2734 C C . CYS A 1 361 ? 11.127 31.056 113.263 1.00 24.60 1019 CYS A C 1
ATOM 2735 O O . CYS A 1 361 ? 10.847 29.863 113.127 1.00 17.80 1019 CYS A O 1
ATOM 2738 N N . ASP A 1 362 ? 12.251 31.591 112.793 1.00 19.26 1020 ASP A N 1
ATOM 2739 C CA . ASP A 1 362 ? 13.355 30.731 112.408 1.00 16.42 1020 ASP A CA 1
ATOM 2740 C C . ASP A 1 362 ? 14.377 30.745 113.542 1.00 24.32 1020 ASP A C 1
ATOM 2741 O O . ASP A 1 362 ? 14.086 31.178 114.661 1.00 17.54 1020 ASP A O 1
ATOM 2746 N N . ALA A 1 363 ? 15.589 30.265 113.264 1.00 30.71 1021 ALA A N 1
ATOM 2747 C CA . ALA A 1 363 ? 16.589 30.156 114.318 1.00 32.95 1021 ALA A CA 1
ATOM 2748 C C . ALA A 1 363 ? 17.015 31.512 114.869 1.00 34.78 1021 ALA A C 1
ATOM 2749 O O . ALA A 1 363 ? 17.526 31.574 115.992 1.00 46.39 1021 ALA A O 1
ATOM 2751 N N . ALA A 1 364 ? 16.799 32.597 114.125 1.00 36.05 1022 ALA A N 1
ATOM 2752 C CA . ALA A 1 364 ? 17.315 33.906 114.504 1.00 40.56 1022 ALA A CA 1
ATOM 2753 C C . ALA A 1 364 ? 16.244 34.930 114.845 1.00 43.60 1022 ALA A C 1
ATOM 2754 O O . ALA A 1 364 ? 16.523 35.861 115.603 1.00 49.72 1022 ALA A O 1
ATOM 2756 N N . MET A 1 365 ? 15.031 34.776 114.323 1.00 23.65 1023 MET A N 1
ATOM 2757 C CA . MET A 1 365 ? 14.095 35.886 114.247 1.00 25.93 1023 MET A CA 1
ATOM 2758 C C . MET A 1 365 ? 12.677 35.332 114.215 1.00 23.00 1023 MET A C 1
ATOM 2759 O O . MET A 1 365 ? 12.457 34.200 113.782 1.00 19.58 1023 MET A O 1
ATOM 2764 N N . CYS A 1 366 ? 11.722 36.130 114.680 1.00 19.28 1024 CYS A N 1
ATOM 2765 C CA . CYS A 1 366 ? 10.311 35.804 114.539 1.00 13.11 1024 CYS A CA 1
ATOM 2766 C C . CYS A 1 366 ? 9.672 36.735 113.517 1.00 14.96 1024 CYS A C 1
ATOM 2767 O O . CYS A 1 366 ? 10.052 37.903 113.393 1.00 18.92 1024 CYS A O 1
ATOM 2770 N N . TYR A 1 367 ? 8.698 36.199 112.779 1.00 8.89 1025 TYR A N 1
ATOM 2771 C CA . TYR A 1 367 ? 8.175 36.854 111.586 1.00 7.74 1025 TYR A CA 1
ATOM 2772 C C . TYR A 1 367 ? 6.668 37.070 111.627 1.00 7.62 1025 TYR A C 1
ATOM 2773 O O . TYR A 1 367 ? 6.084 37.485 110.619 1.00 10.44 1025 TYR A O 1
ATOM 2782 N N . GLY A 1 368 ? 6.021 36.802 112.751 1.00 13.51 1026 GLY A N 1
ATOM 2783 C CA . GLY A 1 368 ? 4.589 36.988 112.825 1.00 16.68 1026 GLY A CA 1
ATOM 2784 C C . GLY A 1 368 ? 3.998 36.220 113.981 1.00 11.95 1026 GLY A C 1
ATOM 2785 O O . GLY A 1 368 ? 4.543 35.191 114.388 1.00 9.93 1026 GLY A O 1
ATOM 2786 N N . SER A 1 369 ? 2.890 36.707 114.523 1.00 14.03 1027 SER A N 1
ATOM 2787 C CA . SER A 1 369 ? 2.273 36.070 115.674 1.00 13.55 1027 SER A CA 1
ATOM 2788 C C . SER A 1 369 ? 0.762 36.115 115.523 1.00 14.23 1027 SER A C 1
ATOM 2789 O O . SER A 1 369 ? 0.206 37.108 115.047 1.00 17.33 1027 SER A O 1
ATOM 2792 N N . THR A 1 370 ? 0.109 35.036 115.937 1.00 9.41 1028 THR A N 1
ATOM 2793 C CA . THR A 1 370 ? -1.329 34.869 115.801 1.00 13.05 1028 THR A CA 1
ATOM 2794 C 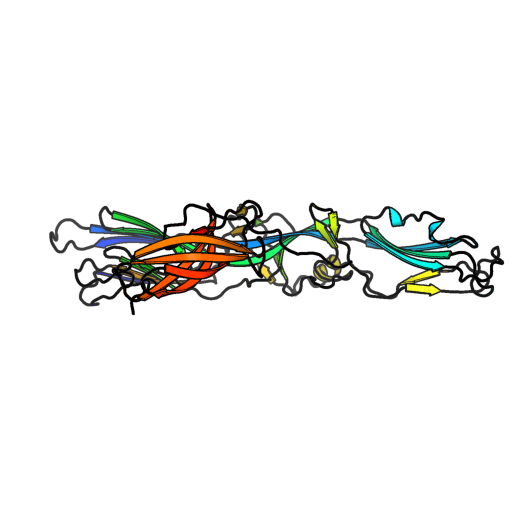C . THR A 1 370 ? -1.940 34.574 117.162 1.00 15.16 1028 THR A C 1
ATOM 2795 O O . THR A 1 370 ? -1.388 33.794 117.942 1.00 12.07 1028 THR A O 1
ATOM 2799 N N . THR A 1 371 ? -3.072 35.210 117.450 1.00 7.80 1029 THR A N 1
ATOM 2800 C CA . THR A 1 371 ? -3.831 34.867 118.644 1.00 14.93 1029 THR A CA 1
ATOM 2801 C C . THR A 1 371 ? -4.478 33.504 118.442 1.00 20.89 1029 THR A C 1
ATOM 2802 O O . THR A 1 371 ? -5.200 33.291 117.463 1.00 27.47 1029 THR A O 1
ATOM 2806 N N . ALA A 1 372 ? -4.204 32.577 119.349 1.00 14.55 1030 ALA A N 1
ATOM 2807 C CA . ALA A 1 372 ? -4.745 31.227 119.284 1.00 8.79 1030 ALA A CA 1
ATOM 2808 C C . ALA A 1 372 ? -5.757 31.058 120.405 1.00 11.79 1030 ALA A C 1
ATOM 2809 O O . ALA A 1 372 ? -5.423 31.250 121.579 1.00 12.56 1030 ALA A O 1
ATOM 2811 N N . ASN A 1 373 ? -6.990 30.713 120.044 1.00 11.98 1031 ASN A N 1
ATOM 2812 C CA . ASN A 1 373 ? -8.029 30.404 121.024 1.00 11.21 1031 ASN A CA 1
ATOM 2813 C C . ASN A 1 373 ? -8.030 28.893 121.223 1.00 22.66 1031 ASN A C 1
ATOM 2814 O O . ASN A 1 373 ? -8.646 28.153 120.453 1.00 16.50 1031 ASN A O 1
ATOM 2819 N N . LEU A 1 374 ? -7.330 28.435 122.257 1.00 11.58 1032 LEU A N 1
ATOM 2820 C CA . LEU A 1 374 ? -7.086 27.018 122.480 1.00 10.61 1032 LEU A CA 1
ATOM 2821 C C . LEU A 1 374 ? -8.112 26.430 123.438 1.00 17.49 1032 LEU A C 1
ATOM 2822 O O . LEU A 1 374 ? -8.593 27.100 124.354 1.00 15.65 1032 LEU A O 1
ATOM 2827 N N . VAL A 1 375 ? -8.440 25.160 123.215 1.00 11.86 1033 VAL A N 1
ATOM 2828 C CA . VAL A 1 375 ? -9.225 24.380 124.159 1.00 13.60 1033 VAL A CA 1
ATOM 2829 C C . VAL A 1 375 ? -8.361 23.220 124.628 1.00 13.40 1033 VAL A C 1
ATOM 2830 O O . VAL A 1 375 ? -7.397 22.822 123.969 1.00 12.77 1033 VAL A O 1
ATOM 2834 N N . ARG A 1 376 ? -8.712 22.690 125.798 1.00 13.71 1034 ARG A N 1
ATOM 2835 C CA . ARG A 1 376 ? -7.957 21.595 126.381 1.00 14.88 1034 ARG A CA 1
ATOM 2836 C C . ARG A 1 376 ? -7.793 20.462 125.372 1.00 19.71 1034 ARG A C 1
ATOM 2837 O O . ARG A 1 376 ? -8.731 20.108 124.656 1.00 14.01 1034 ARG A O 1
ATOM 2845 N N . GLY A 1 377 ? -6.582 19.915 125.307 1.00 15.19 1035 GLY A N 1
ATOM 2846 C CA . GLY A 1 377 ? -6.271 18.896 124.325 1.00 13.79 1035 GLY A CA 1
ATOM 2847 C C . GLY A 1 377 ? -5.575 19.468 123.107 1.00 19.63 1035 GLY A C 1
ATOM 2848 O O . GLY A 1 377 ? -4.892 20.492 123.196 1.00 15.05 1035 GLY A O 1
ATOM 2849 N N . GLN A 1 378 ? -5.758 18.826 121.958 1.00 17.35 1036 GLN A N 1
ATOM 2850 C CA . GLN A 1 378 ? -5.043 19.188 120.745 1.00 14.59 1036 GLN A CA 1
ATOM 2851 C C . GLN A 1 378 ? -5.800 20.253 119.962 1.00 19.15 1036 GLN A C 1
ATOM 2852 O O . GLN A 1 378 ? -7.034 20.245 119.908 1.00 23.37 1036 GLN A O 1
ATOM 2858 N N . ASN A 1 379 ? -5.047 21.173 119.359 1.00 12.88 1037 ASN A N 1
ATOM 2859 C CA . ASN A 1 379 ? -5.592 22.247 118.541 1.00 11.31 1037 ASN A CA 1
ATOM 2860 C C . ASN A 1 379 ? -4.768 22.380 117.273 1.00 13.28 1037 ASN A C 1
ATOM 2861 O O . ASN A 1 379 ? -3.565 22.109 117.267 1.00 18.82 1037 ASN A O 1
ATOM 2866 N N . THR A 1 380 ? -5.417 22.837 116.206 1.00 12.27 1038 THR A N 1
ATOM 2867 C CA . THR A 1 380 ? -4.748 23.132 114.945 1.00 17.93 1038 THR A CA 1
ATOM 2868 C C . THR A 1 380 ? -4.860 24.626 114.686 1.00 16.07 1038 THR A C 1
ATOM 2869 O O . THR A 1 380 ? -5.970 25.157 114.571 1.00 17.92 1038 THR A O 1
ATOM 2873 N N . ILE A 1 381 ? -3.716 25.299 114.599 1.00 13.71 1039 ILE A N 1
ATOM 2874 C CA . ILE A 1 381 ? -3.654 26.754 114.523 1.00 17.21 1039 ILE A CA 1
ATOM 2875 C C . ILE A 1 381 ? -2.872 27.147 113.277 1.00 16.16 1039 ILE A C 1
ATOM 2876 O O . ILE A 1 381 ? -1.750 26.671 113.067 1.00 19.68 1039 ILE A O 1
ATOM 2881 N N . HIS A 1 382 ? -3.461 28.015 112.457 1.00 19.13 1040 HIS A N 1
ATOM 2882 C CA . HIS A 1 382 ? -2.786 28.587 111.298 1.00 18.81 1040 HIS A CA 1
ATOM 2883 C C . HIS A 1 382 ? -2.236 29.955 111.670 1.00 21.02 1040 HIS A C 1
ATOM 2884 O O . HIS A 1 382 ? -2.968 30.800 112.198 1.00 20.83 1040 HIS A O 1
ATOM 2891 N N . ILE A 1 383 ? -0.953 30.175 111.396 1.00 9.74 1041 ILE A N 1
ATOM 2892 C CA . ILE A 1 383 ? -0.326 31.458 111.676 1.00 9.53 1041 ILE A CA 1
ATOM 2893 C C . ILE A 1 383 ? 0.373 31.944 110.416 1.00 17.48 1041 ILE A C 1
ATOM 2894 O O . ILE A 1 383 ? 0.776 31.150 109.560 1.00 21.47 1041 ILE A O 1
ATOM 2899 N N . VAL A 1 384 ? 0.487 33.263 110.289 1.00 11.34 1042 VAL A N 1
ATOM 2900 C CA . VAL A 1 384 ? 1.061 33.898 109.108 1.00 10.17 1042 VAL A CA 1
ATOM 2901 C C . VAL A 1 384 ? 2.375 34.554 109.499 1.00 16.91 1042 VAL A C 1
ATOM 2902 O O . VAL A 1 384 ? 2.437 35.301 110.483 1.00 22.73 1042 VAL A O 1
ATOM 2906 N N . GLY A 1 385 ? 3.427 34.269 108.738 1.00 11.16 1043 GLY A N 1
ATOM 2907 C CA . GLY A 1 385 ? 4.701 34.945 108.883 1.00 8.70 1043 GLY A CA 1
ATOM 2908 C C . GLY A 1 385 ? 4.988 35.747 107.629 1.00 14.31 1043 GLY A C 1
ATOM 2909 O O . GLY A 1 385 ? 4.559 35.379 106.536 1.00 13.29 1043 GLY A O 1
ATOM 2910 N N . LYS A 1 386 ? 5.699 36.860 107.792 1.00 10.52 1044 LYS A N 1
ATOM 2911 C CA . LYS A 1 386 ? 6.104 37.691 106.665 1.00 7.42 1044 LYS A CA 1
ATOM 2912 C C . LYS A 1 386 ? 7.605 37.918 106.739 1.00 9.53 1044 LYS A C 1
ATOM 2913 O O . LYS A 1 386 ? 8.135 38.235 107.808 1.00 10.70 1044 LYS A O 1
ATOM 2919 N N . GLY A 1 387 ? 8.285 37.751 105.614 1.00 13.64 1045 GLY A N 1
ATOM 2920 C CA . GLY A 1 387 ? 9.723 37.902 105.563 1.00 16.17 1045 GLY A CA 1
ATOM 2921 C C . GLY A 1 387 ? 10.456 36.575 105.578 1.00 14.60 1045 GLY A C 1
ATOM 2922 O O . GLY A 1 387 ? 9.922 35.520 105.228 1.00 12.73 1045 GLY A O 1
ATOM 2923 N N . GLY A 1 388 ? 11.715 36.641 106.003 1.00 10.59 1046 GLY A N 1
ATOM 2924 C CA . GLY A 1 388 ? 12.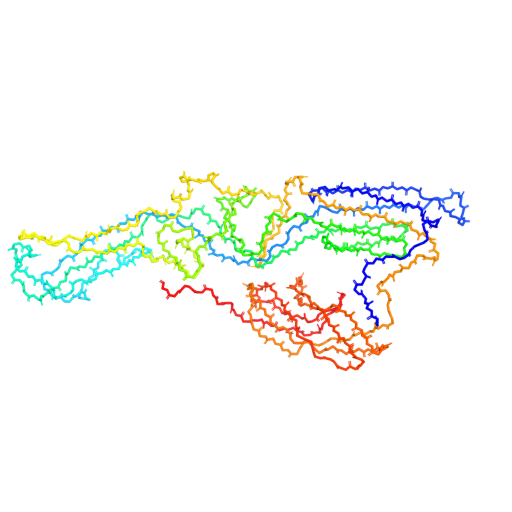579 35.479 105.978 1.00 12.05 1046 GLY A CA 1
ATOM 2925 C C . GLY A 1 388 ? 13.194 35.276 104.606 1.00 13.25 1046 GLY A C 1
ATOM 2926 O O . GLY A 1 388 ? 12.948 36.021 103.656 1.00 11.60 1046 GLY A O 1
ATOM 2927 N N . HIS A 1 389 ? 14.008 34.226 104.504 1.00 15.61 1047 HIS A N 1
ATOM 2928 C CA . HIS A 1 389 ? 14.767 33.951 103.293 1.00 14.48 1047 HIS A CA 1
ATOM 2929 C C . HIS A 1 389 ? 14.698 32.458 102.991 1.00 13.82 1047 HIS A C 1
ATOM 2930 O O . HIS A 1 389 ? 14.076 31.683 103.724 1.00 13.40 1047 HIS A O 1
ATOM 2937 N N . SER A 1 390 ? 15.355 32.049 101.901 1.00 14.62 1048 SER A N 1
ATOM 2938 C CA . SER A 1 390 ? 15.198 30.682 101.414 1.00 13.01 1048 SER A CA 1
ATOM 2939 C C . SER A 1 390 ? 15.785 29.646 102.365 1.00 15.65 1048 SER A C 1
ATOM 2940 O O . SER A 1 390 ? 15.369 28.484 102.323 1.00 25.00 1048 SER A O 1
ATOM 2943 N N . GLY A 1 391 ? 16.728 30.032 103.218 1.00 16.51 1049 GLY A N 1
ATOM 2944 C CA . GLY A 1 391 ? 17.259 29.125 104.211 1.00 17.46 1049 GLY A CA 1
ATOM 2945 C C . GLY A 1 391 ? 16.535 29.118 105.539 1.00 23.55 1049 GLY A C 1
ATOM 2946 O O . GLY A 1 391 ? 16.914 28.359 106.437 1.00 26.92 1049 GLY A O 1
ATOM 2947 N N . SER A 1 392 ? 15.500 29.940 105.697 1.00 21.02 1050 SER A N 1
ATOM 2948 C CA . SER A 1 392 ? 14.790 30.022 106.967 1.00 17.33 1050 SER A CA 1
ATOM 2949 C C . SER A 1 392 ? 13.977 28.753 107.199 1.00 21.44 1050 SER A C 1
ATOM 2950 O O . SER A 1 392 ? 13.149 28.376 106.362 1.00 21.63 1050 SER A O 1
ATOM 2953 N N . LYS A 1 393 ? 14.213 28.097 108.333 1.00 13.66 1051 LYS A N 1
ATOM 2954 C CA . LYS A 1 393 ? 13.424 26.947 108.770 1.00 16.44 1051 LYS A CA 1
ATOM 2955 C C . LYS A 1 393 ? 12.410 27.457 109.788 1.00 18.50 1051 LYS A C 1
ATOM 2956 O O . LYS A 1 393 ? 12.736 27.649 110.962 1.00 19.39 1051 LYS A O 1
ATOM 2962 N N . PHE A 1 394 ? 11.180 27.679 109.334 1.00 13.07 1052 PHE A N 1
ATOM 2963 C CA . PHE A 1 394 ? 10.173 28.339 110.155 1.00 12.64 1052 PHE A CA 1
ATOM 2964 C C . PHE A 1 394 ? 9.528 27.354 111.121 1.00 14.23 1052 PHE A C 1
ATOM 2965 O O . PHE A 1 394 ? 9.131 26.253 110.727 1.00 15.20 1052 PHE A O 1
ATOM 2973 N N . MET A 1 395 ? 9.402 27.772 112.381 1.00 12.83 1053 MET A N 1
ATOM 2974 C CA . MET A 1 395 ? 8.887 26.944 113.461 1.00 15.81 1053 MET A CA 1
ATOM 2975 C C . MET A 1 395 ? 7.722 27.640 114.149 1.00 18.84 1053 MET A C 1
ATOM 2976 O O . MET A 1 395 ? 7.659 28.871 114.210 1.00 16.28 1053 MET A O 1
ATOM 2981 N N . CYS A 1 396 ? 6.810 26.832 114.684 1.00 16.57 1054 CYS A N 1
ATOM 2982 C CA . CYS A 1 396 ? 5.792 27.324 115.602 1.00 17.45 1054 CYS A CA 1
ATOM 2983 C C . CYS A 1 396 ? 6.405 27.502 116.987 1.00 13.01 1054 CYS A C 1
ATOM 2984 O O . CYS A 1 396 ? 7.027 26.578 117.519 1.00 17.57 1054 CYS A O 1
ATOM 2987 N N . CYS A 1 397 ? 6.235 28.689 117.571 1.00 12.47 1055 CYS A N 1
ATOM 2988 C CA . CYS A 1 397 ? 6.869 29.011 118.843 1.00 13.44 1055 CYS A CA 1
ATOM 2989 C C . CYS A 1 397 ? 5.877 29.700 119.771 1.00 10.47 1055 CYS A C 1
ATOM 2990 O O . CYS A 1 397 ? 4.900 30.312 119.333 1.00 12.43 1055 CYS A O 1
ATOM 2993 N N . HIS A 1 398 ? 6.151 29.595 121.071 1.00 15.11 1056 HIS A N 1
ATOM 2994 C CA . HIS A 1 398 ? 5.374 30.273 122.098 1.00 17.37 1056 HIS A CA 1
ATOM 2995 C C . HIS A 1 398 ? 6.312 30.733 123.201 1.00 16.58 1056 HIS A C 1
ATOM 2996 O O . HIS A 1 398 ? 7.064 29.922 123.751 1.00 23.36 1056 HIS A O 1
ATOM 3003 N N . ASP A 1 399 ? 6.257 32.026 123.523 1.00 15.08 1057 ASP A N 1
ATOM 3004 C CA . ASP A 1 399 ? 7.140 32.610 124.528 1.00 22.02 1057 ASP A CA 1
ATOM 3005 C C . ASP A 1 399 ? 8.581 32.360 124.093 1.00 30.02 1057 ASP A C 1
ATOM 3006 O O . ASP A 1 399 ? 8.999 32.863 123.044 1.00 30.13 1057 ASP A O 1
ATOM 3011 N N . THR A 1 400 ? 9.349 31.567 124.837 1.00 27.08 1058 THR A N 1
ATOM 3012 C CA . THR A 1 400 ? 10.720 31.282 124.427 1.00 42.66 1058 THR A CA 1
ATOM 3013 C C . THR A 1 400 ? 10.897 29.896 123.808 1.00 47.00 1058 THR A C 1
ATOM 3014 O O . THR A 1 400 ? 12.014 29.557 123.405 1.00 53.10 1058 THR A O 1
ATOM 3018 N N . LYS A 1 401 ? 9.830 29.106 123.691 1.00 34.04 1059 LYS A N 1
ATOM 3019 C CA . LYS A 1 401 ? 9.914 27.709 123.278 1.00 29.94 1059 LYS A CA 1
ATOM 3020 C C . LYS A 1 401 ? 9.409 27.541 121.852 1.00 19.92 1059 LYS A C 1
ATOM 3021 O O . LYS A 1 401 ? 8.389 28.125 121.474 1.00 21.59 1059 LYS A O 1
ATOM 3027 N N . CYS A 1 402 ? 10.111 26.723 121.070 1.00 21.25 1060 CYS A N 1
ATOM 3028 C CA . CYS A 1 402 ? 9.739 26.436 119.692 1.00 14.60 1060 CYS A CA 1
ATOM 3029 C C . CYS A 1 402 ? 9.576 24.934 119.490 1.00 16.73 1060 CYS A C 1
ATOM 3030 O O . CYS A 1 402 ? 10.110 24.122 120.252 1.00 19.43 1060 CYS A O 1
ATOM 3033 N N . SER A 1 403 ? 8.831 24.572 118.446 1.00 14.70 1061 SER A N 1
ATOM 3034 C CA . SER A 1 403 ? 8.769 23.179 118.031 1.00 22.48 1061 SER A CA 1
ATOM 3035 C C . SER A 1 403 ? 10.153 22.709 117.591 1.00 19.95 1061 SER A C 1
ATOM 3036 O O . SER A 1 403 ? 11.015 23.503 117.204 1.00 18.53 1061 SER A O 1
ATOM 3039 N N . SER A 1 404 ? 10.362 21.394 117.651 1.00 19.66 1062 SER A N 1
ATOM 3040 C CA . SER A 1 404 ? 11.682 20.849 117.361 1.00 27.89 1062 SER A CA 1
ATOM 3041 C C . SER A 1 404 ? 11.989 20.783 115.870 1.00 27.90 1062 SER A C 1
ATOM 3042 O O . SER A 1 404 ? 13.162 20.655 115.503 1.00 31.89 1062 SER A O 1
ATOM 3045 N N . THR A 1 405 ? 10.982 20.869 115.004 1.00 24.89 1063 THR A N 1
ATOM 3046 C CA . THR A 1 405 ? 11.205 20.864 113.566 1.00 22.10 1063 THR A CA 1
ATOM 3047 C C . THR A 1 405 ? 10.698 22.159 112.947 1.00 26.11 1063 THR A C 1
ATOM 3048 O O . THR A 1 405 ? 9.813 22.831 113.483 1.00 22.64 1063 THR A O 1
ATOM 3052 N N . GLY A 1 406 ? 11.285 22.501 111.796 1.00 19.56 1064 GLY A N 1
ATOM 3053 C CA . GLY A 1 406 ? 10.856 23.655 111.038 1.00 20.69 1064 GLY A CA 1
ATOM 3054 C C . GLY A 1 406 ? 10.783 23.317 109.563 1.00 18.89 1064 GLY A C 1
ATOM 3055 O O . GLY A 1 406 ? 11.276 22.277 109.119 1.00 21.53 1064 GLY A O 1
ATOM 3056 N N . LEU A 1 407 ? 10.160 24.215 108.807 1.00 20.16 1065 LEU A N 1
ATOM 3057 C CA . LEU A 1 407 ? 9.946 24.009 107.382 1.00 20.93 1065 L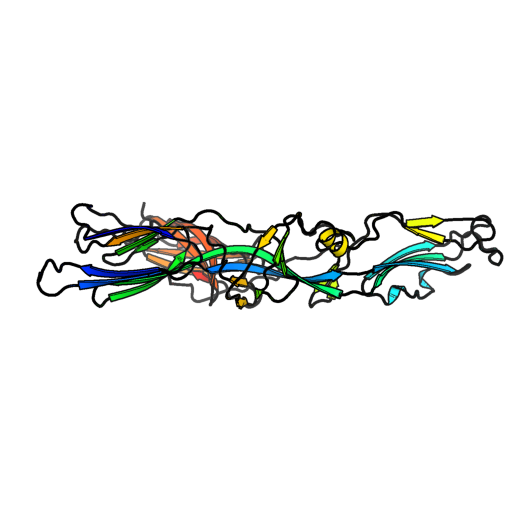EU A CA 1
ATOM 3058 C C . LEU A 1 407 ? 10.348 25.256 106.613 1.00 21.80 1065 LEU A C 1
ATOM 3059 O O . LEU A 1 407 ? 10.070 26.379 107.045 1.00 15.16 1065 LEU A O 1
ATOM 3064 N N . VAL A 1 408 ? 11.013 25.054 105.479 1.00 13.65 1066 VAL A N 1
ATOM 3065 C CA . VAL A 1 408 ? 11.328 26.163 104.589 1.00 14.67 1066 VAL A CA 1
ATOM 3066 C C . VAL A 1 408 ? 10.098 26.480 103.751 1.00 13.52 1066 VAL A C 1
ATOM 3067 O O . VAL A 1 408 ? 9.261 25.611 103.481 1.00 19.55 1066 VAL A O 1
ATOM 3071 N N . ALA A 1 409 ? 9.967 27.742 103.360 1.00 15.45 1067 ALA A N 1
ATOM 3072 C CA . ALA A 1 409 ? 8.896 28.171 102.474 1.00 10.93 1067 ALA A CA 1
ATOM 3073 C C . ALA A 1 409 ? 9.396 28.202 101.033 1.00 15.26 1067 ALA A C 1
ATOM 3074 O O . ALA A 1 409 ? 10.578 27.989 100.752 1.00 16.99 1067 ALA A O 1
ATOM 3076 N N . ALA A 1 410 ? 8.474 28.466 100.113 1.00 21.64 1068 ALA A N 1
ATOM 3077 C CA . ALA A 1 410 ? 8.806 28.550 98.700 1.00 17.95 1068 ALA A CA 1
ATOM 3078 C C . ALA A 1 410 ? 9.281 29.957 98.344 1.00 23.12 1068 ALA A C 1
ATOM 3079 O O . ALA A 1 410 ? 9.136 30.906 99.116 1.00 16.46 1068 ALA A O 1
ATOM 3081 N N . ALA A 1 411 ? 9.854 30.086 97.150 1.00 17.73 1069 ALA A N 1
ATOM 3082 C CA . ALA A 1 411 ? 10.341 31.380 96.705 1.00 20.45 1069 ALA A CA 1
ATOM 3083 C C . ALA A 1 411 ? 9.168 32.292 96.342 1.00 14.30 1069 ALA A C 1
ATOM 3084 O O . ALA A 1 411 ? 8.148 31.830 95.826 1.00 18.04 1069 ALA A O 1
ATOM 3086 N N . PRO A 1 412 ? 9.289 33.593 96.605 1.00 12.34 1070 PRO A N 1
ATOM 3087 C CA . PRO A 1 412 ? 8.180 34.506 96.309 1.00 18.47 1070 PRO A CA 1
ATOM 3088 C C . PRO A 1 412 ? 8.058 34.770 94.817 1.00 20.75 1070 PRO A C 1
ATOM 3089 O O . PRO A 1 412 ? 9.000 34.590 94.042 1.00 16.92 1070 PRO A O 1
ATOM 3093 N N . HIS A 1 413 ? 6.861 35.197 94.418 1.00 12.56 1071 HIS A N 1
ATOM 3094 C CA . HIS A 1 413 ? 6.578 35.565 93.035 1.00 19.79 1071 HIS A CA 1
ATOM 3095 C C . HIS A 1 413 ? 6.708 37.080 92.912 1.00 19.34 1071 HIS A C 1
ATOM 3096 O O . HIS A 1 413 ? 5.865 37.825 93.422 1.00 15.43 1071 HIS A O 1
ATOM 3103 N N . LEU A 1 414 ? 7.767 37.529 92.240 1.00 16.53 1072 LEU A N 1
ATOM 3104 C CA . LEU A 1 414 ? 8.084 38.950 92.109 1.00 13.17 1072 LEU A CA 1
ATOM 3105 C C . LEU A 1 414 ? 8.479 39.266 90.668 1.00 24.58 1072 LEU A C 1
ATOM 3106 O O . LEU A 1 414 ? 9.499 39.904 90.404 1.00 31.79 1072 LEU A O 1
ATOM 3111 N N . ASP A 1 415 ? 7.661 38.827 89.715 1.00 23.62 1073 ASP A N 1
ATOM 3112 C CA . ASP A 1 415 ? 7.991 38.911 88.297 1.00 23.03 1073 ASP A CA 1
ATOM 3113 C C . ASP A 1 415 ? 7.142 39.956 87.593 1.00 21.64 1073 ASP A C 1
ATOM 3114 O O . ASP A 1 415 ? 5.920 40.008 87.779 1.00 31.66 1073 ASP A O 1
ATOM 3119 N N . ARG A 1 416 ? 7.793 40.769 86.772 1.00 32.04 1074 ARG A N 1
ATOM 3120 C CA . ARG A 1 416 ? 7.075 41.537 85.775 1.00 36.35 1074 ARG A CA 1
ATOM 3121 C C . ARG A 1 416 ? 6.703 40.655 84.599 1.00 39.35 1074 ARG A C 1
ATOM 3122 O O . ARG A 1 416 ? 7.416 39.708 84.258 1.00 41.01 1074 ARG A O 1
ATOM 3130 N N . VAL A 1 417 ? 5.579 40.976 83.962 1.00 41.99 1075 VAL A N 1
ATOM 3131 C CA . VAL A 1 417 ? 5.086 40.088 82.916 1.00 45.92 1075 VAL A CA 1
ATOM 3132 C C . VAL A 1 417 ? 5.896 40.247 81.634 1.00 53.11 1075 VAL A C 1
ATOM 3133 O O . VAL A 1 417 ? 6.129 39.268 80.917 1.00 63.60 1075 VAL A O 1
ATOM 3137 N N . THR A 1 418 ? 6.337 41.461 81.318 1.00 48.29 1076 THR A N 1
ATOM 3138 C CA . THR A 1 418 ? 7.238 41.664 80.184 1.00 61.92 1076 THR A CA 1
ATOM 3139 C C . THR A 1 418 ? 8.428 42.526 80.594 1.00 65.55 1076 THR A C 1
ATOM 3140 O O . THR A 1 418 ? 9.331 42.777 79.796 1.00 70.30 1076 THR A O 1
#

Sequence (411 aa):
GWTDTAHGSGIIPMKTDLELDFSLPSSSASYTYRRQLQNPANEQEKIPFHLQLSKQVIHAEIQHLGHWMDATFNLKTAFHCYGSCEKYAYPWQTAGCFIEKDYEYETGWGCNPPDCPGVGTGCTACGVYLDKLKSVGKVFKIVSLRYTRKVCIQLGTEQTCKTVDSNDCLITTSVKVCLIGTISKFQPSSDTLLFLGPLQQGGLIFKQWCTTTTCQFGDPGDIMSTPTGMKCPELNGSFRKKCAFATTPVCQFDGNTISGYKRMIATKDSFQSFNVTEPHISTSALEWIDPDSSLRDHINVIVSRDLSFQDLSETPCQIDLATASIDGAWGSGVGFNLVCTVSLTECSAFLTSIKACDAAMCYGSTTANLVRGQNTIHIVGKGGHSGSKFMCCHDTKCSSTGLVAAAPHLDRVT

Organism: Puumala virus (strain P360) (NCBI:txid39001)

Nearest PDB structures (foldseek):
  5j9h-assembly1_A  TM=9.914E-01  e=1.494E-71  Puumala virus p360
  6y68-assembly1_A  TM=9.880E-01  e=1.717E-63  Maporal virus
  6y5w-assembly1_B  TM=9.608E-01  e=3.256E-60  Orthohantavirus andesense
  7b09-assembly1_A  TM=6.663E-01  e=4.328E-60  Orthohantavirus puumalaense
  7qqb-assembly1_B  TM=6.514E-01  e=3.253E-58  Orthohantavirus puumalaense